Protein AF-0000000076611232 (afdb_homodimer)

Nearest PDB structures (foldseek):
  2c3n-assembly2_D  TM=8.885E-01  e=2.736E-13  Homo sapiens
  4mpg-assembly1_A  TM=8.777E-01  e=1.897E-13  Homo sapiens
  2c3t-assembly2_D  TM=8.860E-01  e=5.126E-13  Homo sapiens
  3ljr-assembly1_B  TM=8.757E-01  e=1.184E-12  Homo sapiens
  5f05-assembly1_B  TM=8.435E-01  e=4.863E-12  Populus trichocarpa

InterPro domains:
  IPR004045 Glutathione S-transferase, N-terminal [PF02798] (4-76)
  IPR004045 Glutathione S-transferase, N-terminal [PS50404] (2-83)
  IPR004046 Glutathione S-transferase, C-terminal [PF14497] (131-208)
  IPR010987 Glutathione S-transferase, C-terminal-like [PS50405] (89-217)
  IPR036249 Thioredoxin-like superfamily [SSF52833] (1-88)
  IPR036282 Glutathione S-transferase, C-terminal domain superfamily [SSF47616] (74-208)
  IPR040079 Glutathione transferase family [SFLDS00019] (4-198)
  IPR051369 Glutathione S-transferase Theta [PTHR43917] (3-215)

Solvent-accessible surface area (backbone atoms only — not comparable to full-atom values): 23148 Å² total; per-residue (Å²): 127,70,59,30,36,41,37,26,36,58,74,39,44,49,22,43,34,42,54,40,49,36,58,77,68,69,52,67,67,43,77,47,73,40,48,69,88,77,40,43,47,72,34,70,73,38,29,74,58,28,75,81,41,57,68,17,31,34,34,49,79,89,38,63,34,37,46,43,68,28,38,46,54,39,52,34,59,77,67,64,48,71,46,74,50,60,40,71,52,62,69,62,38,34,37,28,40,22,38,55,72,41,34,51,71,68,44,42,49,63,46,49,52,44,49,36,46,66,53,49,36,34,72,73,73,41,68,72,66,43,76,76,70,38,45,62,48,52,52,49,50,52,50,40,52,56,54,50,50,55,42,24,43,100,44,60,19,53,26,56,31,92,56,71,30,48,37,36,47,48,51,45,41,46,47,62,72,39,41,85,81,50,67,49,83,82,34,58,71,58,36,53,43,49,54,56,56,50,62,38,64,64,53,35,53,47,49,50,54,16,52,54,52,44,50,64,66,73,95,129,69,58,30,34,42,37,26,35,57,75,38,44,49,22,42,32,44,53,40,49,36,58,78,69,68,53,69,66,44,76,46,72,41,47,68,88,78,41,42,48,73,34,70,74,39,28,74,58,29,76,82,42,57,68,17,32,34,36,48,78,88,39,63,36,36,46,42,67,29,38,47,55,40,52,34,60,78,68,65,48,73,45,73,50,60,39,72,53,63,69,64,36,34,37,28,40,23,38,56,71,41,34,51,72,70,46,43,48,63,45,48,52,43,48,36,46,66,54,48,37,33,74,73,73,43,67,72,66,44,76,77,70,39,46,64,48,52,54,50,50,53,51,39,53,55,55,52,50,57,42,25,43,100,42,60,19,55,27,56,32,91,57,72,32,49,38,36,47,50,49,45,41,48,47,61,71,39,40,85,81,50,66,48,83,81,35,57,73,60,35,53,42,50,54,56,57,48,62,39,66,63,53,35,53,47,50,51,54,15,52,54,52,45,49,66,68,74,96

Secondary structure (DSSP, 8-state):
---EEEEE-TT-HHHHHHHHHHHHTT---EEEE--TTTTGGGSHHHHTT-TT--S-EEEETTEEEESHHHHHHHHHHHTT--STTS-S-HHHHHHHHHHHHHHIIIIIHHHHHHHIIIIIHHHTT-PPPPHHHHHHHHHHHHHHHHHHHHHHTTTSSTTSSSS--HHHHHHHHHHHHHGGG--GGG-HHHHHHHHHHHTSHHHHHHHHHHHHHHHHHH-/---EEEEE-TT-HHHHHHHHHHHHTT---EEEE--TTTTGGGSHHHHTT-TT--S-EEEETTEEEESHHHHHHHHHHHTT--STTS-S-HHHHHHHHHHHHHHIIIIIHHHHHHHIIIIIHHHTT-PPPPHHHHHHHHHHHHHHHHHHHHHHTTTSSTTSSSS--HHHHHHHHHHHHHGGG--GGG-HHHHHHHHHHHTSHHHHHHHHHHHHHHHHHH-

Sequence (438 aa):
MSDLTVYGTMISQPTRSVLSFCRLSGLEFQYNDLDFIKRNHCTDEFAKINPFQAMPAIVHNSFNVWESVSCVMYLADVFNVDNQWYPKDLKIRARINSYLLWHDEGVRIPLDSYLKAKYLVPKFGGPKLTEETEAPYKDKLQEWYNTFKWQLAETHYAGRTDTPTIADVFAYNEIANASVLMDLNEQPEIKKWYDEIGAIPVVQEYTQQAFEMMRKFFSMSDLTVYGTMISQPTRSVLSFCRLSGLEFQYNDLDFIKRNHCTDEFAKINPFQAMPAIVHNSFNVWESVSCVMYLADVFNVDNQWYPKDLKIRARINSYLLWHDEGVRIPLDSYLKAKYLVPKFGGPKLTEETEAPYKDKLQEWYNTFKWQLAETHYAGRTDTPTIADVFAYNEIANASVLMDLNEQPEIKKWYDEIGAIPVVQEYTQQAFEMMRKFFS

Structure (mmCIF, N/CA/C/O backbone):
data_AF-0000000076611232-model_v1
#
loop_
_entity.id
_entity.type
_entity.pdbx_description
1 polymer 'Glutathione S-transferase'
#
loop_
_atom_site.group_PDB
_atom_site.id
_atom_site.type_symbol
_atom_site.label_atom_id
_atom_site.label_alt_id
_atom_site.label_comp_id
_atom_site.label_asym_id
_atom_site.label_entity_id
_atom_site.label_seq_id
_atom_site.pdbx_PDB_ins_code
_atom_site.Cartn_x
_atom_site.Cartn_y
_atom_site.Cartn_z
_atom_site.occupancy
_atom_site.B_iso_or_equiv
_atom_site.auth_seq_id
_atom_site.auth_comp_id
_atom_site.auth_asym_id
_atom_site.auth_atom_id
_atom_site.pdbx_PDB_model_num
ATOM 1 N N . MET A 1 1 ? -13.023 -28.109 9.961 1 47.34 1 MET A N 1
ATOM 2 C CA . MET A 1 1 ? -13.344 -26.688 9.844 1 47.34 1 MET A CA 1
ATOM 3 C C . MET A 1 1 ? -12.078 -25.859 9.695 1 47.34 1 MET A C 1
ATOM 5 O O . MET A 1 1 ? -11.031 -26.219 10.25 1 47.34 1 MET A O 1
ATOM 9 N N . SER A 1 2 ? -11.93 -24.938 8.539 1 65.06 2 SER A N 1
ATOM 10 C CA . SER A 1 2 ? -10.656 -24.266 8.359 1 65.06 2 SER A CA 1
ATOM 11 C C . SER A 1 2 ? -10.289 -23.438 9.594 1 65.06 2 SER A C 1
ATOM 13 O O . SER A 1 2 ? -11.172 -22.953 10.305 1 65.06 2 SER A O 1
ATOM 15 N N . ASP A 1 3 ? -9.172 -23.641 10.156 1 91.31 3 ASP A N 1
ATOM 16 C CA . ASP A 1 3 ? -8.703 -22.906 11.328 1 91.31 3 ASP A CA 1
ATOM 17 C C . ASP A 1 3 ? -8.281 -21.484 10.945 1 91.31 3 ASP A C 1
ATOM 19 O O . ASP A 1 3 ? -7.105 -21.125 11.031 1 91.31 3 ASP A O 1
ATOM 23 N N . LEU A 1 4 ? -9.289 -20.812 10.312 1 98.44 4 LEU A N 1
ATOM 24 C CA . LEU A 1 4 ? -9.102 -19.422 9.93 1 98.44 4 LEU A CA 1
ATOM 25 C C . LEU A 1 4 ? -9.828 -18.484 10.891 1 98.44 4 LEU A C 1
ATOM 27 O O . LEU A 1 4 ? -11.039 -18.625 11.094 1 98.44 4 LEU A O 1
ATOM 31 N N . THR A 1 5 ? -9.086 -17.547 11.469 1 98.69 5 THR A N 1
ATOM 32 C CA . THR A 1 5 ? -9.656 -16.516 12.32 1 98.69 5 THR A CA 1
ATOM 33 C C . THR A 1 5 ? -9.273 -15.125 11.812 1 98.69 5 THR A C 1
ATOM 35 O O . THR A 1 5 ? -8.109 -14.883 11.484 1 98.69 5 THR A O 1
ATOM 38 N N . VAL A 1 6 ? -10.234 -14.258 11.664 1 98.69 6 VAL A N 1
ATOM 39 C CA . VAL A 1 6 ? -10.008 -12.852 11.367 1 98.69 6 VAL A CA 1
ATOM 40 C C . VAL A 1 6 ? -10.109 -12.023 12.641 1 98.69 6 VAL A C 1
ATOM 42 O O . VAL A 1 6 ? -11.117 -12.078 13.352 1 98.69 6 VAL A O 1
ATOM 45 N N . TYR A 1 7 ? -9.039 -11.305 12.953 1 98.56 7 TYR A N 1
ATOM 46 C CA . TYR A 1 7 ? -9 -10.406 14.102 1 98.56 7 TYR A CA 1
ATOM 47 C C . TYR A 1 7 ? -9.219 -8.961 13.68 1 98.56 7 TYR A C 1
ATOM 49 O O . TYR A 1 7 ? -8.602 -8.484 12.727 1 98.56 7 TYR A O 1
ATOM 57 N N . GLY A 1 8 ? -10.086 -8.273 14.336 1 97.75 8 GLY A N 1
ATOM 58 C CA . GLY A 1 8 ? -10.336 -6.859 14.094 1 97.75 8 GLY A CA 1
ATOM 59 C C . GLY A 1 8 ? -11.609 -6.352 14.75 1 97.75 8 GLY A C 1
ATOM 60 O O . GLY A 1 8 ? -12.008 -6.848 15.805 1 97.75 8 GLY A O 1
ATOM 61 N N . THR A 1 9 ? -12.148 -5.258 14.25 1 96.94 9 THR A N 1
ATOM 62 C CA . THR A 1 9 ? -13.43 -4.711 14.68 1 96.94 9 THR A CA 1
ATOM 63 C C . THR A 1 9 ? -14.172 -4.086 13.508 1 96.94 9 THR A C 1
ATOM 65 O O . THR A 1 9 ? -13.562 -3.738 12.492 1 96.94 9 THR A O 1
ATOM 68 N N . MET A 1 10 ? -15.438 -3.941 13.688 1 95.19 10 MET A N 1
ATOM 69 C CA . MET A 1 10 ? -16.281 -3.473 12.594 1 95.19 10 MET A CA 1
ATOM 70 C C . MET A 1 10 ? -16.062 -1.988 12.328 1 95.19 10 MET A C 1
ATOM 72 O O . MET A 1 10 ? -16.344 -1.499 11.234 1 95.19 10 MET A O 1
ATOM 76 N N . ILE A 1 11 ? -15.523 -1.336 13.242 1 94 11 ILE A N 1
ATOM 77 C CA . ILE A 1 11 ? -15.258 0.087 13.055 1 94 11 ILE A CA 1
ATOM 78 C C . ILE A 1 11 ? -14.125 0.277 12.055 1 94 11 ILE A C 1
ATOM 80 O O . ILE A 1 11 ? -14.047 1.309 11.383 1 94 11 ILE A O 1
ATOM 84 N N . SER A 1 12 ? -13.273 -0.679 11.945 1 96.06 12 SER A N 1
ATOM 85 C CA . SER A 1 12 ? -12.117 -0.656 11.062 1 96.06 12 SER A CA 1
ATOM 86 C C . SER A 1 12 ? -12.516 -0.936 9.617 1 96.06 12 SER A C 1
ATOM 88 O O . SER A 1 12 ? -13.008 -2.021 9.305 1 96.06 12 SER A O 1
ATOM 90 N N . GLN A 1 13 ? -12.328 0.003 8.75 1 97.69 13 GLN A N 1
ATOM 91 C CA . GLN A 1 13 ? -12.68 -0.137 7.336 1 97.69 13 GLN A CA 1
ATOM 92 C C . GLN A 1 13 ? -11.945 -1.318 6.703 1 97.69 13 GLN A C 1
ATOM 94 O O . GLN A 1 13 ? -12.555 -2.131 6.008 1 97.69 13 GLN A O 1
ATOM 99 N N . PRO A 1 14 ? -10.617 -1.507 6.977 1 98.25 14 PRO A N 1
ATOM 100 C CA . PRO A 1 14 ? -9.938 -2.662 6.383 1 98.25 14 PRO A CA 1
ATOM 101 C C . PRO A 1 14 ? -10.438 -3.992 6.938 1 98.25 14 PRO A C 1
ATOM 103 O O . PRO A 1 14 ? -10.461 -4.996 6.219 1 98.25 14 PRO A O 1
ATOM 106 N N . THR A 1 15 ? -10.797 -4.004 8.203 1 98.5 15 THR A N 1
ATOM 107 C CA . THR A 1 15 ? -11.375 -5.223 8.758 1 98.5 15 THR A CA 1
ATOM 108 C C . THR A 1 15 ? -12.648 -5.605 8.008 1 98.5 15 THR A C 1
ATOM 110 O O . THR A 1 15 ? -12.812 -6.758 7.602 1 98.5 15 THR A O 1
ATOM 113 N N . ARG A 1 16 ? -13.523 -4.633 7.805 1 98.75 16 ARG A N 1
ATOM 114 C CA . ARG A 1 16 ? -14.758 -4.898 7.078 1 98.75 16 ARG A CA 1
ATOM 115 C C . ARG A 1 16 ? -14.461 -5.453 5.688 1 98.75 16 ARG A C 1
ATOM 117 O O . ARG A 1 16 ? -15.188 -6.324 5.195 1 98.75 16 ARG A O 1
ATOM 124 N N . SER A 1 17 ? -13.453 -4.945 5.059 1 98.88 17 SER A N 1
ATOM 125 C CA . SER A 1 17 ? -13.102 -5.395 3.717 1 98.88 17 SER A CA 1
ATOM 126 C C . SER A 1 17 ? -12.672 -6.859 3.717 1 98.88 17 SER A C 1
ATOM 128 O O . SER A 1 17 ? -13.109 -7.637 2.867 1 98.88 17 SER A O 1
ATOM 130 N N . VAL A 1 18 ? -11.836 -7.27 4.652 1 98.94 18 VAL A N 1
ATOM 131 C CA . VAL A 1 18 ? -11.359 -8.648 4.719 1 98.94 18 VAL A CA 1
ATOM 132 C C . VAL A 1 18 ? -12.508 -9.578 5.078 1 98.94 18 VAL A C 1
ATOM 134 O O . VAL A 1 18 ? -12.656 -10.656 4.488 1 98.94 18 VAL A O 1
ATOM 137 N N . LEU A 1 19 ? -13.328 -9.164 6.055 1 98.88 19 LEU A N 1
ATOM 138 C CA . LEU A 1 19 ? -14.5 -9.953 6.41 1 98.88 19 LEU A CA 1
ATOM 139 C C . LEU A 1 19 ? -15.43 -10.117 5.211 1 98.88 19 LEU A C 1
ATOM 141 O O . LEU A 1 19 ? -15.938 -11.219 4.957 1 98.88 19 LEU A O 1
ATOM 145 N N . SER A 1 20 ? -15.664 -9.016 4.527 1 98.88 20 SER A N 1
ATOM 146 C CA . SER A 1 20 ? -16.484 -9.078 3.324 1 98.88 20 SER A CA 1
ATOM 147 C C . SER A 1 20 ? -15.922 -10.07 2.314 1 98.88 20 SER A C 1
ATOM 149 O O . SER A 1 20 ? -16.672 -10.852 1.726 1 98.88 20 SER A O 1
ATOM 151 N N . PHE A 1 21 ? -14.625 -10.047 2.094 1 98.94 21 PHE A N 1
ATOM 152 C CA . PHE A 1 21 ? -14 -10.961 1.144 1 98.94 21 PHE A CA 1
ATOM 153 C C . PHE A 1 21 ? -14.258 -12.406 1.538 1 98.94 21 PHE A C 1
ATOM 155 O O . PHE A 1 21 ? -14.578 -13.242 0.688 1 98.94 21 PHE A O 1
ATOM 162 N N . CYS A 1 22 ? -14.07 -12.703 2.818 1 98.81 22 CYS A N 1
ATOM 163 C CA . CYS A 1 22 ? -14.289 -14.062 3.299 1 98.81 22 CYS A CA 1
ATOM 164 C C . CYS A 1 22 ? -15.703 -14.531 2.99 1 98.81 22 CYS A C 1
ATOM 166 O O . CYS A 1 22 ? -15.898 -15.625 2.451 1 98.81 22 CYS A O 1
ATOM 168 N N . ARG A 1 23 ? -16.656 -13.711 3.26 1 98.69 23 ARG A N 1
ATOM 169 C CA . ARG A 1 23 ? -18.047 -14.07 3.055 1 98.69 23 ARG A CA 1
ATOM 170 C C . ARG A 1 23 ? -18.375 -14.188 1.567 1 98.69 23 ARG A C 1
ATOM 172 O O . ARG A 1 23 ? -19 -15.156 1.135 1 98.69 23 ARG A O 1
ATOM 179 N N . LEU A 1 24 ? -17.953 -13.219 0.844 1 98.69 24 LEU A N 1
ATOM 180 C CA . LEU A 1 24 ? -18.234 -13.172 -0.587 1 98.69 24 LEU A CA 1
ATOM 181 C C . LEU A 1 24 ? -17.594 -14.352 -1.307 1 98.69 24 LEU A C 1
ATOM 183 O O . LEU A 1 24 ? -18.047 -14.75 -2.383 1 98.69 24 LEU A O 1
ATOM 187 N N . SER A 1 25 ? -16.531 -14.891 -0.734 1 98.5 25 SER A N 1
ATOM 188 C CA . SER A 1 25 ? -15.805 -15.992 -1.342 1 98.5 25 SER A CA 1
ATOM 189 C C . SER A 1 25 ? -16.234 -17.344 -0.752 1 98.5 25 SER A C 1
ATOM 191 O O . SER A 1 25 ? -15.68 -18.375 -1.104 1 98.5 25 SER A O 1
ATOM 193 N N . GLY A 1 26 ? -17.125 -17.312 0.167 1 98 26 GLY A N 1
ATOM 194 C CA . GLY A 1 26 ? -17.672 -18.531 0.742 1 98 26 GLY A CA 1
ATOM 195 C C . GLY A 1 26 ? -16.703 -19.219 1.698 1 98 26 GLY A C 1
ATOM 196 O O . GLY A 1 26 ? -16.781 -20.438 1.891 1 98 26 GLY A O 1
ATOM 197 N N . LEU A 1 27 ? -15.812 -18.516 2.279 1 98.25 27 LEU A N 1
ATOM 198 C CA . LEU A 1 27 ? -14.852 -19.109 3.201 1 98.25 27 LEU A CA 1
ATOM 199 C C . LEU A 1 27 ? -15.469 -19.312 4.578 1 98.25 27 LEU A C 1
ATOM 201 O O . LEU A 1 27 ? -16.25 -18.469 5.047 1 98.25 27 LEU A O 1
ATOM 205 N N . GLU A 1 28 ? -15.18 -20.391 5.18 1 97.94 28 GLU A N 1
ATOM 206 C CA . GLU A 1 28 ? -15.469 -20.578 6.594 1 97.94 28 GLU A CA 1
ATOM 207 C C . GLU A 1 28 ? -14.391 -19.953 7.473 1 97.94 28 GLU A C 1
ATOM 209 O O . GLU A 1 28 ? -13.203 -20.188 7.27 1 97.94 28 GLU A O 1
ATOM 214 N N . PHE A 1 29 ? -14.867 -19.125 8.406 1 98.38 29 PHE A N 1
ATOM 215 C CA . PHE A 1 29 ? -13.914 -18.453 9.273 1 98.38 29 PHE A CA 1
ATOM 216 C C . PHE A 1 29 ? -14.555 -18.094 10.602 1 98.38 29 PHE A C 1
ATOM 218 O O . PHE A 1 29 ? -15.781 -18.047 10.719 1 98.38 29 PHE A O 1
ATOM 225 N N . GLN A 1 30 ? -13.672 -17.875 11.578 1 98.25 30 GLN A N 1
ATOM 226 C CA . GLN A 1 30 ? -14.055 -17.266 12.852 1 98.25 30 GLN A CA 1
ATOM 227 C C . GLN A 1 30 ? -13.703 -15.781 12.875 1 98.25 30 GLN A C 1
ATOM 229 O O . GLN A 1 30 ? -12.719 -15.359 12.266 1 98.25 30 GLN A O 1
ATOM 234 N N . TYR A 1 31 ? -14.547 -15.047 13.484 1 97.81 31 TYR A N 1
ATOM 235 C CA . TYR A 1 31 ? -14.312 -13.617 13.664 1 97.81 31 TYR A CA 1
ATOM 236 C C . TYR A 1 31 ? -14.062 -13.289 15.133 1 97.81 31 TYR A C 1
ATOM 238 O O . TYR A 1 31 ? -14.914 -13.539 15.992 1 97.81 31 TYR A O 1
ATOM 246 N N . ASN A 1 32 ? -12.859 -12.859 15.453 1 97.69 32 ASN A N 1
ATOM 247 C CA . ASN A 1 32 ? -12.531 -12.336 16.766 1 97.69 32 ASN A CA 1
ATOM 248 C C . ASN A 1 32 ? -12.68 -10.812 16.828 1 97.69 32 ASN A C 1
ATOM 250 O O . ASN A 1 32 ? -11.773 -10.086 16.422 1 97.69 32 ASN A O 1
ATOM 254 N N . ASP A 1 33 ? -13.758 -10.375 17.344 1 96.69 33 ASP A N 1
ATOM 255 C CA . ASP A 1 33 ? -14.07 -8.953 17.453 1 96.69 33 ASP A CA 1
ATOM 256 C C . ASP A 1 33 ? -13.289 -8.297 18.594 1 96.69 33 ASP A C 1
ATOM 258 O O . ASP A 1 33 ? -13.664 -8.438 19.75 1 96.69 33 ASP A O 1
ATOM 262 N N . LEU A 1 34 ? -12.211 -7.617 18.203 1 96.31 34 LEU A N 1
ATOM 263 C CA . LEU A 1 34 ? -11.398 -6.926 19.203 1 96.31 34 LEU A CA 1
ATOM 264 C C . LEU A 1 34 ? -12.141 -5.719 19.766 1 96.31 34 LEU A C 1
ATOM 266 O O . LEU A 1 34 ? -12.664 -4.898 19.016 1 96.31 34 LEU A O 1
ATOM 270 N N . ASP A 1 35 ? -12.281 -5.668 21.078 1 91.94 35 ASP A N 1
ATOM 271 C CA . ASP A 1 35 ? -12.922 -4.516 21.703 1 91.94 35 ASP A CA 1
ATOM 272 C C . ASP A 1 35 ? -12.109 -3.244 21.469 1 91.94 35 ASP A C 1
ATOM 274 O O . ASP A 1 35 ? -11.086 -3.035 22.125 1 91.94 35 ASP A O 1
ATOM 278 N N . PHE A 1 36 ? -12.609 -2.443 20.609 1 86.19 36 PHE A N 1
ATOM 279 C CA . PHE A 1 36 ? -11.891 -1.236 20.203 1 86.19 36 PHE A CA 1
ATOM 280 C C . PHE A 1 36 ? -11.781 -0.266 21.375 1 86.19 36 PHE A C 1
ATOM 282 O O . PHE A 1 36 ? -10.75 0.393 21.547 1 86.19 36 PHE A O 1
ATOM 289 N N . ILE A 1 37 ? -12.836 -0.173 22.172 1 81.94 37 ILE A N 1
ATOM 290 C CA . ILE A 1 37 ? -12.883 0.747 23.297 1 81.94 37 ILE A CA 1
ATOM 291 C C . ILE A 1 37 ? -11.859 0.331 24.344 1 81.94 37 ILE A C 1
ATOM 293 O O . ILE A 1 37 ? -11.156 1.176 24.906 1 81.94 37 ILE A O 1
ATOM 297 N N . LYS A 1 38 ? -11.781 -0.868 24.594 1 89.75 38 LYS A N 1
ATOM 298 C CA . LYS A 1 38 ? -10.836 -1.396 25.578 1 89.75 38 LYS A CA 1
ATOM 299 C C . LYS A 1 38 ? -9.438 -1.531 24.984 1 89.75 38 LYS A C 1
ATOM 301 O O . LYS A 1 38 ? -8.516 -1.989 25.656 1 89.75 38 LYS A O 1
ATOM 306 N N . ARG A 1 39 ? -9.242 -1.196 23.781 1 91.62 39 ARG A N 1
ATOM 307 C CA . ARG A 1 39 ? -7.969 -1.188 23.062 1 91.62 39 ARG A CA 1
ATOM 308 C C . ARG A 1 39 ? -7.348 -2.58 23.031 1 91.62 39 ARG A C 1
ATOM 310 O O . ARG A 1 39 ? -6.145 -2.732 23.266 1 91.62 39 ARG A O 1
ATOM 317 N N . ASN A 1 40 ? -8.117 -3.566 22.781 1 93.44 40 ASN A N 1
ATOM 318 C CA . ASN A 1 40 ? -7.645 -4.945 22.719 1 93.44 40 ASN A CA 1
ATOM 319 C C . ASN A 1 40 ? -6.59 -5.125 21.625 1 93.44 40 ASN A C 1
ATOM 321 O O . ASN A 1 40 ? -5.797 -6.066 21.672 1 93.44 40 ASN A O 1
ATOM 325 N N . HIS A 1 41 ? -6.578 -4.277 20.609 1 92.56 41 HIS A N 1
ATOM 326 C CA . HIS A 1 41 ? -5.586 -4.352 19.547 1 92.56 41 HIS A CA 1
ATOM 327 C C . HIS A 1 41 ? -4.219 -3.879 20.031 1 92.56 41 HIS A C 1
ATOM 329 O O . HIS A 1 41 ? -3.215 -4.047 19.328 1 92.56 41 HIS A O 1
ATOM 335 N N . CYS A 1 42 ? -4.164 -3.402 21.219 1 93.31 42 CYS A N 1
ATOM 336 C CA . CYS A 1 42 ? -2.908 -2.906 21.766 1 93.31 42 CYS A CA 1
ATOM 337 C C . CYS A 1 42 ? -2.348 -3.869 22.812 1 93.31 42 CYS A C 1
ATOM 339 O O . CYS A 1 42 ? -1.322 -3.588 23.438 1 93.31 42 CYS A O 1
ATOM 341 N N . THR A 1 43 ? -2.951 -4.992 23 1 94.31 43 THR A N 1
ATOM 342 C CA . THR A 1 43 ? -2.52 -5.953 24.016 1 94.31 43 THR A CA 1
ATOM 343 C C . THR A 1 43 ? -1.327 -6.766 23.516 1 94.31 43 THR A C 1
ATOM 345 O O . THR A 1 43 ? -1.103 -6.871 22.297 1 94.31 43 THR A O 1
ATOM 348 N N . ASP A 1 44 ? -0.673 -7.375 24.391 1 94.19 44 ASP A N 1
ATOM 349 C CA . ASP A 1 44 ? 0.431 -8.273 24.078 1 94.19 44 ASP A CA 1
ATOM 350 C C . ASP A 1 44 ? -0.063 -9.5 23.312 1 94.19 44 ASP A C 1
ATOM 352 O O . ASP A 1 44 ? 0.649 -10.039 22.469 1 94.19 44 ASP A O 1
ATOM 356 N N . GLU A 1 45 ? -1.175 -9.898 23.703 1 94.56 45 GLU A N 1
ATOM 357 C CA . GLU A 1 45 ? -1.76 -11.055 23.031 1 94.56 45 GLU A CA 1
ATOM 358 C C . GLU A 1 45 ? -1.946 -10.797 21.547 1 94.56 45 GLU A C 1
ATOM 360 O O . GLU A 1 45 ? -1.562 -11.625 20.703 1 94.56 45 GLU A O 1
ATOM 365 N N . PHE A 1 46 ? -2.518 -9.617 21.234 1 96.38 46 PHE A N 1
ATOM 366 C CA . PHE A 1 46 ? -2.723 -9.305 19.812 1 96.38 46 PHE A CA 1
ATOM 367 C C . PHE A 1 46 ? -1.395 -9.008 19.125 1 96.38 46 PHE A C 1
ATOM 369 O O . PHE A 1 46 ? -1.22 -9.32 17.953 1 96.38 46 PHE A O 1
ATOM 376 N N . ALA A 1 47 ? -0.488 -8.492 19.891 1 94.06 47 ALA A N 1
ATOM 377 C CA . ALA A 1 47 ? 0.829 -8.188 19.328 1 94.06 47 ALA A CA 1
ATOM 378 C C . ALA A 1 47 ? 1.525 -9.453 18.844 1 94.06 47 ALA A C 1
ATOM 380 O O . ALA A 1 47 ? 2.383 -9.391 17.953 1 94.06 47 ALA A O 1
ATOM 381 N N . LYS A 1 48 ? 1.166 -10.602 19.328 1 93.5 48 LYS A N 1
ATOM 382 C CA . LYS A 1 48 ? 1.707 -11.883 18.875 1 93.5 48 LYS A CA 1
ATOM 383 C C . LYS A 1 48 ? 1.172 -12.242 17.484 1 93.5 48 LYS A C 1
ATOM 385 O O . LYS A 1 48 ? 1.776 -13.047 16.781 1 93.5 48 LYS A O 1
ATOM 390 N N . ILE A 1 49 ? 0.068 -11.641 17.156 1 95.31 49 ILE A N 1
ATOM 391 C CA . ILE A 1 49 ? -0.562 -11.891 15.867 1 95.31 49 ILE A CA 1
ATOM 392 C C . ILE A 1 49 ? -0.085 -10.852 14.859 1 95.31 49 ILE A C 1
ATOM 394 O O . ILE A 1 49 ? 0.315 -11.203 13.742 1 95.31 49 ILE A O 1
ATOM 398 N N . ASN A 1 50 ? -0.145 -9.648 15.25 1 94.31 50 ASN A N 1
ATOM 399 C CA . ASN A 1 50 ? 0.398 -8.531 14.492 1 94.31 50 ASN A CA 1
ATOM 400 C C . ASN A 1 50 ? 1.188 -7.578 15.375 1 94.31 50 ASN A C 1
ATOM 402 O O . ASN A 1 50 ? 0.604 -6.746 16.078 1 94.31 50 ASN A O 1
ATOM 406 N N . PRO A 1 51 ? 2.445 -7.621 15.289 1 88.44 51 PRO A N 1
ATOM 407 C CA . PRO A 1 51 ? 3.285 -6.812 16.172 1 88.44 51 PRO A CA 1
ATOM 408 C C . PRO A 1 51 ? 3.09 -5.312 15.969 1 88.44 51 PRO A C 1
ATOM 410 O O . PRO A 1 51 ? 3.471 -4.512 16.828 1 88.44 51 PRO A O 1
ATOM 413 N N . PHE A 1 52 ? 2.529 -4.922 14.844 1 89.38 52 PHE A N 1
ATOM 414 C CA . PHE A 1 52 ? 2.27 -3.51 14.594 1 89.38 52 PHE A CA 1
ATOM 415 C C . PHE A 1 52 ? 0.957 -3.08 15.242 1 89.38 52 PHE A C 1
ATOM 417 O O . PHE A 1 52 ? 0.597 -1.902 15.203 1 89.38 52 PHE A O 1
ATOM 424 N N . GLN A 1 53 ? 0.279 -4.066 15.734 1 92.56 53 GLN A N 1
ATOM 425 C CA . GLN A 1 53 ? -0.964 -3.836 16.469 1 92.56 53 GLN A CA 1
ATOM 426 C C . GLN A 1 53 ? -1.989 -3.117 15.586 1 92.56 53 GLN A C 1
ATOM 428 O O . GLN A 1 53 ? -2.742 -2.27 16.078 1 92.56 53 GLN A O 1
ATOM 433 N N . ALA A 1 54 ? -1.88 -3.35 14.344 1 92.81 54 ALA A N 1
ATOM 434 C CA . ALA A 1 54 ? -2.875 -2.852 13.398 1 92.81 54 ALA A CA 1
ATOM 435 C C . ALA A 1 54 ? -3.896 -3.932 13.055 1 92.81 54 ALA A C 1
ATOM 437 O O . ALA A 1 54 ? -3.59 -5.125 13.109 1 92.81 54 ALA A O 1
ATOM 438 N N . MET A 1 55 ? -5.098 -3.555 12.773 1 95.75 55 MET A N 1
ATOM 439 C CA . MET A 1 55 ? -6.156 -4.465 12.344 1 95.75 55 MET A CA 1
ATOM 440 C C . MET A 1 55 ? -6.504 -4.238 10.875 1 95.75 55 MET A C 1
ATOM 442 O O . MET A 1 55 ? -6.363 -3.125 10.359 1 95.75 55 MET A O 1
ATOM 446 N N . PRO A 1 56 ? -6.941 -5.27 10.117 1 98 56 PRO A N 1
ATOM 447 C CA . PRO A 1 56 ? -7.129 -6.652 10.562 1 98 56 PRO A CA 1
ATOM 448 C C . PRO A 1 56 ? -5.84 -7.469 10.508 1 98 56 PRO A C 1
ATOM 450 O O . PRO A 1 56 ? -4.832 -7.004 9.969 1 98 56 PRO A O 1
ATOM 453 N N . ALA A 1 57 ? -5.859 -8.609 11.133 1 98.44 57 ALA A N 1
ATOM 454 C CA . ALA A 1 57 ? -4.922 -9.711 10.914 1 98.44 57 ALA A CA 1
ATOM 455 C C . ALA A 1 57 ? -5.652 -11.047 10.875 1 98.44 57 ALA A C 1
ATOM 457 O O . ALA A 1 57 ? -6.758 -11.18 11.406 1 98.44 57 ALA A O 1
ATOM 458 N N . ILE A 1 58 ? -5.07 -11.977 10.227 1 98.75 58 ILE A N 1
ATOM 459 C CA . ILE A 1 58 ? -5.676 -13.305 10.211 1 98.75 58 ILE A CA 1
ATOM 460 C C . ILE A 1 58 ? -4.688 -14.328 10.758 1 98.75 58 ILE A C 1
ATOM 462 O O . ILE A 1 58 ? -3.475 -14.125 10.688 1 98.75 58 ILE A O 1
ATOM 466 N N . VAL A 1 59 ? -5.203 -15.336 11.312 1 98.56 59 VAL A N 1
ATOM 467 C CA . VAL A 1 59 ? -4.461 -16.531 11.68 1 98.56 59 VAL A CA 1
ATOM 468 C C . VAL A 1 59 ? -5.047 -17.75 10.961 1 98.56 59 VAL A C 1
ATOM 470 O O . VAL A 1 59 ? -6.234 -18.047 11.117 1 98.56 59 VAL A O 1
ATOM 473 N N . HIS A 1 60 ? -4.324 -18.344 10.117 1 98.5 60 HIS A N 1
ATOM 474 C CA . HIS A 1 60 ? -4.711 -19.547 9.406 1 98.5 60 HIS A CA 1
ATOM 475 C C . HIS A 1 60 ? -3.752 -20.703 9.711 1 98.5 60 HIS A C 1
ATOM 477 O O . HIS A 1 60 ? -2.609 -20.703 9.25 1 98.5 60 HIS A O 1
ATOM 483 N N . ASN A 1 61 ? -4.168 -21.734 10.523 1 97.19 61 ASN A N 1
ATOM 484 C CA . ASN A 1 61 ? -3.32 -22.859 10.93 1 97.19 61 ASN A CA 1
ATOM 485 C C . ASN A 1 61 ? -2.025 -22.375 11.578 1 97.19 61 ASN A C 1
ATOM 487 O O . ASN A 1 61 ? -0.934 -22.75 11.148 1 97.19 61 ASN A O 1
ATOM 491 N N . SER A 1 62 ? -2.121 -21.438 12.453 1 96.12 62 SER A N 1
ATOM 492 C CA . SER A 1 62 ? -1.032 -20.906 13.273 1 96.12 62 SER A CA 1
ATOM 493 C C . SER A 1 62 ? -0.108 -20.016 12.453 1 96.12 62 SER A C 1
ATOM 495 O O . SER A 1 62 ? 1.017 -19.734 12.867 1 96.12 62 SER A O 1
ATOM 497 N N . PHE A 1 63 ? -0.57 -19.656 11.328 1 97.31 63 PHE A N 1
ATOM 498 C CA . PHE A 1 63 ? 0.169 -18.719 10.484 1 97.31 63 PHE A CA 1
ATOM 499 C C . PHE A 1 63 ? -0.503 -17.359 10.461 1 97.31 63 PHE A C 1
ATOM 501 O O . PHE A 1 63 ? -1.677 -17.234 10.102 1 97.31 63 PHE A O 1
ATOM 508 N N . ASN A 1 64 ? 0.238 -16.344 10.883 1 97.62 64 ASN A N 1
ATOM 509 C CA . ASN A 1 64 ? -0.286 -14.984 10.953 1 97.62 64 ASN A CA 1
ATOM 510 C C . ASN A 1 64 ? -0.056 -14.227 9.648 1 97.62 64 ASN A C 1
ATOM 512 O O . ASN A 1 64 ? 1.007 -14.344 9.039 1 97.62 64 ASN A O 1
ATOM 516 N N . VAL A 1 65 ? -1.021 -13.516 9.203 1 98.25 65 VAL A N 1
ATOM 517 C CA . VAL A 1 65 ? -0.904 -12.578 8.094 1 98.25 65 VAL A CA 1
ATOM 518 C C . VAL A 1 65 ? -1.524 -11.242 8.469 1 98.25 65 VAL A C 1
ATOM 520 O O . VAL A 1 65 ? -2.621 -11.195 9.031 1 98.25 65 VAL A O 1
ATOM 523 N N . TRP A 1 66 ? -0.695 -10.234 8.203 1 96.19 66 TRP A N 1
ATOM 524 C CA . TRP A 1 66 ? -1.217 -8.891 8.422 1 96.19 66 TRP A CA 1
ATOM 525 C C . TRP A 1 66 ? -1.131 -8.062 7.148 1 96.19 66 TRP A C 1
ATOM 527 O O . TRP A 1 66 ? -0.633 -8.531 6.125 1 96.19 66 TRP A O 1
ATOM 537 N N . GLU A 1 67 ? -1.668 -6.789 7.285 1 96.62 67 GLU A N 1
ATOM 538 C CA . GLU A 1 67 ? -2.053 -5.965 6.148 1 96.62 67 GLU A CA 1
ATOM 539 C C . GLU A 1 67 ? -3.299 -6.516 5.461 1 96.62 67 GLU A C 1
ATOM 541 O O . GLU A 1 67 ? -3.314 -7.668 5.023 1 96.62 67 GLU A O 1
ATOM 546 N N . SER A 1 68 ? -4.336 -5.711 5.344 1 98.5 68 SER A N 1
ATOM 547 C CA . SER A 1 68 ? -5.648 -6.172 4.891 1 98.5 68 SER A CA 1
ATOM 548 C C . SER A 1 68 ? -5.574 -6.746 3.48 1 98.5 68 SER A C 1
ATOM 550 O O . SER A 1 68 ? -6.113 -7.82 3.213 1 98.5 68 SER A O 1
ATOM 552 N N . VAL A 1 69 ? -4.84 -6.086 2.596 1 98.69 69 VAL A N 1
ATOM 553 C CA . VAL A 1 69 ? -4.75 -6.539 1.213 1 98.69 69 VAL A CA 1
ATOM 554 C C . VAL A 1 69 ? -3.953 -7.84 1.147 1 98.69 69 VAL A C 1
ATOM 556 O O . VAL A 1 69 ? -4.301 -8.75 0.389 1 98.69 69 VAL A O 1
ATOM 559 N N . SER A 1 70 ? -2.875 -7.949 1.931 1 98.5 70 SER A N 1
ATOM 560 C CA . SER A 1 70 ? -2.107 -9.188 2.008 1 98.5 70 SER A CA 1
ATOM 561 C C . SER A 1 70 ? -2.971 -10.344 2.498 1 98.5 70 SER A C 1
ATOM 563 O O . SER A 1 70 ? -2.848 -11.469 2.01 1 98.5 70 SER A O 1
ATOM 565 N N . CYS A 1 71 ? -3.83 -10.078 3.471 1 98.81 71 CYS A N 1
ATOM 566 C CA . CYS A 1 71 ? -4.762 -11.094 3.955 1 98.81 71 CYS A CA 1
ATOM 567 C C . CYS A 1 71 ? -5.637 -11.609 2.822 1 98.81 71 CYS A C 1
ATOM 569 O O . CYS A 1 71 ? -5.766 -12.828 2.639 1 98.81 71 CYS A O 1
ATOM 571 N N . VAL A 1 72 ? -6.191 -10.727 2.059 1 98.88 72 VAL A N 1
ATOM 572 C CA . VAL A 1 72 ? -7.074 -11.094 0.956 1 98.88 72 VAL A CA 1
ATOM 573 C C . VAL A 1 72 ? -6.305 -11.914 -0.072 1 98.88 72 VAL A C 1
ATOM 575 O O . VAL A 1 72 ? -6.777 -12.969 -0.512 1 98.88 72 VAL A O 1
ATOM 578 N N . MET A 1 73 ? -5.102 -11.453 -0.451 1 98.75 73 MET A N 1
ATOM 579 C CA . MET A 1 73 ? -4.285 -12.148 -1.44 1 98.75 73 MET A CA 1
ATOM 580 C C . MET A 1 73 ? -3.949 -13.562 -0.97 1 98.75 73 MET A C 1
ATOM 582 O O . MET A 1 73 ? -4.086 -14.523 -1.728 1 98.75 73 MET A O 1
ATOM 586 N N . TYR A 1 74 ? -3.561 -13.672 0.3 1 98.81 74 TYR A N 1
ATOM 587 C CA . TYR A 1 74 ? -3.203 -14.969 0.879 1 98.81 74 TYR A CA 1
ATOM 588 C C . TYR A 1 74 ? -4.402 -15.906 0.896 1 98.81 74 TYR A C 1
ATOM 590 O O . TYR A 1 74 ? -4.309 -17.047 0.436 1 98.81 74 TYR A O 1
ATOM 598 N N . LEU A 1 75 ? -5.527 -15.445 1.359 1 98.81 75 LEU A N 1
ATOM 599 C CA . LEU A 1 75 ? -6.727 -16.266 1.475 1 98.81 75 LEU A CA 1
ATOM 600 C C . LEU A 1 75 ? -7.211 -16.719 0.1 1 98.81 75 LEU A C 1
ATOM 602 O O . LEU A 1 75 ? -7.637 -17.859 -0.071 1 98.81 75 LEU A O 1
ATOM 606 N N . ALA A 1 76 ? -7.184 -15.781 -0.83 1 98.69 76 ALA A N 1
ATOM 607 C CA . ALA A 1 76 ? -7.617 -16.125 -2.18 1 98.69 76 ALA A CA 1
ATOM 608 C C . ALA A 1 76 ? -6.801 -17.297 -2.736 1 98.69 76 ALA A C 1
ATOM 610 O O . ALA A 1 76 ? -7.352 -18.203 -3.354 1 98.69 76 ALA A O 1
ATOM 611 N N . ASP A 1 77 ? -5.484 -17.203 -2.459 1 97.94 77 ASP A N 1
ATOM 612 C CA . ASP A 1 77 ? -4.598 -18.188 -3.07 1 97.94 77 ASP A CA 1
ATOM 613 C C . ASP A 1 77 ? -4.613 -19.5 -2.293 1 97.94 77 ASP A C 1
ATOM 615 O O . ASP A 1 77 ? -4.68 -20.578 -2.887 1 97.94 77 ASP A O 1
ATOM 619 N N . VAL A 1 78 ? -4.637 -19.5 -1.011 1 97.88 78 VAL A N 1
ATOM 620 C CA . VAL A 1 78 ? -4.527 -20.719 -0.208 1 97.88 78 VAL A CA 1
ATOM 621 C C . VAL A 1 78 ? -5.828 -21.516 -0.3 1 97.88 78 VAL A C 1
ATOM 623 O O . VAL A 1 78 ? -5.812 -22.75 -0.268 1 97.88 78 VAL A O 1
ATOM 626 N N . PHE A 1 79 ? -6.922 -20.859 -0.499 1 98.12 79 PHE A N 1
ATOM 627 C CA . PHE A 1 79 ? -8.211 -21.531 -0.591 1 98.12 79 PHE A CA 1
ATOM 628 C C . PHE A 1 79 ? -8.648 -21.672 -2.045 1 98.12 79 PHE A C 1
ATOM 630 O O . PHE A 1 79 ? -9.781 -22.062 -2.324 1 98.12 79 PHE A O 1
ATOM 637 N N . ASN A 1 80 ? -7.785 -21.297 -2.936 1 97.88 80 ASN A N 1
ATOM 638 C CA . ASN A 1 80 ? -7.98 -21.469 -4.371 1 97.88 80 ASN A CA 1
ATOM 639 C C . ASN A 1 80 ? -9.273 -20.812 -4.848 1 97.88 80 ASN A C 1
ATOM 641 O O . ASN A 1 80 ? -10.062 -21.438 -5.562 1 97.88 80 ASN A O 1
ATOM 645 N N . VAL A 1 81 ? -9.477 -19.641 -4.379 1 98.12 81 VAL A N 1
ATOM 646 C CA . VAL A 1 81 ? -10.664 -18.859 -4.742 1 98.12 81 VAL A CA 1
ATOM 647 C C . VAL A 1 81 ? -10.547 -18.391 -6.188 1 98.12 81 VAL A C 1
ATOM 649 O O . VAL A 1 81 ? -9.508 -17.844 -6.586 1 98.12 81 VAL A O 1
ATOM 652 N N . ASP A 1 82 ? -11.562 -18.562 -7.031 1 97.75 82 ASP A N 1
ATOM 653 C CA . ASP A 1 82 ? -11.688 -18.016 -8.383 1 97.75 82 ASP A CA 1
ATOM 654 C C . ASP A 1 82 ? -13.094 -17.484 -8.633 1 97.75 82 ASP A C 1
ATOM 656 O O . ASP A 1 82 ? -13.922 -18.172 -9.242 1 97.75 82 ASP A O 1
ATOM 660 N N . ASN A 1 83 ? -13.375 -16.312 -8.195 1 98 83 ASN A N 1
ATOM 661 C CA . ASN A 1 83 ? -14.664 -15.641 -8.344 1 98 83 ASN A CA 1
ATOM 662 C C . ASN A 1 83 ? -14.492 -14.195 -8.789 1 98 83 ASN A C 1
ATOM 664 O O . ASN A 1 83 ? -13.367 -13.742 -9.031 1 98 83 ASN A O 1
ATOM 668 N N . GLN A 1 84 ? -15.5 -13.461 -8.914 1 97.81 84 GLN A N 1
ATOM 669 C CA . GLN A 1 84 ? -15.469 -12.117 -9.492 1 97.81 84 GLN A CA 1
ATOM 670 C C . GLN A 1 84 ? -14.766 -11.141 -8.562 1 97.81 84 GLN A C 1
ATOM 672 O O . GLN A 1 84 ? -14.312 -10.078 -8.992 1 97.81 84 GLN A O 1
ATOM 677 N N . TRP A 1 85 ? -14.711 -11.438 -7.328 1 98.69 85 TRP A N 1
ATOM 678 C CA . TRP A 1 85 ? -14.211 -10.484 -6.344 1 98.69 85 TRP A CA 1
ATOM 679 C C . TRP A 1 85 ? -12.688 -10.438 -6.355 1 98.69 85 TRP A C 1
ATOM 681 O O . TRP A 1 85 ? -12.094 -9.414 -6.016 1 98.69 85 TRP A O 1
ATOM 691 N N . TYR A 1 86 ? -12.031 -11.492 -6.707 1 98.62 86 TYR A N 1
ATOM 692 C CA . TYR A 1 86 ? -10.586 -11.555 -6.883 1 98.62 86 TYR A CA 1
ATOM 693 C C . TYR A 1 86 ? -10.188 -12.703 -7.809 1 98.62 86 TYR A C 1
ATOM 695 O O . TYR A 1 86 ? -9.633 -13.703 -7.359 1 98.62 86 TYR A O 1
ATOM 703 N N . PRO A 1 87 ? -10.391 -12.508 -9.062 1 98.38 87 PRO A N 1
ATOM 704 C CA . PRO A 1 87 ? -10.242 -13.602 -10.023 1 98.38 87 PRO A CA 1
ATOM 705 C C . PRO A 1 87 ? -8.781 -14.023 -10.219 1 98.38 87 PRO A C 1
ATOM 707 O O . PRO A 1 87 ? -7.871 -13.242 -9.938 1 98.38 87 PRO A O 1
ATOM 710 N N . LYS A 1 88 ? -8.555 -15.18 -10.805 1 97.94 88 LYS A N 1
ATOM 711 C CA . LYS A 1 88 ? -7.219 -15.719 -11.047 1 97.94 88 LYS A CA 1
ATOM 712 C C . LYS A 1 88 ? -6.637 -15.172 -12.352 1 97.94 88 LYS A C 1
ATOM 714 O O . LYS A 1 88 ? -5.438 -15.297 -12.602 1 97.94 88 LYS A O 1
ATOM 719 N N . ASP A 1 89 ? -7.488 -14.617 -13.219 1 98.31 89 ASP A N 1
ATOM 720 C CA . ASP A 1 89 ? -6.977 -13.984 -14.438 1 98.31 89 ASP A CA 1
ATOM 721 C C . ASP A 1 89 ? -5.906 -12.945 -14.109 1 98.31 89 ASP A C 1
ATOM 723 O O . ASP A 1 89 ? -6.156 -12 -13.359 1 98.31 89 ASP A O 1
ATOM 727 N N . LEU A 1 90 ? -4.742 -13.117 -14.695 1 98.19 90 LEU A N 1
ATOM 728 C CA . LEU A 1 90 ? -3.568 -12.352 -14.273 1 98.19 90 LEU A CA 1
ATOM 729 C C . LEU A 1 90 ? -3.73 -10.875 -14.625 1 98.19 90 LEU A C 1
ATOM 731 O O . LEU A 1 90 ? -3.275 -10.008 -13.875 1 98.19 90 LEU A O 1
ATOM 735 N N . LYS A 1 91 ? -4.316 -10.57 -15.742 1 97.94 91 LYS A N 1
ATOM 736 C CA . LYS A 1 91 ? -4.504 -9.18 -16.125 1 97.94 91 LYS A CA 1
ATOM 737 C C . LYS A 1 91 ? -5.551 -8.5 -15.25 1 97.94 91 LYS A C 1
ATOM 739 O O . LYS A 1 91 ? -5.359 -7.359 -14.82 1 97.94 91 LYS A O 1
ATOM 744 N N . ILE A 1 92 ? -6.691 -9.148 -15 1 98 92 ILE A N 1
ATOM 745 C CA . ILE A 1 92 ? -7.73 -8.602 -14.133 1 98 92 ILE A CA 1
ATOM 746 C C . ILE A 1 92 ? -7.172 -8.406 -12.727 1 98 92 ILE A C 1
ATOM 748 O O . ILE A 1 92 ? -7.371 -7.352 -12.117 1 98 92 ILE A O 1
ATOM 752 N N . ARG A 1 93 ? -6.441 -9.359 -12.242 1 98.06 93 ARG A N 1
ATOM 753 C CA . ARG A 1 93 ? -5.848 -9.273 -10.914 1 98.06 93 ARG A CA 1
ATOM 754 C C . ARG A 1 93 ? -4.844 -8.125 -10.836 1 98.06 93 ARG A C 1
ATOM 756 O O . ARG A 1 93 ? -4.73 -7.461 -9.797 1 98.06 93 ARG A O 1
ATOM 763 N N . ALA A 1 94 ? -4.09 -7.906 -11.898 1 98.31 94 ALA A N 1
ATOM 764 C CA . ALA A 1 94 ? -3.143 -6.797 -11.93 1 98.31 94 ALA A CA 1
ATOM 765 C C . ALA A 1 94 ? -3.859 -5.457 -11.797 1 98.31 94 ALA A C 1
ATOM 767 O O . ALA A 1 94 ? -3.379 -4.555 -11.102 1 98.31 94 ALA A O 1
ATOM 768 N N . ARG A 1 95 ? -4.98 -5.316 -12.445 1 97.25 95 ARG A N 1
ATOM 769 C CA . ARG A 1 95 ? -5.773 -4.098 -12.312 1 97.25 95 ARG A CA 1
ATOM 770 C C . ARG A 1 95 ? -6.25 -3.904 -10.883 1 97.25 95 ARG A C 1
ATOM 772 O O . ARG A 1 95 ? -6.133 -2.812 -10.32 1 97.25 95 ARG A O 1
ATOM 779 N N . ILE A 1 96 ? -6.73 -4.945 -10.312 1 98.5 96 ILE A N 1
ATOM 780 C CA . ILE A 1 96 ? -7.223 -4.914 -8.938 1 98.5 96 ILE A CA 1
ATOM 781 C C . ILE A 1 96 ? -6.082 -4.57 -7.988 1 98.5 96 ILE A C 1
ATOM 783 O O . ILE A 1 96 ? -6.223 -3.699 -7.125 1 98.5 96 ILE A O 1
ATOM 787 N N . ASN A 1 97 ? -4.961 -5.223 -8.195 1 98.5 97 ASN A N 1
ATOM 788 C CA . ASN A 1 97 ? -3.811 -5 -7.328 1 98.5 97 ASN A CA 1
ATOM 789 C C . ASN A 1 97 ? -3.275 -3.578 -7.457 1 98.5 97 ASN A C 1
ATOM 791 O O . ASN A 1 97 ? -2.863 -2.973 -6.465 1 98.5 97 ASN A O 1
ATOM 795 N N . SER A 1 98 ? -3.24 -3.074 -8.664 1 97.56 98 SER A N 1
ATOM 796 C CA . SER A 1 98 ? -2.824 -1.688 -8.852 1 97.56 98 SER A CA 1
ATOM 797 C C . SER A 1 98 ? -3.688 -0.737 -8.023 1 97.56 98 SER A C 1
ATOM 799 O O . SER A 1 98 ? -3.166 0.133 -7.324 1 97.56 98 SER A O 1
ATOM 801 N N . TYR A 1 99 ? -4.973 -0.921 -8.039 1 97.69 99 TYR A N 1
ATOM 802 C CA . TYR A 1 99 ? -5.855 -0.09 -7.23 1 97.69 99 TYR A CA 1
ATOM 803 C C . TYR A 1 99 ? -5.586 -0.292 -5.746 1 97.69 99 TYR A C 1
ATOM 805 O O . TYR A 1 99 ? -5.492 0.676 -4.988 1 97.69 99 TYR A O 1
ATOM 813 N N . LEU A 1 100 ? -5.52 -1.562 -5.316 1 98.44 100 LEU A N 1
ATOM 814 C CA . LEU A 1 100 ? -5.383 -1.863 -3.896 1 98.44 100 LEU A CA 1
ATOM 815 C C . LEU A 1 100 ? -4.082 -1.293 -3.344 1 98.44 100 LEU A C 1
ATOM 817 O O . LEU A 1 100 ? -4.031 -0.849 -2.193 1 98.44 100 LEU A O 1
ATOM 821 N N . LEU A 1 101 ? -3.062 -1.328 -4.164 1 97.19 101 LEU A N 1
ATOM 822 C CA . LEU A 1 101 ? -1.772 -0.792 -3.744 1 97.19 101 LEU A CA 1
ATOM 823 C C . LEU A 1 101 ? -1.795 0.732 -3.732 1 97.19 101 LEU A C 1
ATOM 825 O O . LEU A 1 101 ? -1.083 1.362 -2.947 1 97.19 101 LEU A O 1
ATOM 829 N N . TRP A 1 102 ? -2.621 1.315 -4.535 1 95.69 102 TRP A N 1
ATOM 830 C CA . TRP A 1 102 ? -2.787 2.762 -4.609 1 95.69 102 TRP A CA 1
ATOM 831 C C . TRP A 1 102 ? -3.748 3.258 -3.531 1 95.69 102 TRP A C 1
ATOM 833 O O . TRP A 1 102 ? -3.715 4.43 -3.154 1 95.69 102 TRP A O 1
ATOM 843 N N . HIS A 1 103 ? -4.512 2.408 -2.963 1 97 103 HIS A N 1
ATOM 844 C CA . HIS A 1 103 ? -5.688 2.674 -2.143 1 97 103 HIS A CA 1
ATOM 845 C C . HIS A 1 103 ? -5.324 3.484 -0.902 1 97 103 HIS A C 1
ATOM 847 O O . HIS A 1 103 ? -6 4.461 -0.572 1 97 103 HIS A O 1
ATOM 853 N N . ASP A 1 104 ? -4.297 3.113 -0.255 1 95.38 104 ASP A N 1
ATOM 854 C CA . ASP A 1 104 ? -3.957 3.783 0.996 1 95.38 104 ASP A CA 1
ATOM 855 C C . ASP A 1 104 ? -3.615 5.254 0.756 1 95.38 104 ASP A C 1
ATOM 857 O O . ASP A 1 104 ? -4.152 6.137 1.425 1 95.38 104 ASP A O 1
ATOM 861 N N . GLU A 1 105 ? -2.846 5.461 -0.238 1 92.75 105 GLU A N 1
ATOM 862 C CA . GLU A 1 105 ? -2.4 6.828 -0.508 1 92.75 105 GLU A CA 1
ATOM 863 C C . GLU A 1 105 ? -3.455 7.609 -1.285 1 92.75 105 GLU A C 1
ATOM 865 O O . GLU A 1 105 ? -3.596 8.82 -1.106 1 92.75 105 GLU A O 1
ATOM 870 N N . GLY A 1 106 ? -4.152 6.93 -2.16 1 94.5 106 GLY A N 1
ATOM 871 C CA . GLY A 1 106 ? -5.082 7.602 -3.057 1 94.5 106 GLY A CA 1
ATOM 872 C C . GLY A 1 106 ? -6.441 7.84 -2.434 1 94.5 106 GLY A C 1
ATOM 873 O O . GLY A 1 106 ? -7.164 8.758 -2.836 1 94.5 106 GLY A O 1
ATOM 874 N N . VAL A 1 107 ? -6.766 7.043 -1.436 1 96.94 107 VAL A N 1
ATOM 875 C CA . VAL A 1 107 ? -8.125 7.105 -0.909 1 96.94 107 VAL A CA 1
ATOM 876 C C . VAL A 1 107 ? -8.086 7.234 0.612 1 96.94 107 VAL A C 1
ATOM 878 O O . VAL A 1 107 ? -8.492 8.258 1.166 1 96.94 107 VAL A O 1
ATOM 881 N N . ARG A 1 108 ? -7.492 6.348 1.28 1 96.81 108 ARG A N 1
ATOM 882 C CA . ARG A 1 108 ? -7.598 6.219 2.73 1 96.81 108 ARG A CA 1
ATOM 883 C C . ARG A 1 108 ? -6.953 7.406 3.434 1 96.81 108 ARG A C 1
ATOM 885 O O . ARG A 1 108 ? -7.59 8.07 4.254 1 96.81 108 ARG A O 1
ATOM 892 N N . ILE A 1 109 ? -5.719 7.691 3.102 1 94.62 109 ILE A N 1
ATOM 893 C CA . ILE A 1 109 ? -4.957 8.695 3.834 1 94.62 109 ILE A CA 1
ATOM 894 C C . ILE A 1 109 ? -5.605 10.062 3.658 1 94.62 109 ILE A C 1
ATOM 896 O O . ILE A 1 109 ? -5.895 10.75 4.641 1 94.62 109 ILE A O 1
ATOM 900 N N . PRO A 1 110 ? -5.922 10.492 2.418 1 95.31 110 PRO A N 1
ATOM 901 C CA . PRO A 1 110 ? -6.527 11.82 2.293 1 95.31 110 PRO A CA 1
ATOM 902 C C . PRO A 1 110 ? -7.863 11.93 3.021 1 95.31 110 PRO A C 1
ATOM 904 O O . PRO A 1 110 ? -8.141 12.953 3.664 1 95.31 110 PRO A O 1
ATOM 907 N N . LEU A 1 111 ? -8.68 10.938 2.986 1 97.06 111 LEU A N 1
ATOM 908 C CA . LEU A 1 111 ? -10.008 11.008 3.584 1 97.06 111 LEU A CA 1
ATOM 909 C C . LEU A 1 111 ? -9.93 10.891 5.102 1 97.06 111 LEU A C 1
ATOM 911 O O . LEU A 1 111 ? -10.586 11.641 5.828 1 97.06 111 LEU A O 1
ATOM 915 N N . ASP A 1 112 ? -9.141 10.031 5.555 1 95.12 112 ASP A N 1
ATOM 916 C CA . ASP A 1 112 ? -9.016 9.805 6.988 1 95.12 112 ASP A CA 1
ATOM 917 C C . ASP A 1 112 ? -8.352 11 7.676 1 95.12 112 ASP A C 1
ATOM 919 O O . ASP A 1 112 ? -8.672 11.312 8.828 1 95.12 112 ASP A O 1
ATOM 923 N N . SER A 1 113 ? -7.352 11.578 6.969 1 95.44 113 SER A N 1
ATOM 924 C CA . SER A 1 113 ? -6.699 12.742 7.551 1 95.44 113 SER A CA 1
ATOM 925 C C . SER A 1 113 ? -7.699 13.875 7.789 1 95.44 113 SER A C 1
ATOM 927 O O . SER A 1 113 ? -7.652 14.539 8.82 1 95.44 113 SER A O 1
ATOM 929 N N . TYR A 1 114 ? -8.562 14.086 6.852 1 97.12 114 TYR A N 1
ATOM 930 C CA . TYR A 1 114 ? -9.594 15.109 7 1 97.12 114 TYR A CA 1
ATOM 931 C C . TYR A 1 114 ? -10.578 14.742 8.102 1 97.12 114 TYR A C 1
ATOM 933 O O . TYR A 1 114 ? -10.914 15.57 8.945 1 97.12 114 TYR A O 1
ATOM 941 N N . LEU A 1 115 ? -11 13.547 8.125 1 95.19 115 LEU A N 1
ATOM 942 C CA . LEU A 1 115 ? -11.938 13.055 9.133 1 95.19 115 LEU A CA 1
ATOM 943 C C . LEU A 1 115 ? -11.359 13.211 10.531 1 95.19 115 LEU A C 1
ATOM 945 O O . LEU A 1 115 ? -12.047 13.68 11.445 1 95.19 115 LEU A O 1
ATOM 949 N N . LYS A 1 116 ? -10.141 12.82 10.68 1 94.06 116 LYS A N 1
ATOM 950 C CA . LYS A 1 116 ? -9.477 12.914 11.977 1 94.06 116 LYS A CA 1
ATOM 951 C C . LYS A 1 116 ? -9.328 14.367 12.414 1 94.06 116 LYS A C 1
ATOM 953 O O . LYS A 1 116 ? -9.633 14.703 13.562 1 94.06 116 LYS A O 1
ATOM 958 N N . ALA A 1 117 ? -8.898 15.188 11.484 1 95.88 117 ALA A N 1
ATOM 959 C CA . ALA A 1 117 ? -8.703 16.594 11.812 1 95.88 117 ALA A CA 1
ATOM 960 C C . ALA A 1 117 ? -10.023 17.25 12.203 1 95.88 117 ALA A C 1
ATOM 962 O O . ALA A 1 117 ? -10.07 18.094 13.117 1 95.88 117 ALA A O 1
ATOM 963 N N . LYS A 1 118 ? -11.039 16.938 11.602 1 95.19 118 LYS A N 1
ATOM 964 C CA . LYS A 1 118 ? -12.312 17.625 11.773 1 95.19 118 LYS A CA 1
ATOM 965 C C . LYS A 1 118 ? -13.062 17.094 13 1 95.19 118 LYS A C 1
ATOM 967 O O . LYS A 1 118 ? -13.695 17.859 13.727 1 95.19 118 LYS A O 1
ATOM 972 N N . TYR A 1 119 ? -12.898 15.758 13.266 1 91.38 119 TYR A N 1
ATOM 973 C CA . TYR A 1 119 ? -13.805 15.188 14.258 1 91.38 119 TYR A CA 1
ATOM 974 C C . TYR A 1 119 ? -13.031 14.586 15.422 1 91.38 119 TYR A C 1
ATOM 976 O O . TYR A 1 119 ? -13.414 14.734 16.578 1 91.38 119 TYR A O 1
ATOM 984 N N . LEU A 1 120 ? -11.945 13.938 15.156 1 88.62 120 LEU A N 1
ATOM 985 C CA . LEU A 1 120 ? -11.25 13.188 16.203 1 88.62 120 LEU A CA 1
ATOM 986 C C . LEU A 1 120 ? -10.352 14.109 17.031 1 88.62 120 LEU A C 1
ATOM 988 O O . LEU A 1 120 ? -10.336 14.023 18.25 1 88.62 120 LEU A O 1
ATOM 992 N N . VAL A 1 121 ? -9.594 14.93 16.344 1 92.12 121 VAL A N 1
ATOM 993 C CA . VAL A 1 121 ? -8.633 15.805 17 1 92.12 121 VAL A CA 1
ATOM 994 C C . VAL A 1 121 ? -9.344 16.688 18.016 1 92.12 121 VAL A C 1
ATOM 996 O O . VAL A 1 121 ? -8.969 16.719 19.203 1 92.12 121 VAL A O 1
ATOM 999 N N . PRO A 1 122 ? -10.383 17.375 17.641 1 91.81 122 PRO A N 1
ATOM 1000 C CA . PRO A 1 122 ? -11.086 18.188 18.641 1 91.81 122 PRO A CA 1
ATOM 1001 C C . PRO A 1 122 ? -11.695 17.344 19.766 1 91.81 122 PRO A C 1
ATOM 1003 O O . PRO A 1 122 ? -11.75 17.797 20.906 1 91.81 122 PRO A O 1
ATOM 1006 N N . LYS A 1 123 ? -12.156 16.266 19.5 1 87.19 123 LYS A N 1
ATOM 1007 C CA . LYS A 1 123 ? -12.766 15.383 20.484 1 87.19 123 LYS A CA 1
ATOM 1008 C C . LYS A 1 123 ? -11.766 15 21.578 1 87.19 123 LYS A C 1
ATOM 1010 O O . LYS A 1 123 ? -12.148 14.812 22.734 1 87.19 123 LYS A O 1
ATOM 1015 N N . PHE A 1 124 ? -10.539 14.945 21.25 1 88.38 124 PHE A N 1
ATOM 1016 C CA . PHE A 1 124 ? -9.508 14.547 22.203 1 88.38 124 PHE A CA 1
ATOM 1017 C C . PHE A 1 124 ? -8.742 15.766 22.719 1 88.38 124 PHE A C 1
ATOM 1019 O O . PHE A 1 124 ? -7.594 15.641 23.141 1 88.38 124 PHE A O 1
ATOM 1026 N N . GLY A 1 125 ? -9.32 16.891 22.531 1 91.5 125 GLY A N 1
ATOM 1027 C CA . GLY A 1 125 ? -8.828 18.078 23.172 1 91.5 125 GLY A CA 1
ATOM 1028 C C . GLY A 1 125 ? -7.941 18.922 22.281 1 91.5 125 GLY A C 1
ATOM 1029 O O . GLY A 1 125 ? -7.332 19.906 22.734 1 91.5 125 GLY A O 1
ATOM 1030 N N . GLY A 1 126 ? -7.82 18.562 21 1 93.31 126 GLY A N 1
ATOM 1031 C CA . GLY A 1 126 ? -7.059 19.359 20.047 1 93.31 126 GLY A CA 1
ATOM 1032 C C . GLY A 1 126 ? -7.848 20.516 19.469 1 93.31 126 GLY A C 1
ATOM 1033 O O . GLY A 1 126 ? -9.016 20.703 19.812 1 93.31 126 GLY A O 1
ATOM 1034 N N . PRO A 1 127 ? -7.16 21.188 18.703 1 94.5 127 PRO A N 1
ATOM 1035 C CA . PRO A 1 127 ? -7.809 22.359 18.125 1 94.5 127 PRO A CA 1
ATOM 1036 C C . PRO A 1 127 ? -8.891 22 17.109 1 94.5 127 PRO A C 1
ATOM 1038 O O . PRO A 1 127 ? -8.742 21.031 16.375 1 94.5 127 PRO A O 1
ATOM 1041 N N . LYS A 1 128 ? -9.945 22.891 17.141 1 96.31 128 LYS A N 1
ATOM 1042 C CA . LYS A 1 128 ? -10.938 22.812 16.078 1 96.31 128 LYS A CA 1
ATOM 1043 C C . LYS A 1 128 ? -10.43 23.453 14.789 1 96.31 128 LYS A C 1
ATOM 1045 O O . LYS A 1 128 ? -9.656 24.406 14.828 1 96.31 128 LYS A O 1
ATOM 1050 N N . LEU A 1 129 ? -10.953 22.812 13.68 1 95.94 129 LEU A N 1
ATOM 1051 C CA . LEU A 1 129 ? -10.586 23.422 12.406 1 95.94 129 LEU A CA 1
ATOM 1052 C C . LEU A 1 129 ? -11.266 24.781 12.234 1 95.94 129 LEU A C 1
ATOM 1054 O O . LEU A 1 129 ? -12.438 24.938 12.586 1 95.94 129 LEU A O 1
ATOM 1058 N N . THR A 1 130 ? -10.492 25.75 11.82 1 96.94 130 THR A N 1
ATOM 1059 C CA . THR A 1 130 ? -11.008 27.016 11.336 1 96.94 130 THR A CA 1
ATOM 1060 C C . THR A 1 130 ? -11.172 27 9.82 1 96.94 130 THR A C 1
ATOM 1062 O O . THR A 1 130 ? -10.766 26.031 9.156 1 96.94 130 THR A O 1
ATOM 1065 N N . GLU A 1 131 ? -11.828 28 9.297 1 95.62 131 GLU A N 1
ATOM 1066 C CA . GLU A 1 131 ? -11.938 28.094 7.844 1 95.62 131 GLU A CA 1
ATOM 1067 C C . GLU A 1 131 ? -10.555 28.047 7.191 1 95.62 131 GLU A C 1
ATOM 1069 O O . GLU A 1 131 ? -10.367 27.391 6.164 1 95.62 131 GLU A O 1
ATOM 1074 N N . GLU A 1 132 ? -9.688 28.703 7.828 1 96.19 132 GLU A N 1
ATOM 1075 C CA . GLU A 1 132 ? -8.336 28.797 7.293 1 96.19 132 GLU A CA 1
ATOM 1076 C C . GLU A 1 132 ? -7.613 27.453 7.363 1 96.19 132 GLU A C 1
ATOM 1078 O O . GLU A 1 132 ? -6.98 27.031 6.395 1 96.19 132 GLU A O 1
ATOM 1083 N N . THR A 1 133 ? -7.754 26.75 8.422 1 95.56 133 THR A N 1
ATOM 1084 C CA . THR A 1 133 ? -7.004 25.516 8.609 1 95.56 133 THR A CA 1
ATOM 1085 C C . THR A 1 133 ? -7.715 24.344 7.941 1 95.56 133 THR A C 1
ATOM 1087 O O . THR A 1 133 ? -7.121 23.281 7.734 1 95.56 133 THR A O 1
ATOM 1090 N N . GLU A 1 134 ? -9 24.5 7.602 1 97.12 134 GLU A N 1
ATOM 1091 C CA . GLU A 1 134 ? -9.758 23.453 6.93 1 97.12 134 GLU A CA 1
ATOM 1092 C C . GLU A 1 134 ? -9.555 23.5 5.418 1 97.12 134 GLU A C 1
ATOM 1094 O O . GLU A 1 134 ? -9.766 22.516 4.719 1 97.12 134 GLU A O 1
ATOM 1099 N N . ALA A 1 135 ? -9.195 24.688 4.918 1 97.25 135 ALA A N 1
ATOM 1100 C CA . ALA A 1 135 ? -9.133 24.953 3.482 1 97.25 135 ALA A CA 1
ATOM 1101 C C . ALA A 1 135 ? -8.242 23.938 2.771 1 97.25 135 ALA A C 1
ATOM 1103 O O . ALA A 1 135 ? -8.633 23.375 1.748 1 97.25 135 ALA A O 1
ATOM 1104 N N . PRO A 1 136 ? -7.094 23.594 3.375 1 95.94 136 PRO A N 1
ATOM 1105 C CA . PRO A 1 136 ? -6.25 22.609 2.695 1 95.94 136 PRO A CA 1
ATOM 1106 C C . PRO A 1 136 ? -6.91 21.25 2.59 1 95.94 136 PRO A C 1
ATOM 1108 O O . PRO A 1 136 ? -6.688 20.516 1.615 1 95.94 136 PRO A O 1
ATOM 1111 N N . TYR A 1 137 ? -7.641 20.844 3.566 1 97.12 137 TYR A N 1
ATOM 1112 C CA . TYR A 1 137 ? -8.344 19.578 3.525 1 97.12 137 TYR A CA 1
ATOM 1113 C C . TYR A 1 137 ? -9.43 19.578 2.457 1 97.12 137 TYR A C 1
ATOM 1115 O O . TYR A 1 137 ? -9.625 18.594 1.75 1 97.12 137 TYR A O 1
ATOM 1123 N N . LYS A 1 138 ? -10.117 20.641 2.381 1 96.62 138 LYS A N 1
ATOM 1124 C CA . LYS A 1 138 ? -11.156 20.766 1.364 1 96.62 138 LYS A CA 1
ATOM 1125 C C . LYS A 1 138 ? -10.562 20.734 -0.04 1 96.62 138 LYS A C 1
ATOM 1127 O O . LYS A 1 138 ? -11.141 20.141 -0.953 1 96.62 138 LYS A O 1
ATOM 1132 N N . ASP A 1 139 ? -9.461 21.391 -0.218 1 96.94 139 ASP A N 1
ATOM 1133 C CA . ASP A 1 139 ? -8.758 21.344 -1.497 1 96.94 139 ASP A CA 1
ATOM 1134 C C . ASP A 1 139 ? -8.359 19.906 -1.857 1 96.94 139 ASP A C 1
ATOM 1136 O O . ASP A 1 139 ? -8.523 19.484 -3.002 1 96.94 139 ASP A O 1
ATOM 1140 N N . LYS A 1 140 ? -7.895 19.25 -0.895 1 96.25 140 LYS A N 1
ATOM 1141 C CA . LYS A 1 140 ? -7.48 17.859 -1.119 1 96.25 140 LYS A CA 1
ATOM 1142 C C . LYS A 1 140 ? -8.68 16.969 -1.431 1 96.25 140 LYS A C 1
ATOM 1144 O O . LYS A 1 140 ? -8.57 16.031 -2.213 1 96.25 140 LYS A O 1
ATOM 1149 N N . LEU A 1 141 ? -9.758 17.203 -0.781 1 96.88 141 LEU A N 1
ATOM 1150 C CA . LEU A 1 141 ? -10.977 16.469 -1.064 1 96.88 141 LEU A CA 1
ATOM 1151 C C . LEU A 1 141 ? -11.43 16.688 -2.506 1 96.88 141 LEU A C 1
ATOM 1153 O O . LEU A 1 141 ? -11.859 15.75 -3.18 1 96.88 141 LEU A O 1
ATOM 1157 N N . GLN A 1 142 ? -11.32 17.922 -2.932 1 96.56 142 GLN A N 1
ATOM 1158 C CA . GLN A 1 142 ? -11.656 18.219 -4.32 1 96.56 142 GLN A CA 1
ATOM 1159 C C . GLN A 1 142 ? -10.734 17.484 -5.285 1 96.56 142 GLN A C 1
ATOM 1161 O O . GLN A 1 142 ? -11.188 16.953 -6.297 1 96.56 142 GLN A O 1
ATOM 1166 N N . GLU A 1 143 ? -9.492 17.469 -4.98 1 95.69 143 GLU A N 1
ATOM 1167 C CA . GLU A 1 143 ? -8.539 16.719 -5.781 1 95.69 143 GLU A CA 1
ATOM 1168 C C . GLU A 1 143 ? -8.883 15.227 -5.793 1 95.69 143 GLU A C 1
ATOM 1170 O O . GLU A 1 143 ? -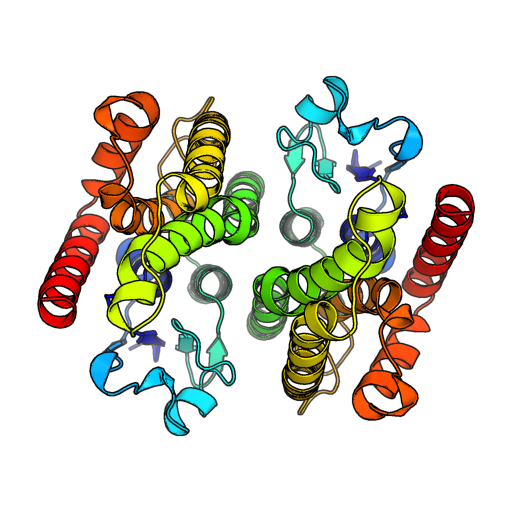8.766 14.562 -6.824 1 95.69 143 GLU A O 1
ATOM 1175 N N . TRP A 1 144 ? -9.289 14.773 -4.66 1 96.56 144 TRP A N 1
ATOM 1176 C CA . TRP A 1 144 ? -9.664 13.367 -4.527 1 96.56 144 TRP A CA 1
ATOM 1177 C C . TRP A 1 144 ? -10.852 13.031 -5.422 1 96.56 144 TRP A C 1
ATOM 1179 O O . TRP A 1 144 ? -10.867 11.977 -6.066 1 96.56 144 TRP A O 1
ATOM 1189 N N . TYR A 1 145 ? -11.812 13.898 -5.5 1 96.81 145 TYR A N 1
ATOM 1190 C CA . TYR A 1 145 ? -12.961 13.68 -6.375 1 96.81 145 TYR A CA 1
ATOM 1191 C C . TYR A 1 145 ? -12.516 13.461 -7.812 1 96.81 145 TYR A C 1
ATOM 1193 O O . TYR A 1 145 ? -12.977 12.531 -8.477 1 96.81 145 TYR A O 1
ATOM 1201 N N . ASN A 1 146 ? -11.594 14.234 -8.219 1 94.88 146 ASN A N 1
ATOM 1202 C CA . ASN A 1 146 ? -11.109 14.141 -9.594 1 94.88 146 ASN A CA 1
ATOM 1203 C C . ASN A 1 146 ? -10.352 12.836 -9.828 1 94.88 146 ASN A C 1
ATOM 1205 O O . ASN A 1 146 ? -10.562 12.164 -10.844 1 94.88 146 ASN A O 1
ATOM 1209 N N . THR A 1 147 ? -9.539 12.539 -8.898 1 94.5 147 THR A N 1
ATOM 1210 C CA . THR A 1 147 ? -8.719 11.336 -9.008 1 94.5 147 THR A CA 1
ATOM 1211 C C . THR A 1 147 ? -9.594 10.086 -8.984 1 94.5 147 THR A C 1
ATOM 1213 O O . THR A 1 147 ? -9.383 9.156 -9.766 1 94.5 147 THR A O 1
ATOM 1216 N N . PHE A 1 148 ? -10.547 10.047 -8.133 1 96.69 148 PHE A N 1
ATOM 1217 C CA . PHE A 1 148 ? -11.375 8.859 -8.016 1 96.69 148 PHE A CA 1
ATOM 1218 C C . PHE A 1 148 ? -12.328 8.742 -9.203 1 96.69 148 PHE A C 1
ATOM 1220 O O . PHE A 1 148 ? -12.625 7.633 -9.656 1 96.69 148 PHE A O 1
ATOM 1227 N N . LYS A 1 149 ? -12.82 9.82 -9.719 1 95.5 149 LYS A N 1
ATOM 1228 C CA . LYS A 1 149 ? -13.609 9.789 -10.945 1 95.5 149 LYS A CA 1
ATOM 1229 C C . LYS A 1 149 ? -12.82 9.195 -12.102 1 95.5 149 LYS A C 1
ATOM 1231 O O . LYS A 1 149 ? -13.359 8.43 -12.906 1 95.5 149 LYS A O 1
ATOM 1236 N N . TRP A 1 150 ? -11.586 9.57 -12.148 1 93.12 150 TRP A N 1
ATOM 1237 C CA . TRP A 1 150 ? -10.727 8.977 -13.172 1 93.12 150 TRP A CA 1
ATOM 1238 C C . TRP A 1 150 ? -10.648 7.461 -13 1 93.12 150 TRP A C 1
ATOM 1240 O O . TRP A 1 150 ? -10.703 6.715 -13.977 1 93.12 150 TRP A O 1
ATOM 1250 N N . GLN A 1 151 ? -10.453 7.043 -11.758 1 93.94 151 GLN A N 1
ATOM 1251 C CA . GLN A 1 151 ? -10.359 5.613 -11.469 1 93.94 151 GLN A CA 1
ATOM 1252 C C . GLN A 1 151 ? -11.625 4.879 -11.906 1 93.94 151 GLN A C 1
ATOM 1254 O O . GLN A 1 151 ? -11.555 3.74 -12.375 1 93.94 151 GLN A O 1
ATOM 1259 N N . LEU A 1 152 ? -12.727 5.527 -11.766 1 95.88 152 LEU A N 1
ATOM 1260 C CA . LEU A 1 152 ? -14.016 4.914 -12.078 1 95.88 152 LEU A CA 1
ATOM 1261 C C . LEU A 1 152 ? -14.32 5.031 -13.57 1 95.88 152 LEU A C 1
ATOM 1263 O O . LEU A 1 152 ? -15.242 4.379 -14.07 1 95.88 152 LEU A O 1
ATOM 1267 N N . ALA A 1 153 ? -13.43 5.797 -14.125 1 88.56 153 ALA A N 1
ATOM 1268 C CA . ALA A 1 153 ? -13.727 6.086 -15.523 1 88.56 153 ALA A CA 1
ATOM 1269 C C . ALA A 1 153 ? -13.586 4.832 -16.391 1 88.56 153 ALA A C 1
ATOM 1271 O O . ALA A 1 153 ? -12.938 3.865 -15.984 1 88.56 153 ALA A O 1
ATOM 1272 N N . GLU A 1 154 ? -14.234 4.641 -17.438 1 83.62 154 GLU A N 1
ATOM 1273 C CA . GLU A 1 154 ? -14.203 3.625 -18.5 1 83.62 154 GLU A CA 1
ATOM 1274 C C . GLU A 1 154 ? -15.031 2.406 -18.109 1 83.62 154 GLU A C 1
ATOM 1276 O O . GLU A 1 154 ? -15.836 1.913 -18.906 1 83.62 154 GLU A O 1
ATOM 1281 N N . THR A 1 155 ? -14.805 1.863 -16.766 1 89.44 155 THR A N 1
ATOM 1282 C CA . THR A 1 155 ? -15.469 0.608 -16.422 1 89.44 155 THR A CA 1
ATOM 1283 C C . THR A 1 155 ? -16.438 0.803 -15.258 1 89.44 155 THR A C 1
ATOM 1285 O O . THR A 1 155 ? -17.203 -0.104 -14.922 1 89.44 155 THR A O 1
ATOM 1288 N N . HIS A 1 156 ? -16.422 1.937 -14.578 1 94.62 156 HIS A N 1
ATOM 1289 C CA . HIS A 1 156 ? -17.328 2.297 -13.5 1 94.62 156 HIS A CA 1
ATOM 1290 C C . HIS A 1 156 ? -16.844 1.737 -12.164 1 94.62 156 HIS A C 1
ATOM 1292 O O . HIS A 1 156 ? -17.375 2.1 -11.109 1 94.62 156 HIS A O 1
ATOM 1298 N N . TYR A 1 157 ? -15.93 0.788 -12.203 1 98.19 157 TYR A N 1
ATOM 1299 C CA . TYR A 1 157 ? -15.531 0.151 -10.953 1 98.19 157 TYR A CA 1
ATOM 1300 C C . TYR A 1 157 ? -14.086 0.488 -10.609 1 98.19 157 TYR A C 1
ATOM 1302 O O . TYR A 1 157 ? -13.266 0.732 -11.5 1 98.19 157 TYR A O 1
ATOM 1310 N N . ALA A 1 158 ? -13.805 0.488 -9.336 1 97.88 158 ALA A N 1
ATOM 1311 C CA . ALA A 1 158 ? -12.531 0.961 -8.797 1 97.88 158 ALA A CA 1
ATOM 1312 C C . ALA A 1 158 ? -11.367 0.158 -9.359 1 97.88 158 ALA A C 1
ATOM 1314 O O . ALA A 1 158 ? -10.281 0.699 -9.578 1 97.88 158 ALA A O 1
ATOM 1315 N N . GLY A 1 159 ? -11.578 -1.135 -9.609 1 96.62 159 GLY A N 1
ATOM 1316 C CA . GLY A 1 159 ? -10.531 -1.979 -10.148 1 96.62 159 GLY A CA 1
ATOM 1317 C C . GLY A 1 159 ? -10.367 -1.841 -11.648 1 96.62 159 GLY A C 1
ATOM 1318 O O . GLY A 1 159 ? -9.539 -2.521 -12.258 1 96.62 159 GLY A O 1
ATOM 1319 N N . ARG A 1 160 ? -11.164 -1.009 -12.258 1 95.81 160 ARG A N 1
ATOM 1320 C CA . ARG A 1 160 ? -11.211 -0.868 -13.711 1 95.81 160 ARG A CA 1
ATOM 1321 C C . ARG A 1 160 ? -11.523 -2.201 -14.383 1 95.81 160 ARG A C 1
ATOM 1323 O O . ARG A 1 160 ? -10.828 -2.613 -15.312 1 95.81 160 ARG A O 1
ATOM 1330 N N . THR A 1 161 ? -12.453 -2.822 -13.812 1 97.06 161 THR A N 1
ATOM 1331 C CA . THR A 1 161 ? -12.969 -4.113 -14.258 1 97.06 161 THR A CA 1
ATOM 1332 C C . THR A 1 161 ? -14.414 -3.986 -14.719 1 97.06 161 THR A C 1
ATOM 1334 O O . THR A 1 161 ? -15.047 -2.945 -14.523 1 97.06 161 THR A O 1
ATOM 1337 N N . ASP A 1 162 ? -14.961 -5.059 -15.32 1 96.25 162 ASP A N 1
ATOM 1338 C CA . ASP A 1 162 ? -16.312 -5.023 -15.875 1 96.25 162 ASP A CA 1
ATOM 1339 C C . ASP A 1 162 ? -17.344 -5.289 -14.789 1 96.25 162 ASP A C 1
ATOM 1341 O O . ASP A 1 162 ? -18.547 -5.023 -14.977 1 96.25 162 ASP A O 1
ATOM 1345 N N . THR A 1 163 ? -17 -5.797 -13.688 1 97.5 163 THR A N 1
ATOM 1346 C CA . THR A 1 163 ? -17.844 -6.086 -12.531 1 97.5 163 THR A CA 1
ATOM 1347 C C . THR A 1 163 ? -17.172 -5.613 -11.242 1 97.5 163 THR A C 1
ATOM 1349 O O . THR A 1 163 ? -15.953 -5.406 -11.211 1 97.5 163 THR A O 1
ATOM 1352 N N . PRO A 1 164 ? -18.016 -5.375 -10.18 1 98.25 164 PRO A N 1
ATOM 1353 C CA . PRO A 1 164 ? -17.391 -5.031 -8.906 1 98.25 164 PRO A CA 1
ATOM 1354 C C . PRO A 1 164 ? -16.422 -6.117 -8.414 1 98.25 164 PRO A C 1
ATOM 1356 O O . PRO A 1 164 ? -16.672 -7.305 -8.625 1 98.25 164 PRO A O 1
ATOM 1359 N N . THR A 1 165 ? -15.391 -5.727 -7.836 1 98.81 165 THR A N 1
ATOM 1360 C CA . THR A 1 165 ? -14.414 -6.621 -7.23 1 98.81 165 THR A CA 1
ATOM 1361 C C . THR A 1 165 ? -14.109 -6.203 -5.797 1 98.81 165 THR A C 1
ATOM 1363 O O . THR A 1 165 ? -14.758 -5.305 -5.258 1 98.81 165 THR A O 1
ATOM 1366 N N . ILE A 1 166 ? -13.109 -6.82 -5.188 1 98.94 166 ILE A N 1
ATOM 1367 C CA . ILE A 1 166 ? -12.711 -6.5 -3.82 1 98.94 166 ILE A CA 1
ATOM 1368 C C . ILE A 1 166 ? -12.156 -5.078 -3.762 1 98.94 166 ILE A C 1
ATOM 1370 O O . ILE A 1 166 ? -12.188 -4.438 -2.711 1 98.94 166 ILE A O 1
ATOM 1374 N N . ALA A 1 167 ? -11.609 -4.52 -4.883 1 98.81 167 ALA A N 1
ATOM 1375 C CA . ALA A 1 167 ? -11.188 -3.125 -4.953 1 98.81 167 ALA A CA 1
ATOM 1376 C C . ALA A 1 167 ? -12.328 -2.184 -4.594 1 98.81 167 ALA A C 1
ATOM 1378 O O . ALA A 1 167 ? -12.133 -1.198 -3.881 1 98.81 167 ALA A O 1
ATOM 1379 N N . ASP A 1 168 ? -13.508 -2.506 -5.035 1 98.88 168 ASP A N 1
ATOM 1380 C CA . ASP A 1 168 ? -14.672 -1.668 -4.773 1 98.88 168 ASP A CA 1
ATOM 1381 C C . ASP A 1 168 ? -15.086 -1.741 -3.305 1 98.88 168 ASP A C 1
ATOM 1383 O O . ASP A 1 168 ? -15.531 -0.747 -2.73 1 98.88 168 ASP A O 1
ATOM 1387 N N . VAL A 1 169 ? -14.945 -2.877 -2.76 1 98.88 169 VAL A N 1
ATOM 1388 C CA . VAL A 1 169 ? -15.305 -3.053 -1.358 1 98.88 169 VAL A CA 1
ATOM 1389 C C . VAL A 1 169 ? -14.359 -2.246 -0.474 1 98.88 169 VAL A C 1
ATOM 1391 O O . VAL A 1 169 ? -14.797 -1.542 0.438 1 98.88 169 VAL A O 1
ATOM 1394 N N . PHE A 1 170 ? -13.039 -2.35 -0.769 1 98.88 170 PHE A N 1
ATOM 1395 C CA . PHE A 1 170 ? -12.062 -1.54 -0.047 1 98.88 170 PHE A CA 1
ATOM 1396 C C . PHE A 1 170 ? -12.383 -0.057 -0.187 1 98.88 170 PHE A C 1
ATOM 1398 O O . PHE A 1 170 ? -12.406 0.674 0.806 1 98.88 170 PHE A O 1
ATOM 1405 N N . ALA A 1 171 ? -12.617 0.374 -1.364 1 98.75 171 ALA A N 1
ATOM 1406 C CA . ALA A 1 171 ? -12.93 1.777 -1.627 1 98.75 171 ALA A CA 1
ATOM 1407 C C . ALA A 1 171 ? -14.18 2.215 -0.865 1 98.75 171 ALA A C 1
ATOM 1409 O O . ALA A 1 171 ? -14.164 3.238 -0.177 1 98.75 171 ALA A O 1
ATOM 1410 N N . TYR A 1 172 ? -15.195 1.448 -0.944 1 98.81 172 TYR A N 1
ATOM 1411 C CA . TYR A 1 172 ? -16.484 1.805 -0.353 1 98.81 172 TYR A CA 1
ATOM 1412 C C . TYR A 1 172 ? -16.359 2.004 1.152 1 98.81 172 TYR A C 1
ATOM 1414 O O . TYR A 1 172 ? -16.922 2.943 1.711 1 98.81 172 TYR A O 1
ATOM 1422 N N . ASN A 1 173 ? -15.688 1.122 1.773 1 98.62 173 ASN A N 1
ATOM 1423 C CA . ASN A 1 173 ? -15.594 1.184 3.229 1 98.62 173 ASN A CA 1
ATOM 1424 C C . ASN A 1 173 ? -14.945 2.484 3.691 1 98.62 173 ASN A C 1
ATOM 1426 O O . ASN A 1 173 ? -15.336 3.049 4.715 1 98.62 173 ASN A O 1
ATOM 1430 N N . GLU A 1 174 ? -13.93 2.973 2.949 1 98 174 GLU A N 1
ATOM 1431 C CA . GLU A 1 174 ? -13.32 4.254 3.285 1 98 174 GLU A CA 1
ATOM 1432 C C . GLU A 1 174 ? -14.273 5.41 3.008 1 98 174 GLU A C 1
ATOM 1434 O O . GLU A 1 174 ? -14.422 6.316 3.834 1 98 174 GLU A O 1
ATOM 1439 N N . ILE A 1 175 ? -14.883 5.352 1.875 1 97.94 175 ILE A N 1
ATOM 1440 C CA . ILE A 1 175 ? -15.703 6.469 1.412 1 97.94 175 ILE A CA 1
ATOM 1441 C C . ILE A 1 175 ? -16.984 6.551 2.24 1 97.94 175 ILE A C 1
ATOM 1443 O O . ILE A 1 175 ? -17.469 7.645 2.531 1 97.94 175 ILE A O 1
ATOM 1447 N N . ALA A 1 176 ? -17.5 5.43 2.654 1 97.88 176 ALA A N 1
ATOM 1448 C CA . ALA A 1 176 ? -18.672 5.418 3.518 1 97.88 176 ALA A CA 1
ATOM 1449 C C . ALA A 1 176 ? -18.406 6.172 4.816 1 97.88 176 ALA A C 1
ATOM 1451 O O . ALA A 1 176 ? -19.219 7.004 5.234 1 97.88 176 ALA A O 1
ATOM 1452 N N . ASN A 1 177 ? -17.312 5.938 5.465 1 95.38 177 ASN A N 1
ATOM 1453 C CA . ASN A 1 177 ? -16.953 6.652 6.684 1 95.38 177 ASN A CA 1
ATOM 1454 C C . ASN A 1 177 ? -16.766 8.141 6.418 1 95.38 177 ASN A C 1
ATOM 1456 O O . ASN A 1 177 ? -17.141 8.977 7.238 1 95.38 177 ASN A O 1
ATOM 1460 N N . ALA A 1 178 ? -16.203 8.445 5.301 1 95.69 178 ALA A N 1
ATOM 1461 C CA . ALA A 1 178 ? -15.828 9.828 4.996 1 95.69 178 ALA A CA 1
ATOM 1462 C C . ALA A 1 178 ? -17 10.594 4.395 1 95.69 178 ALA A C 1
ATOM 1464 O O . ALA A 1 178 ? -16.906 11.789 4.137 1 95.69 178 ALA A O 1
ATOM 1465 N N . SER A 1 179 ? -18.109 9.945 4.191 1 95.44 179 SER A N 1
ATOM 1466 C CA . SER A 1 179 ? -19.234 10.547 3.484 1 95.44 179 SER A CA 1
ATOM 1467 C C . SER A 1 179 ? -19.797 11.734 4.254 1 95.44 179 SER A C 1
ATOM 1469 O O . SER A 1 179 ? -20.438 12.617 3.67 1 95.44 179 SER A O 1
ATOM 1471 N N . VAL A 1 180 ? -19.547 11.82 5.539 1 94 180 VAL A N 1
ATOM 1472 C CA . VAL A 1 180 ? -20 12.93 6.363 1 94 180 VAL A CA 1
ATOM 1473 C C . VAL A 1 180 ? -19.266 14.211 5.965 1 94 180 VAL A C 1
ATOM 1475 O O . VAL A 1 180 ? -19.734 15.312 6.246 1 94 180 VAL A O 1
ATOM 1478 N N . LEU A 1 181 ? -18.125 14.016 5.293 1 95.44 181 LEU A N 1
ATOM 1479 C CA . LEU A 1 181 ? -17.312 15.148 4.852 1 95.44 181 LEU A CA 1
ATOM 1480 C C . LEU A 1 181 ? -17.703 15.578 3.443 1 95.44 181 LEU A C 1
ATOM 1482 O O . LEU A 1 181 ? -17.219 16.594 2.945 1 95.44 181 LEU A O 1
ATOM 1486 N N . MET A 1 182 ? -18.625 14.812 2.844 1 95.81 182 MET A N 1
ATOM 1487 C CA . MET A 1 182 ? -18.844 14.922 1.404 1 95.81 182 MET A CA 1
ATOM 1488 C C . MET A 1 182 ? -20.312 15.203 1.097 1 95.81 182 MET A C 1
ATOM 1490 O O . MET A 1 182 ? -21.188 14.766 1.833 1 95.81 182 MET A O 1
ATOM 1494 N N . ASP A 1 183 ? -20.547 15.961 0.039 1 95.56 183 ASP A N 1
ATOM 1495 C CA . ASP A 1 183 ? -21.844 15.969 -0.627 1 95.56 183 ASP A CA 1
ATOM 1496 C C . ASP A 1 183 ? -21.797 15.164 -1.926 1 95.56 183 ASP A C 1
ATOM 1498 O O . ASP A 1 183 ? -21.562 15.727 -3 1 95.56 183 ASP A O 1
ATOM 1502 N N . LEU A 1 184 ? -22.062 13.898 -1.782 1 96.69 184 LEU A N 1
ATOM 1503 C CA . LEU A 1 184 ? -21.953 12.992 -2.918 1 96.69 184 LEU A CA 1
ATOM 1504 C C . LEU A 1 184 ? -22.969 13.336 -4 1 96.69 184 LEU A C 1
ATOM 1506 O O . LEU A 1 184 ? -22.828 12.914 -5.148 1 96.69 184 LEU A O 1
ATOM 1510 N N . ASN A 1 185 ? -24 14.078 -3.629 1 96.38 185 ASN A N 1
ATOM 1511 C CA . ASN A 1 185 ? -24.984 14.484 -4.629 1 96.38 185 ASN A CA 1
ATOM 1512 C C . ASN A 1 185 ? -24.359 15.391 -5.688 1 96.38 185 ASN A C 1
ATOM 1514 O O . ASN A 1 185 ? -24.859 15.492 -6.805 1 96.38 185 ASN A O 1
ATOM 1518 N N . GLU A 1 186 ? -23.297 16.031 -5.344 1 96.88 186 GLU A N 1
ATOM 1519 C CA . GLU A 1 186 ? -22.578 16.906 -6.27 1 96.88 186 GLU A CA 1
ATOM 1520 C C . GLU A 1 186 ? -21.625 16.094 -7.145 1 96.88 186 GLU A C 1
ATOM 1522 O O . GLU A 1 186 ? -21 16.641 -8.055 1 96.88 186 GLU A O 1
ATOM 1527 N N . GLN A 1 187 ? -21.5 14.812 -6.887 1 96.88 187 GLN A N 1
ATOM 1528 C CA . GLN A 1 187 ? -20.641 13.875 -7.613 1 96.88 187 GLN A CA 1
ATOM 1529 C C . GLN A 1 187 ? -21.453 12.68 -8.125 1 96.88 187 GLN A C 1
ATOM 1531 O O . GLN A 1 187 ? -21.312 11.562 -7.625 1 96.88 187 GLN A O 1
ATOM 1536 N N . PRO A 1 188 ? -22.219 12.898 -9.125 1 95.88 188 PRO A N 1
ATOM 1537 C CA . PRO A 1 188 ? -23.188 11.875 -9.523 1 95.88 188 PRO A CA 1
ATOM 1538 C C . PRO A 1 188 ? -22.531 10.547 -9.898 1 95.88 188 PRO A C 1
ATOM 1540 O O . PRO A 1 188 ? -23.094 9.484 -9.633 1 95.88 188 PRO A O 1
ATOM 1543 N N . GLU A 1 189 ? -21.391 10.578 -10.586 1 95.88 189 GLU A N 1
ATOM 1544 C CA . GLU A 1 189 ? -20.719 9.344 -10.969 1 95.88 189 GLU A CA 1
ATOM 1545 C C . GLU A 1 189 ? -20.297 8.547 -9.734 1 95.88 189 GLU A C 1
ATOM 1547 O O . GLU A 1 189 ? -20.484 7.328 -9.68 1 95.88 189 GLU A O 1
ATOM 1552 N N . ILE A 1 190 ? -19.734 9.266 -8.812 1 97.69 190 ILE A N 1
ATOM 1553 C CA . ILE A 1 190 ? -19.297 8.617 -7.578 1 97.69 190 ILE A CA 1
ATOM 1554 C C . ILE A 1 190 ? -20.516 8.141 -6.785 1 97.69 190 ILE A C 1
ATOM 1556 O O . ILE A 1 190 ? -20.5 7.051 -6.207 1 97.69 190 ILE A O 1
ATOM 1560 N N . LYS A 1 191 ? -21.547 8.961 -6.773 1 97.94 191 LYS A N 1
ATOM 1561 C CA . LYS A 1 191 ? -22.781 8.609 -6.059 1 97.94 191 LYS A CA 1
ATOM 1562 C C . LYS A 1 191 ? -23.391 7.324 -6.613 1 97.94 191 LYS A C 1
ATOM 1564 O O . LYS A 1 191 ? -23.812 6.457 -5.852 1 97.94 191 LYS A O 1
ATOM 1569 N N . LYS A 1 192 ? -23.438 7.242 -7.902 1 97.81 192 LYS A N 1
ATOM 1570 C CA . LYS A 1 192 ? -23.984 6.043 -8.539 1 97.81 192 LYS A CA 1
ATOM 1571 C C . LYS A 1 192 ? -23.203 4.801 -8.125 1 97.81 192 LYS A C 1
ATOM 1573 O O . LYS A 1 192 ? -23.797 3.787 -7.746 1 97.81 192 LYS A O 1
ATOM 1578 N N . TRP A 1 193 ? -21.906 4.844 -8.203 1 98.56 193 TRP A N 1
ATOM 1579 C CA . TRP A 1 193 ? -21.016 3.762 -7.766 1 98.56 193 TRP A CA 1
ATOM 1580 C C . TRP A 1 193 ? -21.25 3.441 -6.293 1 98.56 193 TRP A C 1
ATOM 1582 O O . TRP A 1 193 ? -21.391 2.275 -5.918 1 98.56 193 TRP A O 1
ATOM 1592 N N . TYR A 1 194 ? -21.281 4.496 -5.492 1 98.62 194 TYR A N 1
ATOM 1593 C CA . TYR A 1 194 ? -21.453 4.375 -4.047 1 98.62 194 TYR A CA 1
ATOM 1594 C C . TYR A 1 194 ? -22.734 3.625 -3.707 1 98.62 194 TYR A C 1
ATOM 1596 O O . TYR A 1 194 ? -22.719 2.703 -2.889 1 98.62 194 TYR A O 1
ATOM 1604 N N . ASP A 1 195 ? -23.812 3.992 -4.348 1 98.5 195 ASP A N 1
ATOM 1605 C CA . ASP A 1 195 ? -25.094 3.354 -4.117 1 98.5 195 ASP A CA 1
ATOM 1606 C C . ASP A 1 195 ? -25.078 1.89 -4.551 1 98.5 195 ASP A C 1
ATOM 1608 O O . ASP A 1 195 ? -25.625 1.023 -3.867 1 98.5 195 ASP A O 1
ATOM 1612 N N . GLU A 1 196 ? -24.484 1.658 -5.621 1 98.5 196 GLU A N 1
ATOM 1613 C CA . GLU A 1 196 ? -24.422 0.303 -6.16 1 98.5 196 GLU A CA 1
ATOM 1614 C C . GLU A 1 196 ? -23.609 -0.613 -5.238 1 98.5 196 GLU A C 1
ATOM 1616 O O . GLU A 1 196 ? -24.047 -1.717 -4.914 1 98.5 196 GLU A O 1
ATOM 1621 N N . ILE A 1 197 ? -22.438 -0.185 -4.871 1 98.81 197 ILE A N 1
ATOM 1622 C CA . ILE A 1 197 ? -21.594 -1.014 -4.027 1 98.81 197 ILE A CA 1
ATOM 1623 C C . ILE A 1 197 ? -22.219 -1.159 -2.643 1 98.81 197 ILE A C 1
ATOM 1625 O O . ILE A 1 197 ? -22.188 -2.24 -2.049 1 98.81 197 ILE A O 1
ATOM 1629 N N . GLY A 1 198 ? -22.781 -0.083 -2.156 1 98.62 198 GLY A N 1
ATOM 1630 C CA . GLY A 1 198 ? -23.422 -0.097 -0.852 1 98.62 198 GLY A CA 1
ATOM 1631 C C . GLY A 1 198 ? -24.625 -1.03 -0.786 1 98.62 198 GLY A C 1
ATOM 1632 O O . GLY A 1 198 ? -25.062 -1.408 0.301 1 98.62 198 GLY A O 1
ATOM 1633 N N . ALA A 1 199 ? -25.156 -1.401 -1.9 1 98.56 199 ALA A N 1
ATOM 1634 C CA . ALA A 1 199 ? -26.344 -2.256 -1.957 1 98.56 199 ALA A CA 1
ATOM 1635 C C . ALA A 1 199 ? -25.953 -3.73 -1.89 1 98.56 199 ALA A C 1
ATOM 1637 O O . ALA A 1 199 ? -26.812 -4.594 -1.688 1 98.56 199 ALA A O 1
ATOM 1638 N N . ILE A 1 200 ? -24.719 -4.066 -2.076 1 98.69 200 ILE A N 1
ATOM 1639 C CA . ILE A 1 200 ? -24.281 -5.449 -1.92 1 98.69 200 ILE A CA 1
ATOM 1640 C C . ILE A 1 200 ? -24.562 -5.922 -0.494 1 98.69 200 ILE A C 1
ATOM 1642 O O . ILE A 1 200 ? -24.094 -5.309 0.47 1 98.69 200 ILE A O 1
ATOM 1646 N N . PRO A 1 201 ? -25.188 -7.016 -0.278 1 98.62 201 PRO A N 1
ATOM 1647 C CA . PRO A 1 201 ? -25.734 -7.371 1.033 1 98.62 201 PRO A CA 1
ATOM 1648 C C . PRO A 1 201 ? -24.672 -7.441 2.121 1 98.62 201 PRO A C 1
ATOM 1650 O O . PRO A 1 201 ? -24.844 -6.871 3.201 1 98.62 201 PRO A O 1
ATOM 1653 N N . VAL A 1 202 ? -23.609 -8.055 1.872 1 98.5 202 VAL A N 1
ATOM 1654 C CA . VAL A 1 202 ? -22.562 -8.203 2.883 1 98.5 202 VAL A CA 1
ATOM 1655 C C . VAL A 1 202 ? -21.969 -6.832 3.211 1 98.5 202 VAL A C 1
ATOM 1657 O O . VAL A 1 202 ? -21.703 -6.531 4.375 1 98.5 202 VAL A O 1
ATOM 1660 N N . VAL A 1 203 ? -21.766 -5.98 2.232 1 98.62 203 VAL A N 1
ATOM 1661 C CA . VAL A 1 203 ? -21.219 -4.637 2.416 1 98.62 203 VAL A CA 1
ATOM 1662 C C . VAL A 1 203 ? -22.203 -3.803 3.244 1 98.62 203 VAL A C 1
ATOM 1664 O O . VAL A 1 203 ? -21.797 -3.125 4.191 1 98.62 203 VAL A O 1
ATOM 1667 N N . GLN A 1 204 ? -23.438 -3.924 2.904 1 98.5 204 GLN A N 1
ATOM 1668 C CA . GLN A 1 204 ? -24.469 -3.201 3.627 1 98.5 204 GLN A CA 1
ATOM 1669 C C . GLN A 1 204 ? -24.516 -3.615 5.094 1 98.5 204 GLN A C 1
ATOM 1671 O O . GLN A 1 204 ? -24.547 -2.764 5.984 1 98.5 204 GLN A O 1
ATOM 1676 N N . GLU A 1 205 ? -24.516 -4.867 5.281 1 98.38 205 GLU A N 1
ATOM 1677 C CA . GLU A 1 205 ? -24.609 -5.41 6.633 1 98.38 205 GLU A CA 1
ATOM 1678 C C . GLU A 1 205 ? -23.438 -4.934 7.496 1 98.38 205 GLU A C 1
ATOM 1680 O O . GLU A 1 205 ? -23.641 -4.449 8.609 1 98.38 205 GLU A O 1
ATOM 1685 N N . TYR A 1 206 ? -22.25 -5.012 7.012 1 98.12 206 TYR A N 1
ATOM 1686 C CA . TYR A 1 206 ? -21.078 -4.66 7.793 1 98.12 206 TYR A CA 1
ATOM 1687 C C . TYR A 1 206 ? -20.984 -3.154 8 1 98.12 206 TYR A C 1
ATOM 1689 O O . TYR A 1 206 ? -20.547 -2.689 9.055 1 98.12 206 TYR A O 1
ATOM 1697 N N . THR A 1 207 ? -21.406 -2.424 7.023 1 98 207 THR A N 1
ATOM 1698 C CA . THR A 1 207 ? -21.422 -0.971 7.148 1 98 207 THR A CA 1
ATOM 1699 C C . THR A 1 207 ? -22.406 -0.532 8.227 1 98 207 THR A C 1
ATOM 1701 O O . THR A 1 207 ? -22.094 0.334 9.047 1 98 207 THR A O 1
ATOM 1704 N N . GLN A 1 208 ? -23.531 -1.132 8.25 1 97.44 208 GLN A N 1
ATOM 1705 C CA . GLN A 1 208 ? -24.531 -0.806 9.258 1 97.44 208 GLN A CA 1
ATOM 1706 C C . GLN A 1 208 ? -24.031 -1.136 10.656 1 97.44 208 GLN A C 1
ATOM 1708 O O . GLN A 1 208 ? -24.234 -0.356 11.594 1 97.44 208 GLN A O 1
ATOM 1713 N N . GLN A 1 209 ? -23.484 -2.248 10.766 1 96.56 209 GLN A N 1
ATOM 1714 C CA . GLN A 1 209 ? -22.922 -2.625 12.062 1 96.56 209 GLN A CA 1
ATOM 1715 C C . GLN A 1 209 ? -21.859 -1.629 12.508 1 96.56 209 GLN A C 1
ATOM 1717 O O . GLN A 1 209 ? -21.812 -1.239 13.672 1 96.56 209 GLN A O 1
ATOM 1722 N N . ALA A 1 210 ? -21 -1.248 11.586 1 96.12 210 ALA A N 1
ATOM 1723 C CA . ALA A 1 210 ? -19.938 -0.292 11.891 1 96.12 210 ALA A CA 1
ATOM 1724 C C . ALA A 1 210 ? -20.516 1.04 12.352 1 96.12 210 ALA A C 1
ATOM 1726 O O . ALA A 1 210 ? -20.062 1.604 13.359 1 96.12 210 ALA A O 1
ATOM 1727 N N . PHE A 1 211 ? -21.531 1.533 11.656 1 95.56 211 PHE A N 1
ATOM 1728 C CA . PHE A 1 211 ? -22.109 2.834 11.961 1 95.56 211 PHE A CA 1
ATOM 1729 C C . PHE A 1 211 ? -22.844 2.801 13.297 1 95.56 211 PHE A C 1
ATOM 1731 O O . PHE A 1 211 ? -22.828 3.785 14.039 1 95.56 211 PHE A O 1
ATOM 1738 N N . GLU A 1 212 ? -23.438 1.701 13.555 1 94.75 212 GLU A N 1
ATOM 1739 C CA . GLU A 1 212 ? -24.078 1.546 14.859 1 94.75 212 GLU A CA 1
ATOM 1740 C C . GLU A 1 212 ? -23.031 1.595 15.984 1 94.75 212 GLU A C 1
ATOM 1742 O O . GLU A 1 212 ? -23.266 2.242 17.016 1 94.75 212 GLU A O 1
ATOM 1747 N N . MET A 1 213 ? -21.953 0.943 15.797 1 91.56 213 MET A N 1
ATOM 1748 C CA . MET A 1 213 ? -20.875 0.94 16.797 1 91.56 213 MET A CA 1
ATOM 1749 C C . MET A 1 213 ? -20.281 2.334 16.953 1 91.56 213 MET A C 1
ATOM 1751 O O . MET A 1 213 ? -20.016 2.779 18.062 1 91.56 213 MET A O 1
ATOM 1755 N N . MET A 1 214 ? -20.109 2.986 15.828 1 89.12 214 MET A N 1
ATOM 1756 C CA . MET A 1 214 ? -19.547 4.332 15.859 1 89.12 214 MET A CA 1
ATOM 1757 C C . MET A 1 214 ? -20.484 5.293 16.594 1 89.12 214 MET A C 1
ATOM 1759 O O . MET A 1 214 ? -20.016 6.176 17.312 1 89.12 214 MET A O 1
ATOM 1763 N N . ARG A 1 215 ? -21.719 5.184 16.359 1 88.81 215 ARG A N 1
ATOM 1764 C CA . ARG A 1 215 ? -22.703 6.012 17.062 1 88.81 215 ARG A CA 1
ATOM 1765 C C . ARG A 1 215 ? -22.625 5.805 18.562 1 88.81 215 ARG A C 1
ATOM 1767 O O . ARG A 1 215 ? -22.734 6.758 19.344 1 88.81 215 ARG A O 1
ATOM 1774 N N . LYS A 1 216 ? -22.359 4.621 18.953 1 83.88 216 LYS A N 1
ATOM 1775 C CA . LYS A 1 216 ? -22.25 4.297 20.375 1 83.88 216 LYS A CA 1
ATOM 1776 C C . LYS A 1 216 ? -20.969 4.879 20.984 1 83.88 216 LYS A C 1
ATOM 1778 O O . LYS A 1 216 ? -20.969 5.328 22.125 1 83.88 216 LYS A O 1
ATOM 1783 N N . PHE A 1 217 ? -19.984 4.957 20.125 1 78.44 217 PHE A N 1
ATOM 1784 C CA . PHE A 1 217 ? -18.672 5.383 20.609 1 78.44 217 PHE A CA 1
ATOM 1785 C C . PHE A 1 217 ? -18.562 6.902 20.609 1 78.44 217 PHE A C 1
ATOM 1787 O O . PHE A 1 217 ? -17.969 7.488 21.516 1 78.44 217 PHE A O 1
ATOM 1794 N N . PHE A 1 218 ? -19.109 7.453 19.578 1 72.5 218 PHE A N 1
ATOM 1795 C CA . PHE A 1 218 ? -18.859 8.883 19.406 1 72.5 218 PHE A CA 1
ATOM 1796 C C . PHE A 1 218 ? -20.031 9.695 19.922 1 72.5 218 PHE A C 1
ATOM 1798 O O . PHE A 1 218 ? -19.969 10.93 19.984 1 72.5 218 PHE A O 1
ATOM 1805 N N . SER A 1 219 ? -21.094 9.039 20.297 1 66.38 219 SER A N 1
ATOM 1806 C CA . SER A 1 219 ? -22.172 9.758 20.984 1 66.38 219 SER A CA 1
ATOM 1807 C C . SER A 1 219 ? -21.781 10.07 22.422 1 66.38 219 SER A C 1
ATOM 1809 O O . SER A 1 219 ? -21 9.336 23.031 1 66.38 219 SER A O 1
ATOM 1811 N N . MET B 1 1 ? 11 -11.812 -28.547 1 47.28 1 MET B N 1
ATOM 1812 C CA . MET B 1 1 ? 11.484 -11.023 -27.422 1 47.28 1 MET B CA 1
ATOM 1813 C C . MET B 1 1 ? 10.32 -10.438 -26.625 1 47.28 1 MET B C 1
ATOM 1815 O O . MET B 1 1 ? 9.273 -10.125 -27.203 1 47.28 1 MET B O 1
ATOM 1819 N N . SER B 1 2 ? 10.211 -10.695 -25.172 1 65.06 2 SER B N 1
ATOM 1820 C CA . SER B 1 2 ? 9.016 -10.242 -24.469 1 65.06 2 SER B CA 1
ATOM 1821 C C . SER B 1 2 ? 8.805 -8.742 -24.641 1 65.06 2 SER B C 1
ATOM 1823 O O . SER B 1 2 ? 9.766 -7.992 -24.781 1 65.06 2 SER B O 1
ATOM 1825 N N . ASP B 1 3 ? 7.688 -8.328 -25.109 1 91.31 3 ASP B N 1
ATOM 1826 C CA . ASP B 1 3 ? 7.359 -6.918 -25.281 1 91.31 3 ASP B CA 1
ATOM 1827 C C . ASP B 1 3 ? 7.062 -6.25 -23.953 1 91.31 3 ASP B C 1
ATOM 1829 O O . ASP B 1 3 ? 5.926 -5.855 -23.688 1 91.31 3 ASP B O 1
ATOM 1833 N N . LEU B 1 4 ? 8.102 -6.387 -23.078 1 98.44 4 LEU B N 1
ATOM 1834 C CA . LEU B 1 4 ? 8.023 -5.758 -21.75 1 98.44 4 LEU B CA 1
ATOM 1835 C C . LEU B 1 4 ? 8.883 -4.5 -21.703 1 98.44 4 LEU B C 1
ATOM 1837 O O . LEU B 1 4 ? 10.078 -4.547 -22 1 98.44 4 LEU B O 1
ATOM 1841 N N . THR B 1 5 ? 8.258 -3.385 -21.344 1 98.69 5 THR B N 1
ATOM 1842 C CA . THR B 1 5 ? 8.961 -2.125 -21.141 1 98.69 5 THR B CA 1
ATOM 1843 C C . THR B 1 5 ? 8.68 -1.575 -19.75 1 98.69 5 THR B C 1
ATOM 1845 O O . THR B 1 5 ? 7.535 -1.562 -19.297 1 98.69 5 THR B O 1
ATOM 1848 N N . VAL B 1 6 ? 9.719 -1.219 -19.031 1 98.69 6 VAL B N 1
ATOM 1849 C CA . VAL B 1 6 ? 9.609 -0.515 -17.75 1 98.69 6 VAL B CA 1
ATOM 1850 C C . VAL B 1 6 ? 9.844 0.979 -17.969 1 98.69 6 VAL B C 1
ATOM 1852 O O . VAL B 1 6 ? 10.875 1.378 -18.516 1 98.69 6 VAL B O 1
ATOM 1855 N N . TYR B 1 7 ? 8.867 1.779 -17.578 1 98.62 7 TYR B N 1
ATOM 1856 C CA . TYR B 1 7 ? 8.961 3.232 -17.641 1 98.62 7 TYR B CA 1
ATOM 1857 C C . TYR B 1 7 ? 9.297 3.824 -16.281 1 98.62 7 TYR B C 1
ATOM 1859 O O . TYR B 1 7 ? 8.688 3.461 -15.273 1 98.62 7 TYR B O 1
ATOM 1867 N N . GLY B 1 8 ? 10.25 4.691 -16.219 1 97.81 8 GLY B N 1
ATOM 1868 C CA . GLY B 1 8 ? 10.617 5.391 -15 1 97.81 8 GLY B CA 1
ATOM 1869 C C . GLY B 1 8 ? 11.953 6.102 -15.094 1 97.81 8 GLY B C 1
ATOM 1870 O O . GLY B 1 8 ? 12.344 6.547 -16.172 1 97.81 8 GLY B O 1
ATOM 1871 N N . THR B 1 9 ? 12.562 6.375 -13.961 1 97 9 THR B N 1
ATOM 1872 C CA . THR B 1 9 ? 13.906 6.945 -13.883 1 97 9 THR B CA 1
ATOM 1873 C C . THR B 1 9 ? 14.656 6.387 -12.672 1 97 9 THR B C 1
ATOM 1875 O O . THR B 1 9 ? 14.039 5.895 -11.727 1 97 9 THR B O 1
ATOM 1878 N N . MET B 1 10 ? 15.938 6.508 -12.734 1 95.25 10 MET B N 1
ATOM 1879 C CA . MET B 1 10 ? 16.766 5.906 -11.703 1 95.25 10 MET B CA 1
ATOM 1880 C C . MET B 1 10 ? 16.672 6.684 -10.398 1 95.25 10 MET B C 1
ATOM 1882 O O . MET B 1 10 ? 16.953 6.145 -9.32 1 95.25 10 MET B O 1
ATOM 1886 N N . ILE B 1 11 ? 16.234 7.848 -10.469 1 94.06 11 ILE B N 1
ATOM 1887 C CA . ILE B 1 11 ? 16.094 8.648 -9.258 1 94.06 11 ILE B CA 1
ATOM 1888 C C . ILE B 1 11 ? 14.93 8.109 -8.414 1 94.06 11 ILE B C 1
ATOM 1890 O O . ILE B 1 11 ? 14.914 8.273 -7.195 1 94.06 11 ILE B O 1
ATOM 1894 N N . SER B 1 12 ? 14 7.488 -9.047 1 96.12 12 SER B N 1
ATOM 1895 C CA . SER B 1 12 ? 12.812 6.934 -8.406 1 96.12 12 SER B CA 1
ATOM 1896 C C . SER B 1 12 ? 13.125 5.621 -7.695 1 96.12 12 SER B C 1
ATOM 1898 O O . SER B 1 12 ? 13.508 4.637 -8.336 1 96.12 12 SER B O 1
ATOM 1900 N N . GLN B 1 13 ? 12.984 5.582 -6.41 1 97.81 13 GLN B N 1
ATOM 1901 C CA . GLN B 1 13 ? 13.25 4.391 -5.613 1 97.81 13 GLN B CA 1
ATOM 1902 C C . GLN B 1 13 ? 12.391 3.217 -6.066 1 97.81 13 GLN B C 1
ATOM 1904 O O . GLN B 1 13 ? 12.891 2.107 -6.258 1 97.81 13 GLN B O 1
ATOM 1909 N N . PRO B 1 14 ? 11.07 3.42 -6.332 1 98.25 14 PRO B N 1
ATOM 1910 C CA . PRO B 1 14 ? 10.258 2.289 -6.793 1 98.25 14 PRO B CA 1
ATOM 1911 C C . PRO B 1 14 ? 10.664 1.801 -8.18 1 98.25 14 PRO B C 1
ATOM 1913 O O . PRO B 1 14 ? 10.57 0.606 -8.477 1 98.25 14 PRO B O 1
ATOM 1916 N N . THR B 1 15 ? 11.078 2.725 -9.023 1 98.5 15 THR B N 1
ATOM 1917 C CA . THR B 1 15 ? 11.562 2.299 -10.336 1 98.5 15 THR B CA 1
ATOM 1918 C C . THR B 1 15 ? 12.758 1.366 -10.188 1 98.5 15 THR B C 1
ATOM 1920 O O . THR B 1 15 ? 12.805 0.299 -10.805 1 98.5 15 THR B O 1
ATOM 1923 N N . ARG B 1 16 ? 13.711 1.764 -9.359 1 98.75 16 ARG B N 1
ATOM 1924 C CA . ARG B 1 16 ? 14.883 0.926 -9.141 1 98.75 16 ARG B CA 1
ATOM 1925 C C . ARG B 1 16 ? 14.477 -0.459 -8.641 1 98.75 16 ARG B C 1
ATOM 1927 O O . ARG B 1 16 ? 15.094 -1.46 -9.008 1 98.75 16 ARG B O 1
ATOM 1934 N N . SER B 1 17 ? 13.484 -0.514 -7.809 1 98.88 17 SER B N 1
ATOM 1935 C CA . SER B 1 17 ? 13.039 -1.789 -7.258 1 98.88 17 SER B CA 1
ATOM 1936 C C . SER B 1 17 ? 12.477 -2.693 -8.352 1 98.88 17 SER B C 1
ATOM 1938 O O . SER B 1 17 ? 12.805 -3.883 -8.406 1 98.88 17 SER B O 1
ATOM 1940 N N . VAL B 1 18 ? 11.656 -2.176 -9.234 1 98.94 18 VAL B N 1
ATOM 1941 C CA . VAL B 1 18 ? 11.055 -2.967 -10.305 1 98.94 18 VAL B CA 1
ATOM 1942 C C . VAL B 1 18 ? 12.133 -3.408 -11.289 1 98.94 18 VAL B C 1
ATOM 1944 O O . VAL B 1 18 ? 12.148 -4.562 -11.727 1 98.94 18 VAL B O 1
ATOM 1947 N N . LEU B 1 19 ? 13.031 -2.473 -11.641 1 98.88 19 LEU B N 1
ATOM 1948 C CA . LEU B 1 19 ? 14.133 -2.826 -12.523 1 98.88 19 LEU B CA 1
ATOM 1949 C C . LEU B 1 19 ? 14.992 -3.926 -11.906 1 98.88 19 LEU B C 1
ATOM 1951 O O . LEU B 1 19 ? 15.391 -4.871 -12.594 1 98.88 19 LEU B O 1
ATOM 1955 N N . SER B 1 20 ? 15.297 -3.76 -10.633 1 98.88 20 SER B N 1
ATOM 1956 C CA . SER B 1 20 ? 16.062 -4.785 -9.93 1 98.88 20 SER B CA 1
ATOM 1957 C C . SER B 1 20 ? 15.359 -6.141 -10 1 98.88 20 SER B C 1
ATOM 1959 O O . SER B 1 20 ? 16 -7.164 -10.25 1 98.88 20 SER B O 1
ATOM 1961 N N . PHE B 1 21 ? 14.055 -6.172 -9.789 1 98.94 21 PHE B N 1
ATOM 1962 C CA . PHE B 1 21 ? 13.305 -7.422 -9.836 1 98.94 21 PHE B CA 1
ATOM 1963 C C . PHE B 1 21 ? 13.445 -8.086 -11.203 1 98.94 21 PHE B C 1
ATOM 1965 O O . PHE B 1 21 ? 13.656 -9.297 -11.297 1 98.94 21 PHE B O 1
ATOM 1972 N N . CYS B 1 22 ? 13.289 -7.285 -12.25 1 98.81 22 CYS B N 1
ATOM 1973 C CA . CYS B 1 22 ? 13.398 -7.82 -13.602 1 98.81 22 CYS B CA 1
ATOM 1974 C C . CYS B 1 22 ? 14.75 -8.484 -13.82 1 98.81 22 CYS B C 1
ATOM 1976 O O . CYS B 1 22 ? 14.82 -9.617 -14.312 1 98.81 22 CYS B O 1
ATOM 1978 N N . ARG B 1 23 ? 15.789 -7.836 -13.406 1 98.69 23 ARG B N 1
ATOM 1979 C CA . ARG B 1 23 ? 17.141 -8.359 -13.609 1 98.69 23 ARG B CA 1
ATOM 1980 C C . ARG B 1 23 ? 17.391 -9.586 -12.742 1 98.69 23 ARG B C 1
ATOM 1982 O O . ARG B 1 23 ? 17.906 -10.602 -13.219 1 98.69 23 ARG B O 1
ATOM 1989 N N . LEU B 1 24 ? 17.031 -9.477 -11.516 1 98.69 24 LEU B N 1
ATOM 1990 C CA . LEU B 1 24 ? 17.25 -10.555 -10.562 1 98.69 24 LEU B CA 1
ATOM 1991 C C . LEU B 1 24 ? 16.453 -11.805 -10.961 1 98.69 24 LEU B C 1
ATOM 1993 O O . LEU B 1 24 ? 16.812 -12.914 -10.57 1 98.69 24 LEU B O 1
ATOM 1997 N N . SER B 1 25 ? 15.391 -11.617 -11.703 1 98.56 25 SER B N 1
ATOM 1998 C CA . SER B 1 25 ? 14.531 -12.719 -12.109 1 98.56 25 SER B CA 1
ATOM 1999 C C . SER B 1 25 ? 14.859 -13.172 -13.531 1 98.56 25 SER B C 1
ATOM 2001 O O . SER B 1 25 ? 14.188 -14.062 -14.07 1 98.56 25 SER B O 1
ATOM 2003 N N . GLY B 1 26 ? 15.789 -12.539 -14.141 1 98.06 26 GLY B N 1
ATOM 2004 C CA . GLY B 1 26 ? 16.234 -12.945 -15.461 1 98.06 26 GLY B CA 1
ATOM 2005 C C . GLY B 1 26 ? 15.266 -12.578 -16.562 1 98.06 26 GLY B C 1
ATOM 2006 O O . GLY B 1 26 ? 15.227 -13.227 -17.609 1 98.06 26 GLY B O 1
ATOM 2007 N N . LEU B 1 27 ? 14.469 -11.594 -16.375 1 98.25 27 LEU B N 1
ATOM 2008 C CA . LEU B 1 27 ? 13.492 -11.188 -17.375 1 98.25 27 LEU B CA 1
ATOM 2009 C C . LEU B 1 27 ? 14.148 -10.344 -18.453 1 98.25 27 LEU B C 1
ATOM 2011 O O . LEU B 1 27 ? 15.016 -9.516 -18.172 1 98.25 27 LEU B O 1
ATOM 2015 N N . GLU B 1 28 ? 13.781 -10.555 -19.656 1 98 28 GLU B N 1
ATOM 2016 C CA . GLU B 1 28 ? 14.117 -9.641 -20.75 1 98 28 GLU B CA 1
ATOM 2017 C C . GLU B 1 28 ? 13.141 -8.461 -20.797 1 98 28 GLU B C 1
ATOM 2019 O O . GLU B 1 28 ? 11.922 -8.656 -20.797 1 98 28 GLU B O 1
ATOM 2024 N N . PHE B 1 29 ? 13.727 -7.277 -20.797 1 98.38 29 PHE B N 1
ATOM 2025 C CA . PHE B 1 29 ? 12.875 -6.09 -20.797 1 98.38 29 PHE B CA 1
ATOM 2026 C C . PHE B 1 29 ? 13.609 -4.906 -21.422 1 98.38 29 PHE B C 1
ATOM 2028 O O . PHE B 1 29 ? 14.836 -4.902 -21.5 1 98.38 29 PHE B O 1
ATOM 2035 N N . GLN B 1 30 ? 12.789 -3.951 -21.859 1 98.25 30 GLN B N 1
ATOM 2036 C CA . GLN B 1 30 ? 13.281 -2.633 -22.234 1 98.25 30 GLN B CA 1
ATOM 2037 C C . GLN B 1 30 ? 13.07 -1.619 -21.109 1 98.25 30 GLN B C 1
ATOM 2039 O O . GLN B 1 30 ? 12.109 -1.727 -20.344 1 98.25 30 GLN B O 1
ATOM 2044 N N . TYR B 1 31 ? 14.016 -0.77 -20.984 1 97.88 31 TYR B N 1
ATOM 2045 C CA . TYR B 1 31 ? 13.914 0.315 -20.016 1 97.88 31 TYR B CA 1
ATOM 2046 C C . TYR B 1 31 ? 13.766 1.661 -20.703 1 97.88 31 TYR B C 1
ATOM 2048 O O . TYR B 1 31 ? 14.633 2.064 -21.484 1 97.88 31 TYR B O 1
ATOM 2056 N N . ASN B 1 32 ? 12.625 2.299 -20.531 1 97.75 32 ASN B N 1
ATOM 2057 C CA . ASN B 1 32 ? 12.406 3.668 -20.984 1 97.75 32 ASN B CA 1
ATOM 2058 C C . ASN B 1 32 ? 12.695 4.676 -19.875 1 97.75 32 ASN B C 1
ATOM 2060 O O . ASN B 1 32 ? 11.844 4.918 -19.016 1 97.75 32 ASN B O 1
ATOM 2064 N N . ASP B 1 33 ? 13.828 5.262 -19.922 1 96.75 33 ASP B N 1
ATOM 2065 C CA . ASP B 1 33 ? 14.273 6.234 -18.938 1 96.75 33 ASP B CA 1
ATOM 2066 C C . ASP B 1 33 ? 13.609 7.59 -19.156 1 96.75 33 ASP B C 1
ATOM 2068 O O . ASP B 1 33 ? 14.016 8.352 -20.031 1 96.75 33 ASP B O 1
ATOM 2072 N N . LEU B 1 34 ? 12.594 7.844 -18.344 1 96.38 34 LEU B N 1
ATOM 2073 C CA . LEU B 1 34 ? 11.891 9.125 -18.438 1 96.38 34 LEU B CA 1
ATOM 2074 C C . LEU B 1 34 ? 12.766 10.258 -17.922 1 96.38 34 LEU B C 1
ATOM 2076 O O . LEU B 1 34 ? 13.328 10.156 -16.828 1 96.38 34 LEU B O 1
ATOM 2080 N N . ASP B 1 35 ? 12.969 11.273 -18.734 1 91.94 35 ASP B N 1
ATOM 2081 C CA . ASP B 1 35 ? 13.742 12.43 -18.297 1 91.94 35 ASP B CA 1
ATOM 2082 C C . ASP B 1 35 ? 13.039 13.156 -17.156 1 91.94 35 ASP B C 1
ATOM 2084 O O . ASP B 1 35 ? 12.07 13.891 -17.391 1 91.94 35 ASP B O 1
ATOM 2088 N N . PHE B 1 36 ? 13.555 12.961 -16 1 86.5 36 PHE B N 1
ATOM 2089 C CA . PHE B 1 36 ? 12.938 13.508 -14.797 1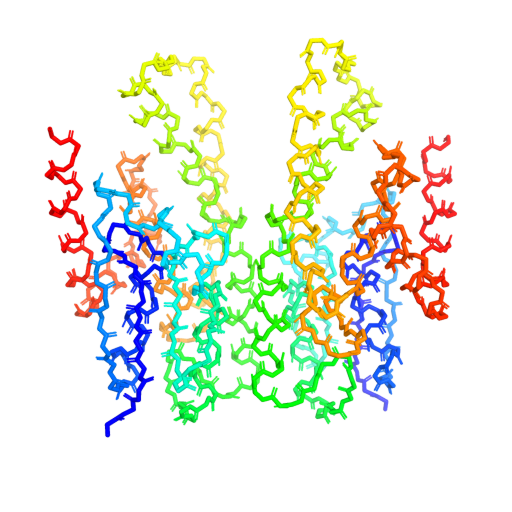 86.5 36 PHE B CA 1
ATOM 2090 C C . PHE B 1 36 ? 12.977 15.031 -14.82 1 86.5 36 PHE B C 1
ATOM 2092 O O . PHE B 1 36 ? 12.016 15.688 -14.398 1 86.5 36 PHE B O 1
ATOM 2099 N N . ILE B 1 37 ? 14.062 15.578 -15.297 1 81.75 37 ILE B N 1
ATOM 2100 C CA . ILE B 1 37 ? 14.258 17.031 -15.336 1 81.75 37 ILE B CA 1
ATOM 2101 C C . ILE B 1 37 ? 13.258 17.656 -16.297 1 81.75 37 ILE B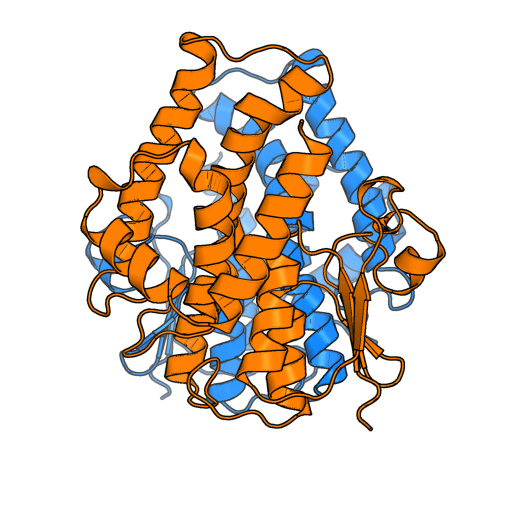 C 1
ATOM 2103 O O . ILE B 1 37 ? 12.664 18.688 -16 1 81.75 37 ILE B O 1
ATOM 2107 N N . LYS B 1 38 ? 13.078 17.078 -17.391 1 89.88 38 LYS B N 1
ATOM 2108 C CA . LYS B 1 38 ? 12.141 17.578 -18.391 1 89.88 38 LYS B CA 1
ATOM 2109 C C . LYS B 1 38 ? 10.711 17.172 -18.047 1 89.88 38 LYS B C 1
ATOM 2111 O O . LYS B 1 38 ? 9.781 17.484 -18.812 1 89.88 38 LYS B O 1
ATOM 2116 N N . ARG B 1 39 ? 10.484 16.484 -17 1 91.69 39 ARG B N 1
ATOM 2117 C CA . ARG B 1 39 ? 9.18 16.078 -16.484 1 91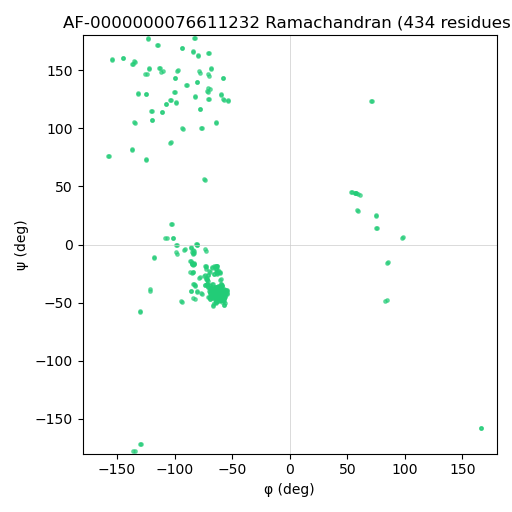.69 39 ARG B CA 1
ATOM 2118 C C . ARG B 1 39 ? 8.438 15.211 -17.484 1 91.69 39 ARG B C 1
ATOM 2120 O O . ARG B 1 39 ? 7.234 15.398 -17.703 1 91.69 39 ARG B O 1
ATOM 2127 N N . ASN B 1 40 ? 9.109 14.312 -18.094 1 93.69 40 ASN B N 1
ATOM 2128 C CA . ASN B 1 40 ? 8.508 13.414 -19.078 1 93.69 40 ASN B CA 1
ATOM 2129 C C . ASN B 1 40 ? 7.395 12.57 -18.453 1 93.69 40 ASN B C 1
ATOM 2131 O O . ASN B 1 40 ? 6.52 12.078 -19.172 1 93.69 40 ASN B O 1
ATOM 2135 N N . HIS B 1 41 ? 7.406 12.352 -17.141 1 92.81 41 HIS B N 1
ATOM 2136 C CA . HIS B 1 41 ? 6.367 11.594 -16.469 1 92.81 41 HIS B CA 1
ATOM 2137 C C . HIS B 1 41 ? 5.074 12.398 -16.359 1 92.81 41 HIS B C 1
ATOM 2139 O O . HIS B 1 41 ? 4.027 11.859 -15.992 1 92.81 41 HIS B O 1
ATOM 2145 N N . CYS B 1 42 ? 5.121 13.617 -16.797 1 93.62 42 CYS B N 1
ATOM 2146 C CA . CYS B 1 42 ? 3.943 14.477 -16.719 1 93.62 42 CYS B CA 1
ATOM 2147 C C . CYS B 1 42 ? 3.344 14.695 -18.109 1 93.62 42 CYS B C 1
ATOM 2149 O O . CYS B 1 42 ? 2.389 15.461 -18.25 1 93.62 42 CYS B O 1
ATOM 2151 N N . THR B 1 43 ? 3.838 14.055 -19.094 1 94.69 43 THR B N 1
ATOM 2152 C CA . THR B 1 43 ? 3.365 14.234 -20.469 1 94.69 43 THR B CA 1
ATOM 2153 C C . THR B 1 43 ? 2.08 13.445 -20.703 1 94.69 43 THR B C 1
ATOM 2155 O O . THR B 1 43 ? 1.793 12.484 -19.984 1 94.69 43 THR B O 1
ATOM 2158 N N . ASP B 1 44 ? 1.405 13.773 -21.703 1 94.5 44 ASP B N 1
ATOM 2159 C CA . ASP B 1 44 ? 0.21 13.055 -22.141 1 94.5 44 ASP B CA 1
ATOM 2160 C C . ASP B 1 44 ? 0.555 11.633 -22.594 1 94.5 44 ASP B C 1
ATOM 2162 O O . ASP B 1 44 ? -0.24 10.711 -22.406 1 94.5 44 ASP B O 1
ATOM 2166 N N . GLU B 1 45 ? 1.644 11.57 -23.188 1 94.75 45 GLU B N 1
ATOM 2167 C CA . GLU B 1 45 ? 2.09 10.266 -23.656 1 94.75 45 GLU B CA 1
ATOM 2168 C C . GLU B 1 45 ? 2.236 9.281 -22.5 1 94.75 45 GLU B C 1
ATOM 2170 O O . GLU B 1 45 ? 1.742 8.156 -22.562 1 94.75 45 GLU B O 1
ATOM 2175 N N . PHE B 1 46 ? 2.896 9.758 -21.422 1 96.5 46 PHE B N 1
ATOM 2176 C CA . PHE B 1 46 ? 3.07 8.867 -20.281 1 96.5 46 PHE B CA 1
ATOM 2177 C C . PHE B 1 46 ? 1.747 8.664 -19.547 1 96.5 46 PHE B C 1
ATOM 2179 O O . PHE B 1 46 ? 1.494 7.59 -19 1 96.5 46 PHE B O 1
ATOM 2186 N N . ALA B 1 47 ? 0.925 9.648 -19.609 1 94.38 47 ALA B N 1
ATOM 2187 C CA . ALA B 1 47 ? -0.38 9.555 -18.969 1 94.38 47 ALA B CA 1
ATOM 2188 C C . ALA B 1 47 ? -1.211 8.43 -19.562 1 94.38 47 ALA B C 1
ATOM 2190 O O . ALA B 1 47 ? -2.096 7.879 -18.906 1 94.38 47 ALA B O 1
ATOM 2191 N N . LYS B 1 48 ? -0.938 8.016 -20.781 1 93.75 48 LYS B N 1
ATOM 2192 C CA . LYS B 1 48 ? -1.616 6.898 -21.422 1 93.75 48 LYS B CA 1
ATOM 2193 C C . LYS B 1 48 ? -1.178 5.566 -20.828 1 93.75 48 LYS B C 1
ATOM 2195 O O . LYS B 1 48 ? -1.886 4.562 -20.938 1 93.75 48 LYS B O 1
ATOM 2200 N N . ILE B 1 49 ? -0.041 5.609 -20.188 1 95.5 49 ILE B N 1
ATOM 2201 C CA . ILE B 1 49 ? 0.506 4.41 -19.562 1 95.5 49 ILE B CA 1
ATOM 2202 C C . ILE B 1 49 ? 0.085 4.359 -18.094 1 95.5 49 ILE B C 1
ATOM 2204 O O . ILE B 1 49 ? -0.397 3.33 -17.625 1 95.5 49 ILE B O 1
ATOM 2208 N N . ASN B 1 50 ? 0.272 5.426 -17.453 1 94.62 50 ASN B N 1
ATOM 2209 C CA . ASN B 1 50 ? -0.195 5.621 -16.078 1 94.62 50 ASN B CA 1
ATOM 2210 C C . ASN B 1 50 ? -0.857 6.984 -15.906 1 94.62 50 ASN B C 1
ATOM 2212 O O . ASN B 1 50 ? -0.171 8 -15.766 1 94.62 50 ASN B O 1
ATOM 2216 N N . PRO B 1 51 ? -2.113 6.996 -15.82 1 88.94 51 PRO B N 1
ATOM 2217 C CA . PRO B 1 51 ? -2.842 8.266 -15.758 1 88.94 51 PRO B CA 1
ATOM 2218 C C . PRO B 1 51 ? -2.514 9.07 -14.5 1 88.94 51 PRO B C 1
ATOM 2220 O O . PRO B 1 51 ? -2.785 10.273 -14.445 1 88.94 51 PRO B O 1
ATOM 2223 N N . PHE B 1 52 ? -1.97 8.438 -13.5 1 90.06 52 PHE B N 1
ATOM 2224 C CA . PHE B 1 52 ? -1.593 9.148 -12.281 1 90.06 52 PHE B CA 1
ATOM 2225 C C . PHE B 1 52 ? -0.211 9.773 -12.43 1 90.06 52 PHE B C 1
ATOM 2227 O O . PHE B 1 52 ? 0.264 10.461 -11.516 1 90.06 52 PHE B O 1
ATOM 2234 N N . GLN B 1 53 ? 0.402 9.453 -13.523 1 92.94 53 GLN B N 1
ATOM 2235 C CA . GLN B 1 53 ? 1.695 10.023 -13.875 1 92.94 53 GLN B CA 1
ATOM 2236 C C . GLN B 1 53 ? 2.74 9.734 -12.805 1 92.94 53 GLN B C 1
ATOM 2238 O O . GLN B 1 53 ? 3.582 10.578 -12.5 1 92.94 53 GLN B O 1
ATOM 2243 N N . ALA B 1 54 ? 2.549 8.648 -12.164 1 93 54 ALA B N 1
ATOM 2244 C CA . ALA B 1 54 ? 3.539 8.156 -11.211 1 93 54 ALA B CA 1
ATOM 2245 C C . ALA B 1 54 ? 4.441 7.102 -11.852 1 93 54 ALA B C 1
ATOM 2247 O O . ALA B 1 54 ? 4.035 6.418 -12.797 1 93 54 ALA B O 1
ATOM 2248 N N . MET B 1 55 ? 5.66 6.992 -11.414 1 95.88 55 MET B N 1
ATOM 2249 C CA . MET B 1 55 ? 6.613 5.984 -11.867 1 95.88 55 MET B CA 1
ATOM 2250 C C . MET B 1 55 ? 6.918 4.984 -10.758 1 95.88 55 MET B C 1
ATOM 2252 O O . MET B 1 55 ? 6.875 5.328 -9.578 1 95.88 55 MET B O 1
ATOM 2256 N N . PRO B 1 56 ? 7.219 3.699 -11.07 1 98 56 PRO B N 1
ATOM 2257 C CA . PRO B 1 56 ? 7.297 3.131 -12.414 1 98 56 PRO B CA 1
ATOM 2258 C C . PRO B 1 56 ? 5.938 2.688 -12.953 1 98 56 PRO B C 1
ATOM 2260 O O . PRO B 1 56 ? 4.949 2.68 -12.211 1 98 56 PRO B O 1
ATOM 2263 N N . ALA B 1 57 ? 5.871 2.438 -14.219 1 98.44 57 ALA B N 1
ATOM 2264 C CA . ALA B 1 57 ? 4.828 1.648 -14.867 1 98.44 57 ALA B CA 1
ATOM 2265 C C . ALA B 1 57 ? 5.43 0.688 -15.891 1 98.44 57 ALA B C 1
ATOM 2267 O O . ALA B 1 57 ? 6.543 0.904 -16.375 1 98.44 57 ALA B O 1
ATOM 2268 N N . ILE B 1 58 ? 4.727 -0.356 -16.141 1 98.75 58 ILE B N 1
ATOM 2269 C CA . ILE B 1 58 ? 5.207 -1.281 -17.172 1 98.75 58 ILE B CA 1
ATOM 2270 C C . ILE B 1 58 ? 4.152 -1.436 -18.266 1 98.75 58 ILE B C 1
ATOM 2272 O O . ILE B 1 58 ? 2.959 -1.24 -18.016 1 98.75 58 ILE B O 1
ATOM 2276 N N . VAL B 1 59 ? 4.605 -1.707 -19.406 1 98.62 59 VAL B N 1
ATOM 2277 C CA . VAL B 1 59 ? 3.77 -2.131 -20.531 1 98.62 59 VAL B CA 1
ATOM 2278 C C . VAL B 1 59 ? 4.207 -3.514 -21 1 98.62 59 VAL B C 1
ATOM 2280 O O . VAL B 1 59 ? 5.363 -3.707 -21.391 1 98.62 59 VAL B O 1
ATOM 2283 N N . HIS B 1 60 ? 3.395 -4.473 -20.875 1 98.5 60 HIS B N 1
ATOM 2284 C CA . HIS B 1 60 ? 3.633 -5.832 -21.328 1 98.5 60 HIS B CA 1
ATOM 2285 C C . HIS B 1 60 ? 2.59 -6.254 -22.359 1 98.5 60 HIS B C 1
ATOM 2287 O O . HIS B 1 60 ? 1.432 -6.5 -22.016 1 98.5 60 HIS B O 1
ATOM 2293 N N . ASN B 1 61 ? 2.953 -6.355 -23.703 1 97.25 61 ASN B N 1
ATOM 2294 C CA . ASN B 1 61 ? 2.025 -6.688 -24.781 1 97.25 61 ASN B CA 1
ATOM 2295 C C . ASN B 1 61 ? 0.812 -5.762 -24.781 1 97.25 61 ASN B C 1
ATOM 2297 O O . ASN B 1 61 ? -0.328 -6.227 -24.75 1 97.25 61 ASN B O 1
ATOM 2301 N N . SER B 1 62 ? 1.029 -4.5 -24.641 1 96.19 62 SER B N 1
ATOM 2302 C CA . SER B 1 62 ? 0.031 -3.441 -24.734 1 96.19 62 SER B CA 1
ATOM 2303 C C . SER B 1 62 ? -0.841 -3.393 -23.484 1 96.19 62 SER B C 1
ATOM 2305 O O . SER B 1 62 ? -1.913 -2.785 -23.484 1 96.19 62 SER B O 1
ATOM 2307 N N . PHE B 1 63 ? -0.405 -4.055 -22.484 1 97.38 63 PHE B N 1
ATOM 2308 C CA . PHE B 1 63 ? -1.093 -4.023 -21.203 1 97.38 63 PHE B CA 1
ATOM 2309 C C . PHE B 1 63 ? -0.301 -3.217 -20.188 1 97.38 63 PHE B C 1
ATOM 2311 O O . PHE B 1 63 ? 0.861 -3.523 -19.906 1 97.38 63 PHE B O 1
ATOM 2318 N N . ASN B 1 64 ? -0.927 -2.172 -19.672 1 97.69 64 ASN B N 1
ATOM 2319 C CA . ASN B 1 64 ? -0.278 -1.29 -18.703 1 97.69 64 ASN B CA 1
ATOM 2320 C C . ASN B 1 64 ? -0.494 -1.773 -17.266 1 97.69 64 ASN B C 1
ATOM 2322 O O . ASN B 1 64 ? -1.589 -2.217 -16.922 1 97.69 64 ASN B O 1
ATOM 2326 N N . VAL B 1 65 ? 0.512 -1.739 -16.484 1 98.25 65 VAL B N 1
ATOM 2327 C CA . VAL B 1 65 ? 0.432 -1.973 -15.047 1 98.25 65 VAL B CA 1
ATOM 2328 C C . VAL B 1 65 ? 1.188 -0.876 -14.297 1 98.25 65 VAL B C 1
ATOM 2330 O O . VAL B 1 65 ? 2.311 -0.525 -14.672 1 98.25 65 VAL B O 1
ATOM 2333 N N . TRP B 1 66 ? 0.448 -0.351 -13.336 1 96.25 66 TRP B N 1
ATOM 2334 C CA . TRP B 1 66 ? 1.1 0.635 -12.477 1 96.25 66 TRP B CA 1
ATOM 2335 C C . TRP B 1 66 ? 1.022 0.221 -11.016 1 96.25 66 TRP B C 1
ATOM 2337 O O . TRP B 1 66 ? 0.419 -0.802 -10.68 1 96.25 66 TRP B O 1
ATOM 2347 N N . GLU B 1 67 ? 1.691 1.084 -10.172 1 96.69 67 GLU B N 1
ATOM 2348 C CA . GLU B 1 67 ? 2.102 0.724 -8.812 1 96.69 67 GLU B CA 1
ATOM 2349 C C . GLU B 1 67 ? 3.26 -0.268 -8.836 1 96.69 67 GLU B C 1
ATOM 2351 O O . GLU B 1 67 ? 3.154 -1.344 -9.43 1 96.69 67 GLU B O 1
ATOM 2356 N N . SER B 1 68 ? 4.367 0.065 -8.195 1 98.5 68 SER B N 1
ATOM 2357 C CA . SER B 1 68 ? 5.609 -0.697 -8.297 1 98.5 68 SER B CA 1
ATOM 2358 C C . SER B 1 68 ? 5.418 -2.131 -7.816 1 98.5 68 SER B C 1
ATOM 2360 O O . SER B 1 68 ? 5.844 -3.078 -8.477 1 98.5 68 SER B O 1
ATOM 2362 N N . VAL B 1 69 ? 4.711 -2.309 -6.711 1 98.75 69 VAL B N 1
ATOM 2363 C CA . VAL B 1 69 ? 4.52 -3.643 -6.152 1 98.75 69 VAL B CA 1
ATOM 2364 C C . VAL B 1 69 ? 3.607 -4.457 -7.066 1 98.75 69 VAL B C 1
ATOM 2366 O O . VAL B 1 69 ? 3.834 -5.652 -7.277 1 98.75 69 VAL B O 1
ATOM 2369 N N . SER B 1 70 ? 2.557 -3.832 -7.613 1 98.5 70 SER B N 1
ATOM 2370 C CA . SER B 1 70 ? 1.682 -4.504 -8.57 1 98.5 70 SER B CA 1
ATOM 2371 C C . SER B 1 70 ? 2.457 -4.961 -9.805 1 98.5 70 SER B C 1
ATOM 2373 O O . SER B 1 70 ? 2.207 -6.047 -10.328 1 98.5 70 SER B O 1
ATOM 2375 N N . CYS B 1 71 ? 3.385 -4.133 -10.258 1 98.81 71 CYS B N 1
ATOM 2376 C CA . CYS B 1 71 ? 4.238 -4.508 -11.383 1 98.81 71 CYS B CA 1
ATOM 2377 C C . CYS B 1 71 ? 5.008 -5.785 -11.078 1 98.81 71 CYS B C 1
ATOM 2379 O O . CYS B 1 71 ? 5.016 -6.719 -11.883 1 98.81 71 CYS B O 1
ATOM 2381 N N . VAL B 1 72 ? 5.605 -5.844 -9.93 1 98.88 72 VAL B N 1
ATOM 2382 C CA . VAL B 1 72 ? 6.402 -7 -9.523 1 98.88 72 VAL B CA 1
ATOM 2383 C C . VAL B 1 72 ? 5.512 -8.242 -9.453 1 98.88 72 VAL B C 1
ATOM 2385 O O . VAL B 1 72 ? 5.863 -9.297 -9.984 1 98.88 72 VAL B O 1
ATOM 2388 N N . MET B 1 73 ? 4.336 -8.109 -8.805 1 98.75 73 MET B N 1
ATOM 2389 C CA . MET B 1 73 ? 3.418 -9.234 -8.656 1 98.75 73 MET B CA 1
ATOM 2390 C C . MET B 1 73 ? 2.975 -9.758 -10.023 1 98.75 73 MET B C 1
ATOM 2392 O O . MET B 1 73 ? 2.986 -10.969 -10.258 1 98.75 73 MET B O 1
ATOM 2396 N N . TYR B 1 74 ? 2.637 -8.836 -10.914 1 98.81 74 TYR B N 1
ATOM 2397 C CA . TYR B 1 74 ? 2.188 -9.195 -12.258 1 98.81 74 TYR B CA 1
ATOM 2398 C C . TYR B 1 74 ? 3.293 -9.906 -13.031 1 98.81 74 TYR B C 1
ATOM 2400 O O . TYR B 1 74 ? 3.076 -10.977 -13.594 1 98.81 74 TYR B O 1
ATOM 2408 N N . LEU B 1 75 ? 4.477 -9.359 -13.039 1 98.81 75 LEU B N 1
ATOM 2409 C CA . LEU B 1 75 ? 5.602 -9.914 -13.781 1 98.81 75 LEU B CA 1
ATOM 2410 C C . LEU B 1 75 ? 5.984 -11.289 -13.25 1 98.81 75 LEU B C 1
ATOM 2412 O O . LEU B 1 75 ? 6.293 -12.195 -14.023 1 98.81 75 LEU B O 1
ATOM 2416 N N . ALA B 1 76 ? 5.988 -11.398 -11.93 1 98.69 76 ALA B N 1
ATOM 2417 C CA . ALA B 1 76 ? 6.328 -12.688 -11.336 1 98.69 76 ALA B CA 1
ATOM 2418 C C . ALA B 1 76 ? 5.383 -13.781 -11.82 1 98.69 76 ALA B C 1
ATOM 2420 O O . ALA B 1 76 ? 5.82 -14.891 -12.148 1 98.69 76 ALA B O 1
ATOM 2421 N N . ASP B 1 77 ? 4.105 -13.391 -11.875 1 97.94 77 ASP B N 1
ATOM 2422 C CA . ASP B 1 77 ? 3.104 -14.406 -12.195 1 97.94 77 ASP B CA 1
ATOM 2423 C C . ASP B 1 77 ? 3.035 -14.664 -13.695 1 97.94 77 ASP B C 1
ATOM 2425 O O . ASP B 1 77 ? 2.967 -15.812 -14.133 1 97.94 77 ASP B O 1
ATOM 2429 N N . VAL B 1 78 ? 3.111 -13.695 -14.531 1 97.88 78 VAL B N 1
ATOM 2430 C CA . VAL B 1 78 ? 2.928 -13.852 -15.969 1 97.88 78 VAL B CA 1
ATOM 2431 C C . VAL B 1 78 ? 4.145 -14.562 -16.562 1 97.88 78 VAL B C 1
ATOM 2433 O O . VAL B 1 78 ? 4.016 -15.328 -17.516 1 97.88 78 VAL B O 1
ATOM 2436 N N . PHE B 1 79 ? 5.293 -14.398 -15.984 1 98.12 79 PHE B N 1
ATOM 2437 C CA . PHE B 1 79 ? 6.508 -15.023 -16.5 1 98.12 79 PHE B CA 1
ATOM 2438 C C . PHE B 1 79 ? 6.863 -16.266 -15.68 1 98.12 79 PHE B C 1
ATOM 2440 O O . PHE B 1 79 ? 7.945 -16.828 -15.844 1 98.12 79 PHE B O 1
ATOM 2447 N N . ASN B 1 80 ? 5.992 -16.594 -14.773 1 97.88 80 ASN B N 1
ATOM 2448 C CA . ASN B 1 80 ? 6.109 -17.828 -13.984 1 97.88 80 ASN B CA 1
ATOM 2449 C C . ASN B 1 80 ? 7.434 -17.875 -13.234 1 97.88 80 ASN B C 1
ATOM 2451 O O . ASN B 1 80 ? 8.125 -18.891 -13.266 1 97.88 80 ASN B O 1
ATOM 2455 N N . VAL B 1 81 ? 7.773 -16.781 -12.648 1 98.12 81 VAL B N 1
ATOM 2456 C CA . VAL B 1 81 ? 9.008 -16.672 -11.883 1 98.12 81 VAL B CA 1
ATOM 2457 C C . VAL B 1 81 ? 8.875 -17.453 -10.57 1 98.12 81 VAL B C 1
ATOM 2459 O O . VAL B 1 81 ? 7.875 -17.312 -9.867 1 98.12 81 VAL B O 1
ATOM 2462 N N . ASP B 1 82 ? 9.836 -18.297 -10.195 1 97.75 82 ASP B N 1
ATOM 2463 C CA . ASP B 1 82 ? 9.961 -18.984 -8.906 1 97.75 82 ASP B CA 1
ATOM 2464 C C . ASP B 1 82 ? 11.398 -18.953 -8.406 1 97.75 82 ASP B C 1
ATOM 2466 O O . ASP B 1 82 ? 12.148 -19.922 -8.594 1 97.75 82 ASP B O 1
ATOM 2470 N N . ASN B 1 83 ? 11.797 -17.891 -7.789 1 98.06 83 ASN B N 1
ATOM 2471 C CA . ASN B 1 83 ? 13.133 -17.703 -7.242 1 98.06 83 ASN B CA 1
ATOM 2472 C C . ASN B 1 83 ? 13.086 -17.078 -5.848 1 98.06 83 ASN B C 1
ATOM 2474 O O . ASN B 1 83 ? 12 -16.859 -5.301 1 98.06 83 ASN B O 1
ATOM 2478 N N . GLN B 1 84 ? 14.148 -16.812 -5.25 1 97.81 84 GLN B N 1
ATOM 2479 C CA . GLN B 1 84 ? 14.219 -16.375 -3.857 1 97.81 84 GLN B CA 1
ATOM 2480 C C . GLN B 1 84 ? 13.648 -14.969 -3.688 1 97.81 84 GLN B C 1
ATOM 2482 O O . GLN B 1 84 ? 13.281 -14.578 -2.58 1 97.81 84 GLN B O 1
ATOM 2487 N N . TRP B 1 85 ? 13.633 -14.227 -4.719 1 98.69 85 TRP B N 1
ATOM 2488 C CA . TRP B 1 85 ? 13.266 -12.82 -4.617 1 98.69 85 TRP B CA 1
ATOM 2489 C C . TRP B 1 85 ? 11.75 -12.656 -4.512 1 98.69 85 TRP B C 1
ATOM 2491 O O . TRP B 1 85 ? 11.266 -11.68 -3.938 1 98.69 85 TRP B O 1
ATOM 2501 N N . TYR B 1 86 ? 10.984 -13.547 -5.043 1 98.62 86 TYR B N 1
ATOM 2502 C CA . TYR B 1 86 ? 9.531 -13.578 -4.922 1 98.62 86 TYR B CA 1
ATOM 2503 C C . TYR B 1 86 ? 8.992 -14.984 -5.172 1 98.62 86 TYR B C 1
ATOM 2505 O O . TYR B 1 86 ? 8.383 -15.242 -6.211 1 98.62 86 TYR B O 1
ATOM 2513 N N . PRO B 1 87 ? 9.148 -15.828 -4.215 1 98.38 87 PRO B N 1
ATOM 2514 C CA . PRO B 1 87 ? 8.852 -17.25 -4.418 1 98.38 87 PRO B CA 1
ATOM 2515 C C . PRO B 1 87 ? 7.359 -17.531 -4.551 1 98.38 87 PRO B C 1
ATOM 2517 O O . PRO B 1 87 ? 6.535 -16.734 -4.102 1 98.38 87 PRO B O 1
ATOM 2520 N N . LYS B 1 88 ? 6.992 -18.703 -5.039 1 97.94 88 LYS B N 1
ATOM 2521 C CA . LYS B 1 88 ? 5.602 -19.109 -5.227 1 97.94 88 LYS B CA 1
ATOM 2522 C C . LYS B 1 88 ? 5.023 -19.688 -3.941 1 97.94 88 LYS B C 1
ATOM 2524 O O . LYS B 1 88 ? 3.807 -19.859 -3.822 1 97.94 88 LYS B O 1
ATOM 2529 N N . ASP B 1 89 ? 5.891 -20.062 -2.998 1 98.31 89 ASP B N 1
ATOM 2530 C CA . ASP B 1 89 ? 5.391 -20.531 -1.709 1 98.31 89 ASP B CA 1
ATOM 2531 C C . ASP B 1 89 ? 4.434 -19.516 -1.092 1 98.31 89 ASP B C 1
ATOM 2533 O O . ASP B 1 89 ? 4.797 -18.359 -0.878 1 98.31 89 ASP B O 1
ATOM 2537 N N . LEU B 1 90 ? 3.232 -19.969 -0.788 1 98.19 90 LEU B N 1
ATOM 2538 C CA . LEU B 1 90 ? 2.154 -19.047 -0.431 1 98.19 90 LEU B CA 1
ATOM 2539 C C . LEU B 1 90 ? 2.436 -18.375 0.906 1 98.19 90 LEU B C 1
ATOM 2541 O O . LEU B 1 90 ? 2.098 -17.203 1.097 1 98.19 90 LEU B O 1
ATOM 2545 N N . LYS B 1 91 ? 2.992 -19.078 1.847 1 97.94 91 LYS B N 1
ATOM 2546 C CA . LYS B 1 91 ? 3.289 -18.484 3.148 1 97.94 91 LYS B CA 1
ATOM 2547 C C . LYS B 1 91 ? 4.43 -17.484 3.049 1 97.94 91 LYS B C 1
ATOM 2549 O O . LYS B 1 91 ? 4.363 -16.406 3.639 1 97.94 91 LYS B O 1
ATOM 2554 N N . ILE B 1 92 ? 5.516 -17.812 2.35 1 98 92 ILE B N 1
ATOM 2555 C CA . ILE B 1 92 ? 6.637 -16.906 2.156 1 98 92 ILE B CA 1
ATOM 2556 C C . ILE B 1 92 ? 6.164 -15.656 1.411 1 98 92 ILE B C 1
ATOM 2558 O O . ILE B 1 92 ? 6.488 -14.531 1.803 1 98 92 ILE B O 1
ATOM 2562 N N . ARG B 1 93 ? 5.371 -15.844 0.397 1 98.12 93 ARG B N 1
ATOM 2563 C CA . ARG B 1 93 ? 4.848 -14.719 -0.379 1 98.12 93 ARG B CA 1
ATOM 2564 C C . ARG B 1 93 ? 3.957 -13.828 0.478 1 98.12 93 ARG B C 1
ATOM 2566 O O . ARG B 1 93 ? 3.949 -12.609 0.31 1 98.12 93 ARG B O 1
ATOM 2573 N N . ALA B 1 94 ? 3.18 -14.43 1.371 1 98.31 94 ALA B N 1
ATOM 2574 C CA . ALA B 1 94 ? 2.336 -13.641 2.27 1 98.31 94 ALA B CA 1
ATOM 2575 C C . ALA B 1 94 ? 3.178 -12.734 3.164 1 98.31 94 ALA B C 1
ATOM 2577 O O . ALA B 1 94 ? 2.814 -11.586 3.41 1 98.31 94 ALA B O 1
ATOM 2578 N N . ARG B 1 95 ? 4.273 -13.242 3.648 1 97.25 95 ARG B N 1
ATOM 2579 C CA . ARG B 1 95 ? 5.18 -12.43 4.457 1 97.25 95 ARG B CA 1
ATOM 2580 C C . ARG B 1 95 ? 5.738 -11.266 3.646 1 97.25 95 ARG B C 1
ATOM 2582 O O . ARG B 1 95 ? 5.746 -10.125 4.117 1 97.25 95 ARG B O 1
ATOM 2589 N N . ILE B 1 96 ? 6.148 -11.555 2.469 1 98.5 96 ILE B N 1
ATOM 2590 C CA . ILE B 1 96 ? 6.707 -10.539 1.579 1 98.5 96 ILE B CA 1
ATOM 2591 C C . ILE B 1 96 ? 5.641 -9.492 1.264 1 98.5 96 ILE B C 1
ATOM 2593 O O . ILE B 1 96 ? 5.902 -8.289 1.355 1 98.5 96 ILE B O 1
ATOM 2597 N N . ASN B 1 97 ? 4.453 -9.969 0.948 1 98.5 97 ASN B N 1
ATOM 2598 C CA . ASN B 1 97 ? 3.367 -9.062 0.591 1 98.5 97 ASN B CA 1
ATOM 2599 C C . ASN B 1 97 ? 2.955 -8.188 1.771 1 98.5 97 ASN B C 1
ATOM 2601 O O . ASN B 1 97 ? 2.645 -7.008 1.598 1 98.5 97 ASN B O 1
ATOM 2605 N N . SER B 1 98 ? 2.918 -8.758 2.947 1 97.56 98 SER B N 1
ATOM 2606 C CA . SER B 1 98 ? 2.615 -7.965 4.133 1 97.56 98 SER B CA 1
ATOM 2607 C C . SER B 1 98 ? 3.596 -6.805 4.281 1 97.56 98 SER B C 1
ATOM 2609 O O . SER B 1 98 ? 3.186 -5.66 4.496 1 97.56 98 SER B O 1
ATOM 2611 N N . TYR B 1 99 ? 4.848 -7.055 4.102 1 97.69 99 TYR B N 1
ATOM 2612 C CA . TYR B 1 99 ? 5.836 -5.984 4.168 1 97.69 99 TYR B CA 1
ATOM 2613 C C . TYR B 1 99 ? 5.617 -4.969 3.055 1 97.69 99 TYR B C 1
ATOM 2615 O O . TYR B 1 99 ? 5.648 -3.758 3.295 1 97.69 99 TYR B O 1
ATOM 2623 N N . LEU B 1 100 ? 5.461 -5.465 1.819 1 98.44 100 LEU B N 1
ATOM 2624 C CA . LEU B 1 100 ? 5.359 -4.574 0.668 1 98.44 100 LEU B CA 1
ATOM 2625 C C . LEU B 1 100 ? 4.137 -3.668 0.788 1 98.44 100 LEU B C 1
ATOM 2627 O O . LEU B 1 100 ? 4.18 -2.506 0.377 1 98.44 100 LEU B O 1
ATOM 2631 N N . LEU B 1 101 ? 3.086 -4.227 1.336 1 97.19 101 LEU B N 1
ATOM 2632 C CA . LEU B 1 101 ? 1.868 -3.445 1.515 1 97.19 101 LEU B CA 1
ATOM 2633 C C . LEU B 1 101 ? 2.025 -2.447 2.656 1 97.19 101 LEU B C 1
ATOM 2635 O O . LEU B 1 101 ? 1.41 -1.378 2.641 1 97.19 101 LEU B O 1
ATOM 2639 N N . TRP B 1 102 ? 2.871 -2.744 3.592 1 95.75 102 TRP B N 1
ATOM 2640 C CA . TRP B 1 102 ? 3.16 -1.873 4.727 1 95.75 102 TRP B CA 1
ATOM 2641 C C . TRP B 1 102 ? 4.203 -0.824 4.355 1 95.75 102 TRP B C 1
ATOM 2643 O O . TRP B 1 102 ? 4.289 0.227 4.996 1 95.75 102 TRP B O 1
ATOM 2653 N N . HIS B 1 103 ? 4.914 -1.012 3.318 1 97 103 HIS B N 1
ATOM 2654 C CA . HIS B 1 103 ? 6.145 -0.326 2.938 1 97 103 HIS B CA 1
ATOM 2655 C C . HIS B 1 103 ? 5.906 1.169 2.75 1 97 103 HIS B C 1
ATOM 2657 O O . HIS B 1 103 ? 6.676 1.992 3.252 1 97 103 HIS B O 1
ATOM 2663 N N . ASP B 1 104 ? 4.887 1.507 2.082 1 95.44 104 ASP B N 1
ATOM 2664 C CA . ASP B 1 104 ? 4.66 2.918 1.783 1 95.44 104 ASP B CA 1
ATOM 2665 C C . ASP B 1 104 ? 4.434 3.721 3.062 1 95.44 104 ASP B C 1
ATOM 2667 O O . ASP B 1 104 ? 5.074 4.754 3.273 1 95.44 104 ASP B O 1
ATOM 2671 N N . GLU B 1 105 ? 3.641 3.176 3.891 1 92.81 105 GLU B N 1
ATOM 2672 C CA . GLU B 1 105 ? 3.303 3.896 5.113 1 92.81 105 GLU B CA 1
ATOM 2673 C C . GLU B 1 105 ? 4.387 3.725 6.176 1 92.81 105 GLU B C 1
ATOM 2675 O O . GLU B 1 105 ? 4.641 4.633 6.965 1 92.81 105 GLU B O 1
ATOM 2680 N N . GLY B 1 106 ? 4.977 2.557 6.215 1 94.5 106 GLY B N 1
ATOM 2681 C CA . GLY B 1 106 ? 5.918 2.234 7.281 1 94.5 106 GLY B CA 1
ATOM 2682 C C . GLY B 1 106 ? 7.324 2.732 7.004 1 94.5 106 GLY B C 1
ATOM 2683 O O . GLY B 1 106 ? 8.094 2.971 7.938 1 94.5 106 GLY B O 1
ATOM 2684 N N . VAL B 1 107 ? 7.633 2.932 5.73 1 96.94 107 VAL B N 1
ATOM 2685 C CA . VAL B 1 107 ? 9.016 3.246 5.387 1 96.94 107 VAL B CA 1
ATOM 2686 C C . VAL B 1 107 ? 9.055 4.484 4.496 1 96.94 107 VAL B C 1
ATOM 2688 O O . VAL B 1 107 ? 9.586 5.527 4.895 1 96.94 107 VAL B O 1
ATOM 2691 N N . ARG B 1 108 ? 8.414 4.473 3.408 1 96.88 108 ARG B N 1
ATOM 2692 C CA . ARG B 1 108 ? 8.578 5.48 2.367 1 96.88 108 ARG B CA 1
ATOM 2693 C C . ARG B 1 108 ? 8.07 6.84 2.844 1 96.88 108 ARG B C 1
ATOM 2695 O O . ARG B 1 108 ? 8.805 7.832 2.787 1 96.88 108 ARG B O 1
ATOM 2702 N N . ILE B 1 109 ? 6.859 6.879 3.328 1 94.69 109 ILE B N 1
ATOM 2703 C CA . ILE B 1 109 ? 6.227 8.156 3.648 1 94.69 109 ILE B CA 1
ATOM 2704 C C . ILE B 1 109 ? 6.992 8.844 4.777 1 94.69 109 ILE B C 1
ATOM 2706 O O . ILE B 1 109 ? 7.387 10.008 4.648 1 94.69 109 ILE B O 1
ATOM 2710 N N . PRO B 1 110 ? 7.289 8.148 5.895 1 95.44 110 PRO B N 1
ATOM 2711 C CA . PRO B 1 110 ? 8 8.859 6.957 1 95.44 110 PRO B CA 1
ATOM 2712 C C . PRO B 1 110 ? 9.375 9.359 6.516 1 95.44 110 PRO B C 1
ATOM 2714 O O . PRO B 1 110 ? 9.773 10.477 6.863 1 95.44 110 PRO B O 1
ATOM 2717 N N . LEU B 1 111 ? 10.094 8.617 5.75 1 97.12 111 LEU B N 1
ATOM 2718 C CA . LEU B 1 111 ? 11.453 8.992 5.363 1 97.12 111 LEU B CA 1
ATOM 2719 C C . LEU B 1 111 ? 11.43 10.07 4.285 1 97.12 111 LEU B C 1
ATOM 2721 O O . LEU B 1 111 ? 12.188 11.039 4.355 1 97.12 111 LEU B O 1
ATOM 2725 N N . ASP B 1 112 ? 10.586 9.93 3.383 1 95.19 112 ASP B N 1
ATOM 2726 C CA . ASP B 1 112 ? 10.508 10.883 2.281 1 95.19 112 ASP B CA 1
ATOM 2727 C C . ASP B 1 112 ? 9.984 12.234 2.762 1 95.19 112 ASP B C 1
ATOM 2729 O O . ASP B 1 112 ? 10.375 13.281 2.244 1 95.19 112 ASP B O 1
ATOM 2733 N N . SER B 1 113 ? 9.016 12.156 3.697 1 95.5 113 SER B N 1
ATOM 2734 C CA . SER B 1 113 ? 8.5 13.414 4.23 1 95.5 113 SER B CA 1
ATOM 2735 C C . SER B 1 113 ? 9.602 14.234 4.891 1 95.5 113 SER B C 1
ATOM 2737 O O . SER B 1 113 ? 9.656 15.453 4.723 1 95.5 113 SER B O 1
ATOM 2739 N N . TYR B 1 114 ? 10.438 13.594 5.625 1 97.19 114 TYR B N 1
ATOM 2740 C CA . TYR B 1 114 ? 11.562 14.273 6.262 1 97.19 114 TYR B CA 1
ATOM 2741 C C . TYR B 1 114 ? 12.555 14.781 5.223 1 97.19 114 TYR B C 1
ATOM 2743 O O . TYR B 1 114 ? 13 15.93 5.285 1 97.19 114 TYR B O 1
ATOM 2751 N N . LEU B 1 115 ? 12.867 13.984 4.285 1 95.25 115 LEU B N 1
ATOM 2752 C CA . LEU B 1 115 ? 13.805 14.344 3.223 1 95.25 115 LEU B CA 1
ATOM 2753 C C . LEU B 1 115 ? 13.305 15.555 2.447 1 95.25 115 LEU B C 1
ATOM 2755 O O . LEU B 1 115 ? 14.07 16.484 2.172 1 95.25 115 LEU B O 1
ATOM 2759 N N . LYS B 1 116 ? 12.07 15.523 2.111 1 94.06 116 LYS B N 1
ATOM 2760 C CA . LYS B 1 116 ? 11.469 16.625 1.361 1 94.06 116 LYS B CA 1
ATOM 2761 C C . LYS B 1 116 ? 11.469 17.922 2.178 1 94.06 116 LYS B C 1
ATOM 2763 O O . LYS B 1 116 ? 11.852 18.969 1.674 1 94.06 116 LYS B O 1
ATOM 2768 N N . ALA B 1 117 ? 11.078 17.781 3.43 1 95.88 117 ALA B N 1
ATOM 2769 C CA . ALA B 1 117 ? 11.031 18.953 4.293 1 95.88 117 ALA B CA 1
ATOM 2770 C C . ALA B 1 117 ? 12.422 19.562 4.477 1 95.88 117 ALA B C 1
ATOM 2772 O O . ALA B 1 117 ? 12.57 20.781 4.504 1 95.88 117 ALA B O 1
ATOM 2773 N N . LYS B 1 118 ? 13.375 18.812 4.574 1 95.31 118 LYS B N 1
ATOM 2774 C CA . LYS B 1 118 ? 14.711 19.281 4.922 1 95.31 118 LYS B CA 1
ATOM 2775 C C . LYS B 1 118 ? 15.453 19.781 3.689 1 95.31 118 LYS B C 1
ATOM 2777 O O . LYS B 1 118 ? 16.188 20.781 3.764 1 95.31 118 LYS B O 1
ATOM 2782 N N . TYR B 1 119 ? 15.188 19.125 2.512 1 91.44 119 TYR B N 1
ATOM 2783 C CA . TYR B 1 119 ? 16.078 19.438 1.396 1 91.44 119 TYR B CA 1
ATOM 2784 C C . TYR B 1 119 ? 15.297 19.984 0.211 1 91.44 119 TYR B C 1
ATOM 2786 O O . TYR B 1 119 ? 15.742 20.922 -0.457 1 91.44 119 TYR B O 1
ATOM 2794 N N . LEU B 1 120 ? 14.133 19.469 -0.054 1 88.5 120 LEU B N 1
ATOM 2795 C CA . LEU B 1 120 ? 13.422 19.844 -1.271 1 88.5 120 LEU B CA 1
ATOM 2796 C C . LEU B 1 120 ? 12.641 21.141 -1.072 1 88.5 120 LEU B C 1
ATOM 2798 O O . LEU B 1 120 ? 12.664 22.016 -1.936 1 88.5 120 LEU B O 1
ATOM 2802 N N . VAL B 1 121 ? 11.938 21.219 0.028 1 92.12 121 VAL B N 1
ATOM 2803 C CA . VAL B 1 121 ? 11.078 22.375 0.299 1 92.12 121 VAL B CA 1
ATOM 2804 C C . VAL B 1 121 ? 11.906 23.656 0.271 1 92.12 121 VAL B C 1
ATOM 2806 O O . VAL B 1 121 ? 11.586 24.594 -0.459 1 92.12 121 VAL B O 1
ATOM 2809 N N . PRO B 1 122 ? 12.977 23.719 0.987 1 91.38 122 PRO B N 1
ATOM 2810 C CA . PRO B 1 122 ? 13.789 24.938 0.919 1 91.38 122 PRO B CA 1
ATOM 2811 C C . PRO B 1 122 ? 14.359 25.188 -0.475 1 91.38 122 PRO B C 1
ATOM 2813 O O . PRO B 1 122 ? 14.492 26.344 -0.89 1 91.38 122 PRO B O 1
ATOM 2816 N N . LYS B 1 123 ? 14.719 24.266 -1.154 1 87.31 123 LYS B N 1
ATOM 2817 C CA . LYS B 1 123 ? 15.289 24.391 -2.494 1 87.31 123 LYS B CA 1
ATOM 2818 C C . LYS B 1 123 ? 14.305 25.062 -3.451 1 87.31 123 LYS B C 1
ATOM 2820 O O . LYS B 1 123 ? 14.703 25.781 -4.367 1 87.31 123 LYS B O 1
ATOM 2825 N N . PHE B 1 124 ? 13.047 24.875 -3.195 1 88 124 PHE B N 1
ATOM 2826 C CA . PHE B 1 124 ? 12.023 25.422 -4.066 1 88 124 PHE B CA 1
ATOM 2827 C C . PHE B 1 124 ? 11.398 26.672 -3.445 1 88 124 PHE B C 1
ATOM 2829 O O . PHE B 1 124 ? 10.25 27.016 -3.752 1 88 124 PHE B O 1
ATOM 2836 N N . GLY B 1 125 ? 12.055 27.203 -2.521 1 91.25 125 GLY B N 1
ATOM 2837 C CA . GLY B 1 125 ? 11.703 28.516 -2.014 1 91.25 125 GLY B CA 1
ATOM 2838 C C . GLY B 1 125 ? 10.867 28.453 -0.75 1 91.25 125 GLY B C 1
ATOM 2839 O O . GLY B 1 125 ? 10.367 29.484 -0.283 1 91.25 125 GLY B O 1
ATOM 2840 N N . GLY B 1 126 ? 10.656 27.25 -0.204 1 93.31 126 GLY B N 1
ATOM 2841 C CA . GLY B 1 126 ? 9.93 27.109 1.05 1 93.31 126 GLY B CA 1
ATOM 2842 C C . GLY B 1 126 ? 10.797 27.344 2.27 1 93.31 126 GLY B C 1
ATOM 2843 O O . GLY B 1 126 ? 11.992 27.625 2.143 1 93.31 126 GLY B O 1
ATOM 2844 N N . PRO B 1 127 ? 10.172 27.266 3.297 1 94.5 127 PRO B N 1
ATOM 2845 C CA . PRO B 1 127 ? 10.906 27.547 4.539 1 94.5 127 PRO B CA 1
ATOM 2846 C C . PRO B 1 127 ? 11.914 26.438 4.879 1 94.5 127 PRO B C 1
ATOM 2848 O O . PRO B 1 127 ? 11.648 25.266 4.629 1 94.5 127 PRO B O 1
ATOM 2851 N N . LYS B 1 128 ? 13.023 26.953 5.5 1 96.25 128 LYS B N 1
ATOM 2852 C CA . LYS B 1 128 ? 13.969 26 6.086 1 96.25 128 LYS B CA 1
ATOM 2853 C C . LYS B 1 128 ? 13.469 25.484 7.438 1 96.25 128 LYS B C 1
ATOM 2855 O O . LYS B 1 128 ? 12.805 26.219 8.172 1 96.25 128 LYS B O 1
ATOM 2860 N N . LEU B 1 129 ? 13.898 24.203 7.66 1 95.94 129 LEU B N 1
ATOM 2861 C CA . LEU B 1 129 ? 13.539 23.672 8.969 1 95.94 129 LEU B CA 1
ATOM 2862 C C . LEU B 1 129 ? 14.344 24.359 10.07 1 95.94 129 LEU B C 1
ATOM 2864 O O . LEU B 1 129 ? 15.539 24.609 9.906 1 95.94 129 LEU B O 1
ATOM 2868 N N . THR B 1 130 ? 13.656 24.734 11.109 1 96.88 130 THR B N 1
ATOM 2869 C CA . THR B 1 130 ? 14.273 25.141 12.367 1 96.88 130 THR B CA 1
ATOM 2870 C C . THR B 1 130 ? 14.375 23.969 13.328 1 96.88 130 THR B C 1
ATOM 2872 O O . THR B 1 130 ? 13.844 22.891 13.055 1 96.88 130 THR B O 1
ATOM 2875 N N . GLU B 1 131 ? 15.109 24.156 14.398 1 95.5 131 GLU B N 1
ATOM 2876 C CA . GLU B 1 131 ? 15.164 23.109 15.406 1 95.5 131 GLU B CA 1
ATOM 2877 C C . GLU B 1 131 ? 13.758 22.719 15.867 1 95.5 131 GLU B C 1
ATOM 2879 O O . GLU B 1 131 ? 13.469 21.531 16.047 1 95.5 131 GLU B O 1
ATOM 2884 N N . GLU B 1 132 ? 12.984 23.703 15.984 1 96.12 132 GLU B N 1
ATOM 2885 C CA . GLU B 1 132 ? 11.633 23.484 16.469 1 96.12 132 GLU B CA 1
ATOM 2886 C C . GLU B 1 132 ? 10.789 22.734 15.445 1 96.12 132 GLU B C 1
ATOM 2888 O O . GLU B 1 132 ? 10.086 21.781 15.789 1 96.12 132 GLU B O 1
ATOM 2893 N N . THR B 1 133 ? 10.898 23.062 14.211 1 95.56 133 THR B N 1
ATOM 2894 C CA . THR B 1 133 ? 10.039 22.469 13.195 1 95.56 133 THR B CA 1
ATOM 2895 C C . THR B 1 133 ? 10.609 21.141 12.711 1 95.56 133 THR B C 1
ATOM 2897 O O . THR B 1 133 ? 9.906 20.359 12.078 1 95.56 133 THR B O 1
ATOM 2900 N N . GLU B 1 134 ? 11.883 20.875 13 1 97.12 134 GLU B N 1
ATOM 2901 C CA . GLU B 1 134 ? 12.508 19.625 12.602 1 97.12 134 GLU B CA 1
ATOM 2902 C C . GLU B 1 134 ? 12.258 18.531 13.648 1 97.12 134 GLU B C 1
ATOM 2904 O O . GLU B 1 134 ? 12.344 17.344 13.336 1 97.12 134 GLU B O 1
ATOM 2909 N N . ALA B 1 135 ? 11.992 18.953 14.883 1 97.25 135 ALA B N 1
ATOM 2910 C CA . ALA B 1 135 ? 11.898 18.047 16.016 1 97.25 135 ALA B CA 1
ATOM 2911 C C . ALA B 1 135 ? 10.898 16.922 15.758 1 97.25 135 ALA B C 1
ATOM 2913 O O . ALA B 1 135 ? 11.195 15.75 15.977 1 97.25 135 ALA B O 1
ATOM 2914 N N . PRO B 1 136 ? 9.742 17.266 15.172 1 95.88 136 PRO B N 1
ATOM 2915 C CA . PRO B 1 136 ? 8.789 16.188 14.914 1 95.88 136 PRO B CA 1
ATOM 2916 C C . PRO B 1 136 ? 9.305 15.156 13.914 1 95.88 136 PRO B C 1
ATOM 2918 O O . PRO B 1 136 ? 8.977 13.969 14.008 1 95.88 136 PRO B O 1
ATOM 2921 N N . TYR B 1 137 ? 10.023 15.57 12.938 1 97.12 137 TYR B N 1
ATOM 2922 C CA . TYR B 1 137 ? 10.602 14.648 11.961 1 97.12 137 TYR B CA 1
ATOM 2923 C C . TYR B 1 137 ? 11.641 13.75 12.609 1 97.12 137 TYR B C 1
ATOM 2925 O O . TYR B 1 137 ? 11.711 12.555 12.312 1 97.12 137 TYR B O 1
ATOM 2933 N N . LYS B 1 138 ? 12.422 14.32 13.438 1 96.56 138 LYS B N 1
ATOM 2934 C CA . LYS B 1 138 ? 13.43 13.539 14.148 1 96.56 138 LYS B CA 1
ATOM 2935 C C . LYS B 1 138 ? 12.781 12.508 15.062 1 96.56 138 LYS B C 1
ATOM 2937 O O . LYS B 1 138 ? 13.273 11.383 15.188 1 96.56 138 LYS B O 1
ATOM 2942 N N . ASP B 1 139 ? 11.75 12.898 15.727 1 96.94 139 ASP B N 1
ATOM 2943 C CA . ASP B 1 139 ? 11 11.969 16.562 1 96.94 139 ASP B CA 1
ATOM 2944 C C . ASP B 1 139 ? 10.453 10.805 15.734 1 96.94 139 ASP B C 1
ATOM 2946 O O . ASP B 1 139 ? 10.531 9.648 16.156 1 96.94 139 ASP B O 1
ATOM 2950 N N . LYS B 1 140 ? 9.961 11.148 14.617 1 96.19 140 LYS B N 1
ATOM 2951 C CA . LYS B 1 140 ? 9.406 10.125 13.742 1 96.19 140 LYS B CA 1
ATOM 2952 C C . LYS B 1 140 ? 10.5 9.203 13.219 1 96.19 140 LYS B C 1
ATOM 2954 O O . LYS B 1 140 ? 10.273 8.008 13.016 1 96.19 140 LYS B O 1
ATOM 2959 N N 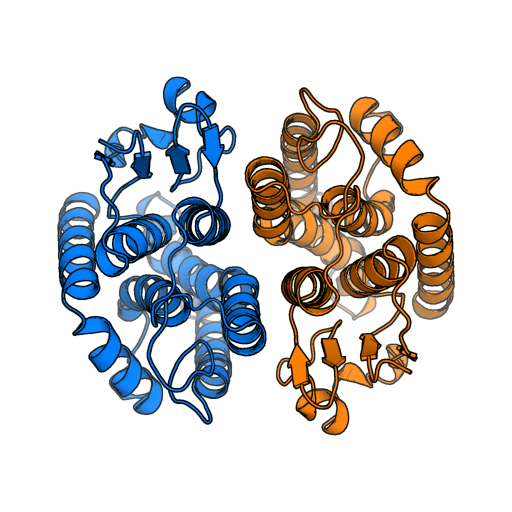. LEU B 1 141 ? 11.625 9.742 12.914 1 96.81 141 LEU B N 1
ATOM 2960 C CA . LEU B 1 141 ? 12.758 8.93 12.484 1 96.81 141 LEU B CA 1
ATOM 2961 C C . LEU B 1 141 ? 13.164 7.945 13.57 1 96.81 141 LEU B C 1
ATOM 2963 O O . LEU B 1 141 ? 13.469 6.785 13.281 1 96.81 141 LEU B O 1
ATOM 2967 N N . GLN B 1 142 ? 13.164 8.438 14.789 1 96.44 142 GLN B N 1
ATOM 2968 C CA . GLN B 1 142 ? 13.477 7.555 15.906 1 96.44 142 GLN B CA 1
ATOM 2969 C C . GLN B 1 142 ? 12.445 6.434 16.031 1 96.44 142 GLN B C 1
ATOM 2971 O O . GLN B 1 142 ? 12.805 5.277 16.266 1 96.44 142 GLN B O 1
ATOM 2976 N N . GLU B 1 143 ? 11.219 6.766 15.883 1 95.62 143 GLU B N 1
ATOM 2977 C CA . GLU B 1 143 ? 10.164 5.754 15.883 1 95.62 143 GLU B CA 1
ATOM 2978 C C . GLU B 1 143 ? 10.367 4.75 14.75 1 95.62 143 GLU B C 1
ATOM 2980 O O . GLU B 1 143 ? 10.133 3.553 14.93 1 95.62 143 GLU B O 1
ATOM 2985 N N . TRP B 1 144 ? 10.773 5.27 13.648 1 96.56 144 TRP B N 1
ATOM 2986 C CA . TRP B 1 144 ? 11.016 4.426 12.477 1 96.56 144 TRP B CA 1
ATOM 2987 C C . TRP B 1 144 ? 12.125 3.416 12.758 1 96.56 144 TRP B C 1
ATOM 2989 O O . TRP B 1 144 ? 12.016 2.246 12.375 1 96.56 144 TRP B O 1
ATOM 2999 N N . TYR B 1 145 ? 13.156 3.828 13.422 1 96.81 145 TYR B N 1
ATOM 3000 C CA . TYR B 1 145 ? 14.234 2.916 13.773 1 96.81 145 TYR B CA 1
ATOM 3001 C C . TYR B 1 145 ? 13.711 1.725 14.562 1 96.81 145 TYR B C 1
ATOM 3003 O O . TYR B 1 145 ? 14.047 0.576 14.266 1 96.81 145 TYR B O 1
ATOM 3011 N N . ASN B 1 146 ? 12.859 1.999 15.445 1 94.69 146 ASN B N 1
ATOM 3012 C CA . ASN B 1 146 ? 12.312 0.94 16.281 1 94.69 146 ASN B CA 1
ATOM 3013 C C . ASN B 1 146 ? 11.422 -0.005 15.492 1 94.69 146 ASN B C 1
ATOM 3015 O O . ASN B 1 146 ? 11.523 -1.226 15.625 1 94.69 146 ASN B O 1
ATOM 3019 N N . THR B 1 147 ? 10.625 0.587 14.695 1 94.44 147 THR B N 1
ATOM 3020 C CA . THR B 1 147 ? 9.695 -0.194 13.891 1 94.44 147 THR B CA 1
ATOM 3021 C C . THR B 1 147 ? 10.445 -1.068 12.891 1 94.44 147 THR B C 1
ATOM 3023 O O . THR B 1 147 ? 10.117 -2.242 12.711 1 94.44 147 THR B O 1
ATOM 3026 N N . PHE B 1 148 ? 11.43 -0.531 12.281 1 96.62 148 PHE B N 1
ATOM 3027 C CA . PHE B 1 148 ? 12.148 -1.289 11.266 1 96.62 148 PHE B CA 1
ATOM 3028 C C . PHE B 1 148 ? 13.023 -2.355 11.906 1 96.62 148 PHE B C 1
ATOM 3030 O O . PHE B 1 148 ? 13.195 -3.443 11.352 1 96.62 148 PHE B O 1
ATOM 3037 N N . LYS B 1 149 ? 13.594 -2.109 13.047 1 95.5 149 LYS B N 1
ATOM 3038 C CA . LYS B 1 149 ? 14.328 -3.133 13.781 1 95.5 149 LYS B CA 1
ATOM 3039 C C . LYS B 1 149 ? 13.43 -4.32 14.117 1 95.5 149 LYS B C 1
ATOM 3041 O O . LYS B 1 149 ? 13.859 -5.473 14.031 1 95.5 149 LYS B O 1
ATOM 3046 N N . TRP B 1 150 ? 12.234 -3.996 14.484 1 92.94 150 TRP B N 1
ATOM 3047 C CA . TRP B 1 150 ? 11.281 -5.07 14.734 1 92.94 150 TRP B CA 1
ATOM 3048 C C . TRP B 1 150 ? 11.062 -5.906 13.477 1 92.94 150 TRP B C 1
ATOM 3050 O O . TRP B 1 150 ? 11 -7.137 13.539 1 92.94 150 TRP B O 1
ATOM 3060 N N . GLN B 1 151 ? 10.883 -5.211 12.367 1 94.06 151 GLN B N 1
ATOM 30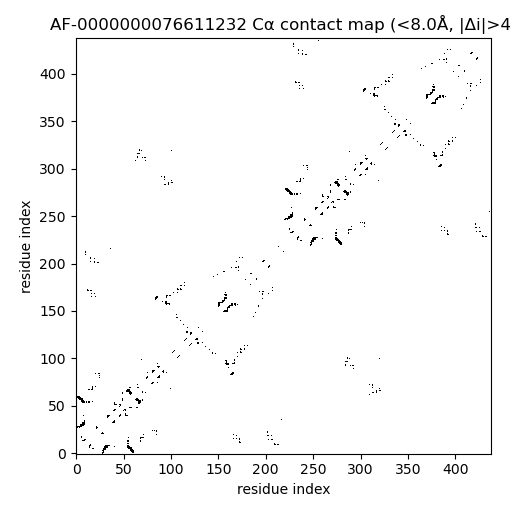61 C CA . GLN B 1 151 ? 10.656 -5.906 11.102 1 94.06 151 GLN B CA 1
ATOM 3062 C C . GLN B 1 151 ? 11.828 -6.832 10.766 1 94.06 151 GLN B C 1
ATOM 3064 O O . GLN B 1 151 ? 11.633 -7.906 10.203 1 94.06 151 GLN B O 1
ATOM 3069 N N . LEU B 1 152 ? 13 -6.422 11.117 1 95.94 152 LEU B N 1
ATOM 3070 C CA . LEU B 1 152 ? 14.203 -7.18 10.797 1 95.94 152 LEU B CA 1
ATOM 3071 C C . LEU B 1 152 ? 14.453 -8.266 11.836 1 95.94 152 LEU B C 1
ATOM 3073 O O . LEU B 1 152 ? 15.281 -9.156 11.625 1 95.94 152 LEU B O 1
ATOM 3077 N N . ALA B 1 153 ? 13.633 -8.141 12.82 1 88.88 153 ALA B N 1
ATOM 3078 C CA . ALA B 1 153 ? 13.891 -9.039 13.938 1 88.88 153 ALA B CA 1
ATOM 3079 C C . ALA B 1 153 ? 13.602 -10.492 13.547 1 88.88 153 ALA B C 1
ATOM 3081 O O . ALA B 1 153 ? 12.859 -10.75 12.602 1 88.88 153 ALA B O 1
ATOM 3082 N N . GLU B 1 154 ? 14.195 -11.453 14.094 1 83.81 154 GLU B N 1
ATOM 3083 C CA . GLU B 1 154 ? 14.023 -12.898 14.008 1 83.81 154 GLU B CA 1
ATOM 3084 C C . GLU B 1 154 ? 14.742 -13.461 12.781 1 83.81 154 GLU B C 1
ATOM 3086 O O . GLU B 1 154 ? 15.461 -14.461 12.875 1 83.81 154 GLU B O 1
ATOM 3091 N N . THR B 1 155 ? 14.516 -12.781 11.508 1 89.5 155 THR B N 1
ATOM 3092 C CA . THR B 1 155 ? 15.062 -13.391 10.297 1 89.5 155 THR B CA 1
ATOM 3093 C C . THR B 1 155 ? 16.094 -12.469 9.641 1 89.5 155 THR B C 1
ATOM 3095 O O . THR B 1 155 ? 16.766 -12.867 8.695 1 89.5 155 THR B O 1
ATOM 3098 N N . HIS B 1 156 ? 16.203 -11.219 10.062 1 94.69 156 HIS B N 1
ATOM 3099 C CA . HIS B 1 156 ? 17.203 -10.25 9.602 1 94.69 156 HIS B CA 1
ATOM 3100 C C . HIS B 1 156 ? 16.734 -9.555 8.328 1 94.69 156 HIS B C 1
ATOM 3102 O O . HIS B 1 156 ? 17.344 -8.57 7.895 1 94.69 156 HIS B O 1
ATOM 3108 N N . TYR B 1 157 ? 15.727 -10.109 7.676 1 98.19 157 TYR B N 1
ATOM 3109 C CA . TYR B 1 157 ? 15.328 -9.531 6.395 1 98.19 157 TYR B CA 1
ATOM 3110 C C . TYR B 1 157 ? 13.938 -8.922 6.477 1 98.19 157 TYR B C 1
ATOM 3112 O O . TYR B 1 157 ? 13.102 -9.359 7.273 1 98.19 157 TYR B O 1
ATOM 3120 N N . ALA B 1 158 ? 13.719 -7.934 5.66 1 97.94 158 ALA B N 1
ATOM 3121 C CA . ALA B 1 158 ? 12.523 -7.098 5.715 1 97.94 158 ALA B CA 1
ATOM 3122 C C . ALA B 1 158 ? 11.258 -7.938 5.527 1 97.94 158 ALA B C 1
ATOM 3124 O O . ALA B 1 158 ? 10.219 -7.645 6.121 1 97.94 158 ALA B O 1
ATOM 3125 N N . GLY B 1 159 ? 11.336 -8.984 4.707 1 96.62 159 GLY B N 1
ATOM 3126 C CA . GLY B 1 159 ? 10.188 -9.836 4.469 1 96.62 159 GLY B CA 1
ATOM 3127 C C . GLY B 1 159 ? 9.977 -10.867 5.562 1 96.62 159 GLY B C 1
ATOM 3128 O O . GLY B 1 159 ? 9.055 -11.688 5.48 1 96.62 159 GLY B O 1
ATOM 3129 N N . ARG B 1 160 ? 10.812 -10.867 6.555 1 95.75 160 ARG B N 1
ATOM 3130 C CA . ARG B 1 160 ? 10.812 -11.883 7.605 1 95.75 160 ARG B CA 1
ATOM 3131 C C . ARG B 1 160 ? 10.969 -13.281 7.02 1 95.75 160 ARG B C 1
ATOM 3133 O O . ARG B 1 160 ? 10.203 -14.188 7.348 1 95.75 160 ARG B O 1
ATOM 3140 N N . THR B 1 161 ? 11.867 -13.336 6.133 1 97.12 161 THR B N 1
ATOM 3141 C CA . THR B 1 161 ? 12.234 -14.555 5.422 1 97.12 161 THR B CA 1
ATOM 3142 C C . THR B 1 161 ? 13.664 -14.969 5.754 1 97.12 161 THR B C 1
ATOM 3144 O O . THR B 1 161 ? 14.406 -14.203 6.379 1 97.12 161 THR B O 1
ATOM 3147 N N . ASP B 1 162 ? 14.078 -16.156 5.32 1 96.31 162 ASP B N 1
ATOM 3148 C CA . ASP B 1 162 ? 15.406 -16.672 5.652 1 96.31 162 ASP B CA 1
ATOM 3149 C C . ASP B 1 162 ? 16.469 -16.125 4.703 1 96.31 162 ASP B C 1
ATOM 3151 O O . ASP B 1 162 ? 17.656 -16.219 4.98 1 96.31 162 ASP B O 1
ATOM 3155 N N . THR B 1 163 ? 16.109 -15.586 3.619 1 97.5 163 THR B N 1
ATOM 3156 C CA . THR B 1 163 ? 16.984 -14.977 2.617 1 97.5 163 THR B CA 1
ATOM 3157 C C . THR B 1 163 ? 16.406 -13.633 2.156 1 97.5 163 THR B C 1
ATOM 3159 O O . THR B 1 163 ? 15.227 -13.359 2.332 1 97.5 163 THR B O 1
ATOM 3162 N N . PRO B 1 164 ? 17.328 -12.758 1.61 1 98.31 164 PRO B N 1
ATOM 3163 C CA . PRO B 1 164 ? 16.797 -11.516 1.06 1 98.31 164 PRO B CA 1
ATOM 3164 C C . PRO B 1 164 ? 15.766 -11.758 -0.043 1 98.31 164 PRO B C 1
ATOM 3166 O O . PRO B 1 164 ? 15.898 -12.703 -0.819 1 98.31 164 PRO B O 1
ATOM 3169 N N . THR B 1 165 ? 14.805 -10.961 -0.088 1 98.81 165 THR B N 1
ATOM 3170 C CA . THR B 1 165 ? 13.773 -10.992 -1.121 1 98.81 165 THR B CA 1
ATOM 3171 C C . THR B 1 165 ? 13.57 -9.602 -1.725 1 98.81 165 THR B C 1
ATOM 3173 O O . THR B 1 165 ? 14.32 -8.672 -1.418 1 98.81 165 THR B O 1
ATOM 3176 N N . ILE B 1 166 ? 12.539 -9.453 -2.551 1 98.94 166 ILE B N 1
ATOM 3177 C CA . ILE B 1 166 ? 12.234 -8.172 -3.182 1 98.94 166 ILE B CA 1
ATOM 3178 C C . ILE B 1 166 ? 11.812 -7.16 -2.119 1 98.94 166 ILE B C 1
ATOM 3180 O O . ILE B 1 166 ? 11.945 -5.953 -2.314 1 98.94 166 ILE B O 1
ATOM 3184 N N . ALA B 1 167 ? 11.273 -7.605 -0.945 1 98.88 167 ALA B N 1
ATOM 3185 C CA . ALA B 1 167 ? 10.969 -6.719 0.176 1 98.88 167 ALA B CA 1
ATOM 3186 C C . ALA B 1 167 ? 12.203 -5.941 0.611 1 98.88 167 ALA B C 1
ATOM 3188 O O . ALA B 1 167 ? 12.125 -4.746 0.902 1 98.88 167 ALA B O 1
ATOM 3189 N N . ASP B 1 168 ? 13.336 -6.59 0.608 1 98.88 168 ASP B N 1
ATOM 3190 C CA . ASP B 1 168 ? 14.578 -5.957 1.024 1 98.88 168 ASP B CA 1
ATOM 3191 C C . ASP B 1 168 ? 15.047 -4.93 -0.006 1 98.88 168 ASP B C 1
ATOM 3193 O O . ASP B 1 168 ? 15.602 -3.891 0.354 1 98.88 168 ASP B O 1
ATOM 3197 N N . VAL B 1 169 ? 14.828 -5.246 -1.216 1 98.94 169 VAL B N 1
ATOM 3198 C CA . VAL B 1 169 ? 15.234 -4.328 -2.279 1 98.94 169 VAL B CA 1
ATOM 3199 C C . VAL B 1 169 ? 14.398 -3.053 -2.205 1 98.94 169 VAL B C 1
ATOM 3201 O O . VAL B 1 169 ? 14.938 -1.946 -2.283 1 98.94 169 VAL B O 1
ATOM 3204 N N . PHE B 1 170 ? 13.062 -3.217 -2.035 1 98.88 170 PHE B N 1
ATOM 3205 C CA . PHE B 1 170 ? 12.203 -2.057 -1.854 1 98.88 170 PHE B CA 1
ATOM 3206 C C . PHE B 1 170 ? 12.648 -1.231 -0.653 1 98.88 170 PHE B C 1
ATOM 3208 O O . PHE B 1 170 ? 12.781 -0.01 -0.75 1 98.88 170 PHE B O 1
ATOM 3215 N N . ALA B 1 171 ? 12.875 -1.866 0.435 1 98.75 171 ALA B N 1
ATOM 3216 C CA . ALA B 1 171 ? 13.297 -1.186 1.656 1 98.75 171 ALA B CA 1
ATOM 3217 C C . ALA B 1 171 ? 14.609 -0.441 1.441 1 98.75 171 ALA B C 1
ATOM 3219 O O . ALA B 1 171 ? 14.719 0.743 1.769 1 98.75 171 ALA B O 1
ATOM 3220 N N . TYR B 1 172 ? 15.555 -1.095 0.87 1 98.81 172 TYR B N 1
ATOM 3221 C CA . TYR B 1 172 ? 16.891 -0.535 0.705 1 98.81 172 TYR B CA 1
ATOM 3222 C C . TYR B 1 172 ? 16.844 0.747 -0.118 1 98.81 172 TYR B C 1
ATOM 3224 O O . TYR B 1 172 ? 17.531 1.724 0.206 1 98.81 172 TYR B O 1
ATOM 3232 N N . ASN B 1 173 ? 16.125 0.714 -1.172 1 98.62 173 ASN B N 1
ATOM 3233 C CA . ASN B 1 173 ? 16.109 1.865 -2.068 1 98.62 173 ASN B CA 1
ATOM 3234 C C . ASN B 1 173 ? 15.602 3.117 -1.36 1 98.62 173 ASN B C 1
ATOM 3236 O O . ASN B 1 173 ? 16.078 4.219 -1.615 1 98.62 173 ASN B O 1
ATOM 3240 N N . GLU B 1 174 ? 14.602 2.963 -0.462 1 98.12 174 GLU B N 1
ATOM 3241 C CA . GLU B 1 174 ? 14.125 4.102 0.315 1 98.12 174 GLU B CA 1
ATOM 3242 C C . GLU B 1 174 ? 15.172 4.555 1.332 1 98.12 174 GLU B C 1
ATOM 3244 O O . GLU B 1 174 ? 15.422 5.75 1.478 1 98.12 174 GLU B O 1
ATOM 3249 N N . ILE B 1 175 ? 15.727 3.602 1.996 1 98 175 ILE B N 1
ATOM 3250 C CA . ILE B 1 175 ? 16.625 3.896 3.109 1 98 175 ILE B CA 1
ATOM 3251 C C . ILE B 1 175 ? 17.938 4.457 2.578 1 98 175 ILE B C 1
ATOM 3253 O O . ILE B 1 175 ? 18.547 5.34 3.195 1 98 175 ILE B O 1
ATOM 3257 N N . ALA B 1 176 ? 18.359 3.994 1.437 1 97.94 176 ALA B N 1
ATOM 3258 C CA . ALA B 1 176 ? 19.562 4.531 0.812 1 97.94 176 ALA B CA 1
ATOM 3259 C C . ALA B 1 176 ? 19.422 6.031 0.552 1 97.94 176 ALA B C 1
ATOM 3261 O O . ALA B 1 176 ? 20.328 6.809 0.874 1 97.94 176 ALA B O 1
ATOM 3262 N N . ASN B 1 177 ? 18.344 6.469 -0.003 1 95.62 177 ASN B N 1
ATOM 3263 C CA . ASN B 1 177 ? 18.094 7.887 -0.237 1 95.62 177 ASN B CA 1
ATOM 3264 C C . ASN B 1 177 ? 18.031 8.664 1.072 1 95.62 177 ASN B C 1
ATOM 3266 O O . ASN B 1 177 ? 18.516 9.797 1.155 1 95.62 177 ASN B O 1
ATOM 3270 N N . ALA B 1 178 ? 17.453 8.055 2.061 1 95.88 178 ALA B N 1
ATOM 3271 C CA . ALA B 1 178 ? 17.203 8.75 3.32 1 95.88 178 ALA B CA 1
ATOM 3272 C C . ALA B 1 178 ? 18.422 8.688 4.238 1 95.88 178 ALA B C 1
ATOM 3274 O O . ALA B 1 178 ? 18.422 9.273 5.324 1 95.88 178 ALA B O 1
ATOM 3275 N N . SER B 1 179 ? 19.453 8.016 3.83 1 95.56 179 SER B N 1
ATOM 3276 C CA . SER B 1 179 ? 20.594 7.766 4.699 1 95.56 179 SER B CA 1
ATOM 3277 C C . SER B 1 179 ? 21.297 9.062 5.086 1 95.56 179 SER B C 1
ATOM 3279 O O . SER B 1 179 ? 21.984 9.125 6.105 1 95.56 179 SER B O 1
ATOM 3281 N N . VAL B 1 180 ? 21.109 10.117 4.324 1 94.12 180 VAL B N 1
ATOM 3282 C CA . VAL B 1 180 ? 21.703 11.414 4.617 1 94.12 180 VAL B CA 1
ATOM 3283 C C . VAL B 1 180 ? 21.078 12 5.879 1 94.12 180 VAL B C 1
ATOM 3285 O O . VAL B 1 180 ? 21.656 12.883 6.52 1 94.12 180 VAL B O 1
ATOM 3288 N N . LEU B 1 181 ? 19.875 11.477 6.211 1 95.56 181 LEU B N 1
ATOM 3289 C CA . LEU B 1 181 ? 19.156 11.938 7.395 1 95.56 181 LEU B CA 1
ATOM 3290 C C . LEU B 1 181 ? 19.516 11.102 8.617 1 95.56 181 LEU B C 1
ATOM 3292 O O . LEU B 1 181 ? 19.109 11.406 9.734 1 95.56 181 LEU B O 1
ATOM 3296 N N . MET B 1 182 ? 20.344 10.07 8.375 1 95.94 182 MET B N 1
ATOM 3297 C CA . MET B 1 182 ? 20.516 9.023 9.367 1 95.94 182 MET B CA 1
ATOM 3298 C C . MET B 1 182 ? 21.984 8.852 9.734 1 95.94 182 MET B C 1
ATOM 3300 O O . MET B 1 182 ? 22.859 9.07 8.906 1 95.94 182 MET B O 1
ATOM 3304 N N . ASP B 1 183 ? 22.219 8.508 10.992 1 95.62 183 ASP B N 1
ATOM 3305 C CA . ASP B 1 183 ? 23.484 7.902 11.391 1 95.62 183 ASP B CA 1
ATOM 3306 C C . ASP B 1 183 ? 23.328 6.406 11.633 1 95.62 183 ASP B C 1
ATOM 3308 O O . ASP B 1 183 ? 23.109 5.973 12.766 1 95.62 183 ASP B O 1
ATOM 3312 N N . LEU B 1 184 ? 23.484 5.664 10.57 1 96.69 184 LEU B N 1
ATOM 3313 C CA . LEU B 1 184 ? 23.234 4.227 10.625 1 96.69 184 LEU B CA 1
ATOM 3314 C C . LEU B 1 184 ? 24.25 3.545 11.547 1 96.69 184 LEU B C 1
ATOM 3316 O O . LEU B 1 184 ? 24.031 2.41 11.977 1 96.69 184 LEU B O 1
ATOM 3320 N N . ASN B 1 185 ? 25.359 4.215 11.82 1 96.44 185 ASN B N 1
ATOM 3321 C CA . ASN B 1 185 ? 26.328 3.637 12.742 1 96.44 185 ASN B CA 1
ATOM 3322 C C . ASN B 1 185 ? 25.75 3.477 14.141 1 96.44 185 ASN B C 1
ATOM 3324 O O . ASN B 1 185 ? 26.219 2.643 14.922 1 96.44 185 ASN B O 1
ATOM 3328 N N . GLU B 1 186 ? 24.766 4.246 14.445 1 96.81 186 GLU B N 1
ATOM 3329 C CA . GLU B 1 186 ? 24.094 4.168 15.742 1 96.81 186 GLU B CA 1
ATOM 3330 C C . GLU B 1 186 ? 23.031 3.076 15.742 1 96.81 186 GLU B C 1
ATOM 3332 O O . GLU B 1 186 ? 22.422 2.803 16.766 1 96.81 186 GLU B O 1
ATOM 3337 N N . GLN B 1 187 ? 22.797 2.457 14.609 1 96.88 187 GLN B N 1
ATOM 3338 C CA . GLN B 1 187 ? 21.828 1.379 14.398 1 96.88 187 GLN B CA 1
ATOM 3339 C C . GLN B 1 187 ? 22.5 0.148 13.797 1 96.88 187 GLN B C 1
ATOM 3341 O O . GLN B 1 187 ? 22.281 -0.181 12.633 1 96.88 187 GLN B O 1
ATOM 3346 N N . PRO B 1 188 ? 23.25 -0.542 14.562 1 95.88 188 PRO B N 1
ATOM 3347 C CA . PRO B 1 188 ? 24.094 -1.594 14.016 1 95.88 188 PRO B CA 1
ATOM 3348 C C . PRO B 1 188 ? 23.312 -2.674 13.273 1 95.88 188 PRO B C 1
ATOM 3350 O O . PRO B 1 188 ? 23.781 -3.213 12.273 1 95.88 188 PRO B O 1
ATOM 3353 N N . GLU B 1 189 ? 22.156 -3.076 13.797 1 95.88 189 GLU B N 1
ATOM 3354 C CA . GLU B 1 189 ? 21.344 -4.102 13.133 1 95.88 189 GLU B CA 1
ATOM 3355 C C . GLU B 1 189 ? 20.906 -3.641 11.75 1 95.88 189 GLU B C 1
ATOM 3357 O O . GLU B 1 189 ? 20.984 -4.398 10.781 1 95.88 189 GLU B O 1
ATOM 3362 N N . ILE B 1 190 ? 20.453 -2.428 11.727 1 97.75 190 ILE B N 1
ATOM 3363 C CA . ILE B 1 190 ? 20.016 -1.871 10.453 1 97.75 190 ILE B CA 1
ATOM 3364 C C . ILE B 1 190 ? 21.203 -1.687 9.523 1 97.75 190 ILE B C 1
ATOM 3366 O O . ILE B 1 190 ? 21.109 -1.947 8.32 1 97.75 190 ILE B O 1
ATOM 3370 N N . LYS B 1 191 ? 22.312 -1.244 10.094 1 98 191 LYS B N 1
ATOM 3371 C CA . LYS B 1 191 ? 23.531 -1.039 9.312 1 98 191 LYS B CA 1
ATOM 3372 C C . LYS B 1 191 ? 23.984 -2.342 8.672 1 98 191 LYS B C 1
ATOM 3374 O O . LYS B 1 191 ? 24.375 -2.363 7.5 1 98 191 LYS B O 1
ATOM 3379 N N . LYS B 1 192 ? 24 -3.379 9.43 1 97.88 192 LYS B N 1
ATOM 3380 C CA . LYS B 1 192 ? 24.391 -4.684 8.914 1 97.88 192 LYS B CA 1
ATOM 3381 C C . LYS B 1 192 ? 23.531 -5.098 7.73 1 97.88 192 LYS B C 1
ATOM 3383 O O . LYS B 1 192 ? 24.031 -5.52 6.691 1 97.88 192 LYS B O 1
ATOM 3388 N N . TRP B 1 193 ? 22.219 -5.012 7.879 1 98.62 193 TRP B N 1
ATOM 3389 C CA . TRP B 1 193 ? 21.266 -5.297 6.812 1 98.62 193 TRP B CA 1
ATOM 3390 C C . TRP B 1 193 ? 21.516 -4.402 5.605 1 98.62 193 TRP B C 1
ATOM 3392 O O . TRP B 1 193 ? 21.578 -4.883 4.469 1 98.62 193 TRP B O 1
ATOM 3402 N N . TYR B 1 194 ? 21.688 -3.123 5.891 1 98.62 194 TYR B N 1
ATOM 3403 C CA . TYR B 1 194 ? 21.906 -2.121 4.852 1 98.62 194 TYR B CA 1
ATOM 3404 C C . TYR B 1 194 ? 23.125 -2.459 4.008 1 98.62 194 TYR B C 1
ATOM 3406 O O . TYR B 1 194 ? 23.062 -2.432 2.775 1 98.62 194 TYR B O 1
ATOM 3414 N N . ASP B 1 195 ? 24.203 -2.805 4.648 1 98.5 195 ASP B N 1
ATOM 3415 C CA . ASP B 1 195 ? 25.438 -3.156 3.955 1 98.5 195 ASP B CA 1
ATOM 3416 C C . ASP B 1 195 ? 25.266 -4.426 3.129 1 98.5 195 ASP B C 1
ATOM 3418 O O . ASP B 1 195 ? 25.766 -4.516 2.004 1 98.5 195 ASP B O 1
ATOM 3422 N N . GLU B 1 196 ? 24.609 -5.344 3.68 1 98.56 196 GLU B N 1
ATOM 3423 C CA . GLU B 1 196 ? 24.391 -6.621 3.006 1 98.56 196 GLU B CA 1
ATOM 3424 C C . GLU B 1 196 ? 23.547 -6.441 1.746 1 98.56 196 GLU B C 1
ATOM 3426 O O . GLU B 1 196 ? 23.906 -6.949 0.679 1 98.56 196 GLU B O 1
ATOM 3431 N N . ILE B 1 197 ? 22.453 -5.777 1.877 1 98.81 197 ILE B N 1
ATOM 3432 C CA . ILE B 1 197 ? 21.562 -5.594 0.735 1 98.81 197 ILE B CA 1
ATOM 3433 C C . ILE B 1 197 ? 22.219 -4.695 -0.302 1 98.81 197 ILE B C 1
ATOM 3435 O O . ILE B 1 197 ? 22.109 -4.938 -1.506 1 98.81 197 ILE B O 1
ATOM 3439 N N . GLY B 1 198 ? 22.906 -3.686 0.174 1 98.62 198 GLY B N 1
ATOM 3440 C CA . GLY B 1 198 ? 23.594 -2.762 -0.711 1 98.62 198 GLY B CA 1
ATOM 3441 C C . GLY B 1 198 ? 24.703 -3.42 -1.513 1 98.62 198 GLY B C 1
ATOM 3442 O O . GLY B 1 198 ? 25.156 -2.877 -2.523 1 98.62 198 GLY B O 1
ATOM 3443 N N . ALA B 1 199 ? 25.156 -4.555 -1.096 1 98.56 199 ALA B N 1
ATOM 3444 C CA . ALA B 1 199 ? 26.266 -5.254 -1.759 1 98.56 199 ALA B CA 1
ATOM 3445 C C . ALA B 1 199 ? 25.75 -6.121 -2.904 1 98.56 199 ALA B C 1
ATOM 3447 O O . ALA B 1 199 ? 26.531 -6.602 -3.727 1 98.56 199 ALA B O 1
ATOM 3448 N N . ILE B 1 200 ? 24.469 -6.367 -2.977 1 98.69 200 ILE B N 1
ATOM 3449 C CA . ILE B 1 200 ? 23.922 -7.102 -4.109 1 98.69 200 ILE B CA 1
ATOM 3450 C C . ILE B 1 200 ? 24.219 -6.352 -5.406 1 98.69 200 ILE B C 1
ATOM 3452 O O . ILE B 1 200 ? 23.844 -5.184 -5.547 1 98.69 200 ILE B O 1
ATOM 3456 N N . PRO B 1 201 ? 24.75 -6.953 -6.402 1 98.62 201 PRO B N 1
ATOM 3457 C CA . PRO B 1 201 ? 25.312 -6.234 -7.551 1 98.62 201 PRO B CA 1
ATOM 3458 C C . PRO B 1 201 ? 24.297 -5.363 -8.266 1 98.62 201 PRO B C 1
ATOM 3460 O O . PRO B 1 201 ? 24.562 -4.191 -8.547 1 98.62 201 PRO B O 1
ATOM 3463 N N . VAL B 1 202 ? 23.156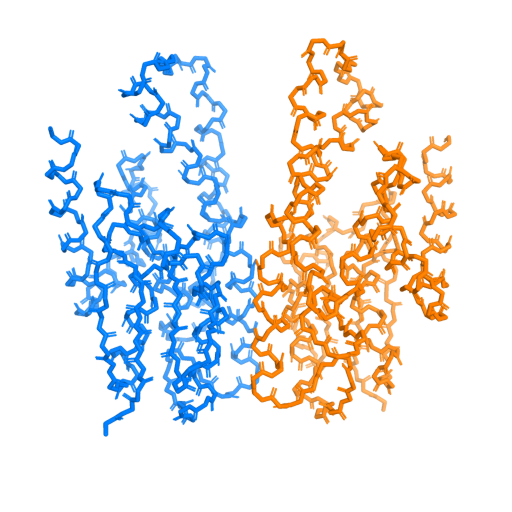 -5.848 -8.523 1 98.5 202 VAL B N 1
ATOM 3464 C CA . VAL B 1 202 ? 22.156 -5.082 -9.25 1 98.5 202 VAL B CA 1
ATOM 3465 C C . VAL B 1 202 ? 21.703 -3.893 -8.398 1 98.5 202 VAL B C 1
ATOM 3467 O O . VAL B 1 202 ? 21.5 -2.793 -8.922 1 98.5 202 VAL B O 1
ATOM 3470 N N . VAL B 1 203 ? 21.531 -4.07 -7.102 1 98.69 203 VAL B N 1
ATOM 3471 C CA . VAL B 1 203 ? 21.125 -3.014 -6.18 1 98.69 203 VAL B CA 1
ATOM 3472 C C . VAL B 1 203 ? 22.203 -1.936 -6.125 1 98.69 203 VAL B C 1
ATOM 3474 O O . VAL B 1 203 ? 21.906 -0.742 -6.211 1 98.69 203 VAL B O 1
ATOM 3477 N N . GLN B 1 204 ? 23.406 -2.387 -6.062 1 98.56 204 GLN B N 1
ATOM 3478 C CA . GLN B 1 204 ? 24.547 -1.468 -6.031 1 98.56 204 GLN B CA 1
ATOM 3479 C C . GLN B 1 204 ? 24.609 -0.625 -7.301 1 98.56 204 GLN B C 1
ATOM 3481 O O . GLN B 1 204 ? 24.75 0.599 -7.234 1 98.56 204 GLN B O 1
ATOM 3486 N N . GLU B 1 205 ? 24.5 -1.288 -8.367 1 98.38 205 GLU B N 1
ATOM 3487 C CA . GLU B 1 205 ? 24.594 -0.622 -9.664 1 98.38 205 GLU B CA 1
ATOM 3488 C C . GLU B 1 205 ? 23.516 0.449 -9.812 1 98.38 205 GLU B C 1
ATOM 3490 O O . GLU B 1 205 ? 23.812 1.589 -10.172 1 98.38 205 GLU B O 1
ATOM 3495 N N 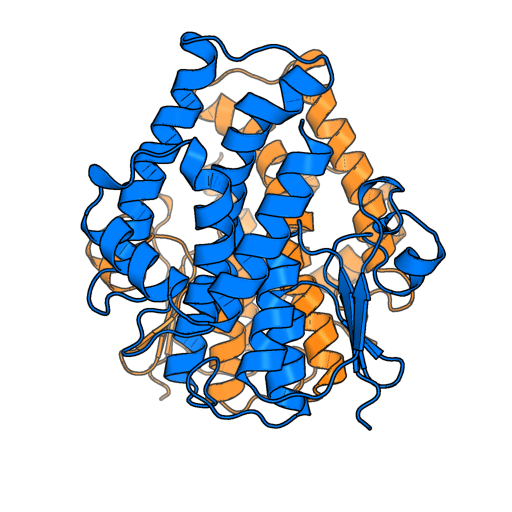. TYR B 1 206 ? 22.297 0.14 -9.508 1 98.19 206 TYR B N 1
ATOM 3496 C CA . TYR B 1 206 ? 21.188 1.07 -9.695 1 98.19 206 TYR B CA 1
ATOM 3497 C C . TYR B 1 206 ? 21.25 2.205 -8.68 1 98.19 206 TYR B C 1
ATOM 3499 O O . TYR B 1 206 ? 20.891 3.346 -8.992 1 98.19 206 TYR B O 1
ATOM 3507 N N . THR B 1 207 ? 21.703 1.895 -7.508 1 98 207 THR B N 1
ATOM 3508 C CA . THR B 1 207 ? 21.859 2.924 -6.488 1 98 207 THR B CA 1
ATOM 3509 C C . THR B 1 207 ? 22.922 3.938 -6.895 1 98 207 THR B C 1
ATOM 3511 O O . THR B 1 207 ? 22.734 5.145 -6.754 1 98 207 THR B O 1
ATOM 3514 N N . GLN B 1 208 ? 24 3.461 -7.418 1 97.5 208 GLN B N 1
ATOM 3515 C CA . GLN B 1 208 ? 25.062 4.344 -7.871 1 97.5 208 GLN B CA 1
ATOM 3516 C C . GLN B 1 208 ? 24.594 5.242 -9.008 1 97.5 208 GLN B C 1
ATOM 3518 O O . GLN B 1 208 ? 24.891 6.438 -9.031 1 97.5 208 GLN B O 1
ATOM 3523 N N . GLN B 1 209 ? 23.953 4.664 -9.898 1 96.62 209 GLN B N 1
ATOM 3524 C CA . GLN B 1 209 ? 23.406 5.453 -11 1 96.62 209 GLN B CA 1
ATOM 3525 C C . GLN B 1 209 ? 22.453 6.531 -10.484 1 96.62 209 GLN B C 1
ATOM 3527 O O . GLN B 1 209 ? 22.5 7.672 -10.945 1 96.62 209 GLN B O 1
ATOM 3532 N N . ALA B 1 210 ? 21.594 6.148 -9.555 1 96.19 210 ALA B N 1
ATOM 3533 C CA . ALA B 1 210 ? 20.641 7.094 -8.977 1 96.19 210 ALA B CA 1
ATOM 3534 C C . ALA B 1 210 ? 21.359 8.25 -8.297 1 96.19 210 ALA B C 1
ATOM 3536 O O . ALA B 1 210 ? 21 9.414 -8.5 1 96.19 210 ALA B O 1
ATOM 3537 N N . PHE B 1 211 ? 22.391 7.957 -7.516 1 95.62 211 PHE B N 1
ATOM 3538 C CA . PHE B 1 211 ? 23.094 8.977 -6.754 1 95.62 211 PHE B CA 1
ATOM 3539 C C . PHE B 1 211 ? 23.875 9.898 -7.676 1 95.62 211 PHE B C 1
ATOM 3541 O O . PHE B 1 211 ? 24 11.094 -7.414 1 95.62 211 PHE B O 1
ATOM 3548 N N . GLU B 1 212 ? 24.375 9.328 -8.719 1 94.75 212 GLU B N 1
ATOM 3549 C CA . GLU B 1 212 ? 25.047 10.164 -9.711 1 94.75 212 GLU B CA 1
ATOM 3550 C C . GLU B 1 212 ? 24.078 11.141 -10.359 1 94.75 212 GLU B C 1
ATOM 3552 O O . GLU B 1 212 ? 24.391 12.312 -10.547 1 94.75 212 GLU B O 1
ATOM 3557 N N . MET B 1 213 ? 22.922 10.68 -10.68 1 91.62 213 MET B N 1
ATOM 3558 C CA . MET B 1 213 ? 21.906 11.523 -11.289 1 91.62 213 MET B CA 1
ATOM 3559 C C . MET B 1 213 ? 21.438 12.602 -10.305 1 91.62 213 MET B C 1
ATOM 3561 O O . MET B 1 213 ? 21.266 13.758 -10.688 1 91.62 213 MET B O 1
ATOM 3565 N N . MET B 1 214 ? 21.281 12.188 -9.078 1 89.31 214 MET B N 1
ATOM 3566 C CA . MET B 1 214 ? 20.844 13.133 -8.055 1 89.31 214 MET B CA 1
ATOM 3567 C C . MET B 1 214 ? 21.891 14.219 -7.844 1 89.31 214 MET B C 1
ATOM 3569 O O . MET B 1 214 ? 21.547 15.383 -7.633 1 89.31 214 MET B O 1
ATOM 3573 N N . ARG B 1 215 ? 23.109 13.867 -7.836 1 88.88 215 ARG B N 1
ATOM 3574 C CA . ARG B 1 215 ? 24.188 14.844 -7.703 1 88.88 215 ARG B CA 1
ATOM 3575 C C . ARG B 1 215 ? 24.141 15.859 -8.836 1 88.88 215 ARG B C 1
ATOM 3577 O O . ARG B 1 215 ? 24.375 17.047 -8.617 1 88.88 215 ARG B O 1
ATOM 3584 N N . LYS B 1 216 ? 23.797 15.406 -9.984 1 83.69 216 LYS B N 1
ATOM 3585 C CA . LYS B 1 216 ? 23.719 16.281 -11.148 1 83.69 216 LYS B CA 1
ATOM 3586 C C . LYS B 1 216 ? 22.531 17.234 -11.031 1 83.69 216 LYS B C 1
ATOM 3588 O O . LYS B 1 216 ? 22.609 18.391 -11.445 1 83.69 216 LYS B O 1
ATOM 3593 N N . PHE B 1 217 ? 21.5 16.734 -10.375 1 78.38 217 PHE B N 1
ATOM 3594 C CA . PHE B 1 217 ? 20.266 17.484 -10.305 1 78.38 217 PHE B CA 1
ATOM 3595 C C . PHE B 1 217 ? 20.297 18.484 -9.141 1 78.38 217 PHE B C 1
ATOM 3597 O O . PHE B 1 217 ? 19.812 19.609 -9.266 1 78.38 217 PHE B O 1
ATOM 3604 N N . PHE B 1 218 ? 20.844 18.016 -8.07 1 72.75 218 PHE B N 1
ATOM 3605 C CA . PHE B 1 218 ? 20.734 18.828 -6.871 1 72.75 218 PHE B CA 1
ATOM 3606 C C . PHE B 1 218 ? 22 19.656 -6.652 1 72.75 218 PHE B C 1
ATOM 3608 O O . PHE B 1 218 ? 22.062 20.5 -5.758 1 72.75 218 PHE B O 1
ATOM 3615 N N . SER B 1 219 ? 23.031 19.391 -7.457 1 66.62 219 SER B N 1
ATOM 3616 C CA . SER B 1 219 ? 24.188 20.297 -7.418 1 66.62 219 SER B CA 1
ATOM 3617 C C . SER B 1 219 ? 23.875 21.625 -8.109 1 66.62 219 SER B C 1
ATOM 3619 O O . SER B 1 219 ? 23.062 21.672 -9.023 1 66.62 219 SER B O 1
#

Radius of gyration: 21.48 Å; Cα contacts (8 Å, |Δi|>4): 661; chains: 2; bounding box: 53×56×53 Å

Foldseek 3Di:
DFAKEKEEALLDLLSLLLVLLCVVQVHDYHYDHQDVVVLSLPDPVVCVQPVVSDDIWMATPNDIDDDSVRSSVVCCVVVVGADPQQHPPPVLNVLLVVLVVCCCVLAQVLLVVLVCQQAVQVVVPHDHDDPVNNVVSVVVVVVSLVVQCVCCPPCNENSSDVDHYSSLSSRLSRCLVSCVVDDCVVVVSVVVSNVVVCPPVSSVVSSVVNVVVVVVVRD/DWAKEKEEALLDLLSLLLVLLCVVQVHDYHYDHQDVVVLSLPDPVVCVQPVVSDDIWMATPNDIDDDSVRSSVVCCVVVVGADPQQHPPPVLNVLLVVLVVCCCVLAQVLLVVLVCQAAVQVVVPHDHDDPVNNVVSVVVVVVSLVVQCVCCPPCLENSSDVDHYSSLSSRLSRCLVSCVVDDCVVVVSVVVSNVVVCPPVSSVVSSVVNVVVVVVVRD

pLDDT: mean 95.53, std 5.65, range [47.28, 98.94]

Organism: NCBI:txid5963